Protein AF-0000000083159821 (afdb_homodimer)

Foldseek 3Di:
DDAAEEEEEDDQFAPLLPVLLVLLLVLQALVNVVVCVVVVNADPPSSVQGGRHDYFYEAQDQDWHAYPPRDTDTGPYYLVGRDQHQEYEFGADDLPDDDDPSVLVSCVVNVVRYQAYEYAASRVVNVLNSVPQQCHEWEHALVCQVVCCVVRVRHNYDDQWQWDDTRRYIYGHHSLRSSLSSLVVCVVVGDPSSSVSSCVVVVNQHADGRRHTDDDDD/DDAAEEEEEDDQFAPLLPVLLVLLLVLQALVNVVVCVVVVNADPPSSVQGGRHDYFYEAQDQDWHAYPPRDTDTGPYYLVGRDQHQEYEFGADDLPDDDDPSVLVSCVVNVVRYQAYEYAASRVVNVLNSVPQQCHEWEHALVCQVVCCVVRVRHNYDDQWQWDDTRRYIYGHHSLSSSLSSLVVCVVVGDPSSSVSSCVVVVNQHADGRRHTDDDDD

Solvent-accessible surface area (backbone atoms only — not comparable to full-atom values): 21950 Å² total; per-residue (Å²): 132,82,60,45,28,35,34,31,55,62,64,54,16,40,49,34,31,45,30,40,38,43,48,54,54,39,43,28,14,24,73,52,29,42,56,37,33,74,70,65,67,44,62,86,70,45,25,80,63,27,44,54,73,46,64,38,33,31,20,94,46,74,60,70,44,58,29,57,63,72,41,32,33,49,40,74,35,24,64,87,70,50,73,86,45,43,32,38,38,31,35,14,40,64,89,80,66,73,77,51,66,70,56,43,53,43,50,64,68,42,55,83,64,29,66,32,40,36,19,9,15,45,12,33,57,55,47,44,73,63,51,77,38,56,76,30,56,34,23,33,22,63,82,44,45,69,58,45,47,68,77,42,62,56,33,46,71,48,79,81,42,34,42,30,77,40,89,43,38,35,18,7,11,10,31,45,25,24,31,25,50,43,52,51,50,41,62,75,74,39,50,69,69,34,40,52,48,26,31,57,60,32,45,52,75,49,38,45,55,77,64,44,73,54,84,71,83,129,132,83,59,45,29,36,34,32,55,62,62,54,17,40,48,34,32,46,30,39,38,44,47,54,52,38,42,28,14,23,73,50,28,41,56,36,32,74,72,66,65,44,62,86,70,43,24,80,63,28,43,54,74,45,63,38,34,31,17,92,47,76,60,71,44,61,29,56,63,71,42,30,32,48,41,75,35,24,64,87,70,50,71,86,42,43,30,38,38,32,34,15,40,63,88,82,65,74,77,51,66,71,56,45,53,42,51,64,67,42,56,83,64,29,67,33,40,36,19,10,14,44,12,32,58,53,47,44,73,64,51,77,37,56,74,31,56,34,22,33,22,63,81,45,44,70,58,45,49,69,77,42,63,57,32,47,71,47,79,81,40,34,42,32,76,42,89,43,39,35,18,8,12,10,32,45,25,24,31,26,49,44,52,52,49,42,62,75,73,39,51,69,68,34,40,53,48,25,30,58,62,32,45,52,75,49,36,46,55,77,64,44,72,54,83,73,82,130

Radius of gyration: 20.5 Å; Cα contacts (8 Å, |Δi|>4): 996; chains: 2; bounding box: 55×57×48 Å

Sequence (436 aa):
MSPIQFGILMVPYQTIDVAGPVDILSSCSQSYLQTMERDGQIPKGTAATGLDIVFHYVSSDMKPIRHTGNLQSLPTTTCEACPPLDYLLIGGPSPDYQLPGVFTSFIRSRAPEVKAIFTTCTGALLLAQTGLLDGKNATVNHVLLPQARKHYPSVHWTGSQQWVIDGHFWTASGACAGMDMFARWVMENCPSEVVKACFMILDLAPRDICGKHLELPEMSPIQFGILMVPYQTIDVAGPVDILSSCSQSYLQTMERDGQIPKGTAATGLDIVFHYVSSDMKPIRHTGNLQSLPTTTCEACPPLDYLLIGGPSPDYQLPGVFTSFIRSRAPEVKAIFTTCTGALLLAQTGLLDGKNATVNHVLLPQARKHYPSVHWTGSQQWVIDGHFWTASGACAGMDMFARWVMENCPSEVVKACFMILDLAPRDICGKHLELPE

Structure (mmCIF, N/CA/C/O backbone):
data_AF-0000000083159821-model_v1
#
loop_
_entity.id
_entity.type
_entity.pdbx_description
1 polymer 'DJ-1/PfpI family protein'
#
loop_
_atom_site.group_PDB
_atom_site.id
_atom_site.type_symbol
_atom_site.label_atom_id
_atom_site.label_alt_id
_atom_site.label_comp_id
_atom_site.label_asym_id
_atom_site.label_entity_id
_atom_site.label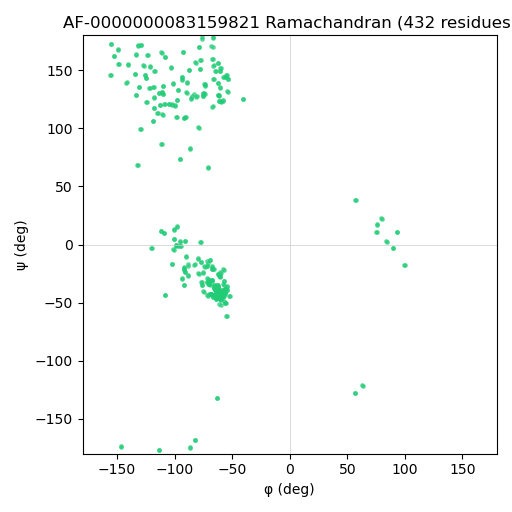_seq_id
_atom_site.pdbx_PDB_ins_code
_atom_site.Cartn_x
_atom_site.Cartn_y
_atom_site.Cartn_z
_atom_site.occupancy
_atom_site.B_iso_or_equiv
_atom_site.auth_seq_id
_atom_site.auth_comp_id
_atom_site.auth_asym_id
_atom_site.auth_atom_id
_atom_site.pdbx_PDB_model_num
ATOM 1 N N . MET A 1 1 ? 27.031 -4.234 -11.453 1 71 1 MET A N 1
ATOM 2 C CA . MET A 1 1 ? 26.016 -5.254 -11.719 1 71 1 MET A CA 1
ATOM 3 C C . MET A 1 1 ? 24.75 -4.625 -12.297 1 71 1 MET A C 1
ATOM 5 O O . MET A 1 1 ? 24.453 -3.461 -12.031 1 71 1 MET A O 1
ATOM 9 N N . SER A 1 2 ? 24.062 -5.281 -13.258 1 91.88 2 SER A N 1
ATOM 10 C CA . SER A 1 2 ? 22.875 -4.77 -13.914 1 91.88 2 SER A CA 1
ATOM 11 C C . SER A 1 2 ? 21.703 -4.656 -12.93 1 91.88 2 SER A C 1
ATOM 13 O O . SER A 1 2 ? 21.609 -5.438 -11.984 1 91.88 2 SER A O 1
ATOM 15 N N . PRO A 1 3 ? 20.922 -3.689 -13.016 1 97.31 3 PRO A N 1
ATOM 16 C CA . PRO A 1 3 ? 19.781 -3.506 -12.109 1 97.31 3 PRO A CA 1
ATOM 17 C C . PRO A 1 3 ? 18.828 -4.691 -12.125 1 97.31 3 PRO A C 1
ATOM 19 O O . PRO A 1 3 ? 18.672 -5.359 -13.156 1 97.31 3 PRO A O 1
ATOM 22 N N . ILE A 1 4 ? 18.297 -4.977 -10.977 1 98.25 4 ILE A N 1
ATOM 23 C CA . ILE A 1 4 ? 17.219 -5.949 -10.891 1 98.25 4 ILE A CA 1
ATOM 24 C C . ILE A 1 4 ? 16.031 -5.484 -11.734 1 98.25 4 ILE A C 1
ATOM 26 O O . ILE A 1 4 ? 15.555 -4.355 -11.586 1 98.25 4 ILE A O 1
ATOM 30 N N . GLN A 1 5 ? 15.609 -6.281 -12.672 1 98.69 5 GLN A N 1
ATOM 31 C CA . GLN A 1 5 ? 14.414 -6.035 -13.469 1 98.69 5 GLN A CA 1
ATOM 32 C C . GLN A 1 5 ? 13.188 -6.691 -12.836 1 98.69 5 GLN A C 1
ATOM 34 O O . GLN A 1 5 ? 13.047 -7.914 -12.859 1 98.69 5 GLN A O 1
ATOM 39 N N . PHE A 1 6 ? 12.273 -5.906 -12.281 1 98.81 6 PHE A N 1
ATOM 40 C CA . PHE A 1 6 ? 11.156 -6.383 -11.469 1 98.81 6 PHE A CA 1
ATOM 41 C C . PHE A 1 6 ? 9.828 -6.094 -12.156 1 98.81 6 PHE A C 1
ATOM 43 O O . PHE A 1 6 ? 9.445 -4.934 -12.305 1 98.81 6 PHE A O 1
ATOM 50 N N . GLY A 1 7 ? 9.156 -7.125 -12.562 1 98.88 7 GLY A N 1
ATOM 51 C CA . GLY A 1 7 ? 7.887 -6.969 -13.25 1 98.88 7 GLY A CA 1
ATOM 52 C C . GLY A 1 7 ? 6.688 -7.043 -12.32 1 98.88 7 GLY A C 1
ATOM 53 O O . GLY A 1 7 ? 6.691 -7.809 -11.359 1 98.88 7 GLY A O 1
ATOM 54 N N . ILE A 1 8 ? 5.703 -6.281 -12.586 1 98.94 8 ILE A N 1
ATOM 55 C CA . ILE A 1 8 ? 4.402 -6.289 -11.93 1 98.94 8 ILE A CA 1
ATOM 56 C C . ILE A 1 8 ? 3.295 -6.473 -12.961 1 98.94 8 ILE A C 1
ATOM 58 O O . ILE A 1 8 ? 3.191 -5.695 -13.914 1 98.94 8 ILE A O 1
ATOM 62 N N . LEU A 1 9 ? 2.51 -7.473 -12.805 1 98.94 9 LEU A N 1
ATOM 63 C CA . LEU A 1 9 ? 1.388 -7.68 -13.719 1 98.94 9 LEU A CA 1
ATOM 64 C C . LEU A 1 9 ? 0.26 -6.695 -13.414 1 98.94 9 LEU A C 1
ATOM 66 O O . LEU A 1 9 ? -0.211 -6.613 -12.281 1 98.94 9 LEU A O 1
ATOM 70 N N . MET A 1 10 ? -0.207 -5.992 -14.414 1 98.62 10 MET A N 1
ATOM 71 C CA . MET A 1 10 ? -1.2 -4.945 -14.211 1 98.62 10 MET A CA 1
ATOM 72 C C . MET A 1 10 ? -2.609 -5.473 -14.453 1 98.62 10 MET A C 1
ATOM 74 O O . MET A 1 10 ? -3.234 -5.137 -15.461 1 98.62 10 MET A O 1
ATOM 78 N N . VAL A 1 11 ? -3.096 -6.246 -13.547 1 98.62 11 VAL A N 1
ATOM 79 C CA . VAL A 1 11 ? -4.508 -6.582 -13.406 1 98.62 11 VAL A CA 1
ATOM 80 C C . VAL A 1 11 ? -5.176 -5.609 -12.43 1 98.62 11 VAL A C 1
ATOM 82 O O . VAL A 1 11 ? -4.496 -4.828 -11.766 1 98.62 11 VAL A O 1
ATOM 85 N N . PRO A 1 12 ? -6.523 -5.574 -12.398 1 98.31 12 PRO A N 1
ATOM 86 C CA . PRO A 1 12 ? -7.168 -4.691 -11.422 1 98.31 12 PRO A CA 1
ATOM 87 C C . PRO A 1 12 ? -7.016 -5.188 -9.992 1 98.31 12 PRO A C 1
ATOM 89 O O . PRO A 1 12 ? -8.016 -5.488 -9.328 1 98.31 12 PRO A O 1
ATOM 92 N N . TYR A 1 13 ? -5.812 -5.184 -9.5 1 98.5 13 TYR A N 1
ATOM 93 C CA . TYR A 1 13 ? -5.48 -5.703 -8.18 1 98.5 13 TYR A CA 1
ATOM 94 C C . TYR A 1 13 ? -5.871 -4.715 -7.09 1 98.5 13 TYR A C 1
ATOM 96 O O . TYR A 1 13 ? -6.184 -3.557 -7.379 1 98.5 13 TYR A O 1
ATOM 104 N N . GLN A 1 14 ? -6.023 -5.223 -5.863 1 98.12 14 GLN A N 1
ATOM 105 C CA . GLN A 1 14 ? -6.027 -4.34 -4.699 1 98.12 14 GLN A CA 1
ATOM 106 C C . GLN A 1 14 ? -4.695 -3.604 -4.566 1 98.12 14 GLN A C 1
ATOM 108 O O . GLN A 1 14 ? -3.637 -4.23 -4.516 1 98.12 14 GLN A O 1
ATOM 113 N N . THR A 1 15 ? -4.699 -2.346 -4.539 1 98.56 15 THR A N 1
ATOM 114 C CA . THR A 1 15 ? -3.518 -1.521 -4.77 1 98.56 15 THR A CA 1
ATOM 115 C C . THR A 1 15 ? -2.404 -1.89 -3.791 1 98.56 15 THR A C 1
ATOM 117 O O . THR A 1 15 ? -1.235 -1.972 -4.176 1 98.56 15 THR A O 1
ATOM 120 N N . ILE A 1 16 ? -2.762 -2.189 -2.553 1 98.69 16 ILE A N 1
ATOM 121 C CA . ILE A 1 16 ? -1.761 -2.424 -1.517 1 98.69 16 ILE A CA 1
ATOM 122 C C . ILE A 1 16 ? -1.068 -3.764 -1.765 1 98.69 16 ILE A C 1
ATOM 124 O O . ILE A 1 16 ? 0.029 -4.004 -1.256 1 98.69 16 ILE A O 1
ATOM 128 N N . ASP A 1 17 ? -1.656 -4.664 -2.572 1 98.88 17 ASP A N 1
ATOM 129 C CA . ASP A 1 17 ? -1.024 -5.934 -2.918 1 98.88 17 ASP A CA 1
ATOM 130 C C . ASP A 1 17 ? 0.296 -5.711 -3.65 1 98.88 17 ASP A C 1
ATOM 132 O O . ASP A 1 17 ? 1.184 -6.562 -3.617 1 98.88 17 ASP A O 1
ATOM 136 N N . VAL A 1 18 ? 0.377 -4.598 -4.312 1 98.88 18 VAL A N 1
ATOM 137 C CA . VAL A 1 18 ? 1.554 -4.273 -5.109 1 98.88 18 VAL A CA 1
ATOM 138 C C . VAL A 1 18 ? 2.35 -3.162 -4.426 1 98.88 18 VAL A C 1
ATOM 140 O O . VAL A 1 18 ? 3.568 -3.271 -4.27 1 98.88 18 VAL A O 1
ATOM 143 N N . ALA A 1 19 ? 1.664 -2.143 -3.922 1 98.75 19 ALA A N 1
ATOM 144 C CA . ALA A 1 19 ? 2.33 -0.989 -3.322 1 98.75 19 ALA A CA 1
ATOM 145 C C . ALA A 1 19 ? 3.146 -1.4 -2.102 1 98.75 19 ALA A C 1
ATOM 147 O O . ALA A 1 19 ? 4.23 -0.865 -1.865 1 98.75 19 ALA A O 1
ATOM 148 N N . GLY A 1 20 ? 2.607 -2.299 -1.269 1 98.75 20 GLY A N 1
ATOM 149 C CA . GLY A 1 20 ? 3.338 -2.785 -0.109 1 98.75 20 GLY A CA 1
ATOM 150 C C . GLY A 1 20 ? 4.691 -3.373 -0.462 1 98.75 20 GLY A C 1
ATOM 151 O O . GLY A 1 20 ? 5.73 -2.838 -0.062 1 98.75 20 GLY A O 1
ATOM 152 N N . PRO A 1 21 ? 4.707 -4.41 -1.258 1 98.88 21 PRO A N 1
ATOM 153 C CA . PRO A 1 21 ? 5.953 -5.051 -1.691 1 98.88 21 PRO A CA 1
ATOM 154 C C . PRO A 1 21 ? 6.891 -4.082 -2.41 1 98.88 21 PRO A C 1
ATOM 156 O O . PRO A 1 21 ? 8.086 -4.043 -2.115 1 98.88 21 PRO A O 1
ATOM 159 N N . VAL A 1 22 ? 6.367 -3.275 -3.301 1 98.81 22 VAL A N 1
ATOM 160 C CA . VAL A 1 22 ? 7.18 -2.381 -4.117 1 98.81 22 VAL A CA 1
ATOM 161 C C . VAL A 1 22 ? 7.852 -1.336 -3.229 1 98.81 22 VAL A C 1
ATOM 163 O O . VAL A 1 22 ? 9.016 -0.997 -3.432 1 98.81 22 VAL A O 1
ATOM 166 N N . ASP A 1 23 ? 7.156 -0.839 -2.248 1 98.81 23 AS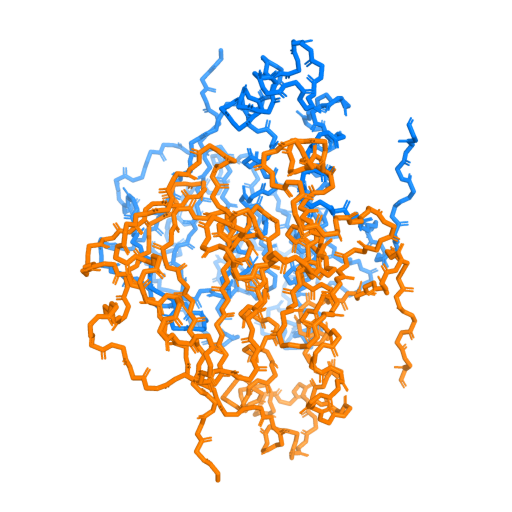P A N 1
ATOM 167 C CA . ASP A 1 23 ? 7.738 0.218 -1.426 1 98.81 23 ASP A CA 1
ATOM 168 C C . ASP A 1 23 ? 8.703 -0.357 -0.396 1 98.81 23 ASP A C 1
ATOM 170 O O . ASP A 1 23 ? 9.633 0.326 0.038 1 98.81 23 ASP A O 1
ATOM 174 N N . ILE A 1 24 ? 8.508 -1.653 -0.025 1 98.88 24 ILE A N 1
ATOM 175 C CA . ILE A 1 24 ? 9.539 -2.326 0.76 1 98.88 24 ILE A CA 1
ATOM 176 C C . ILE A 1 24 ? 10.828 -2.436 -0.056 1 98.88 24 ILE A C 1
ATOM 178 O O . ILE A 1 24 ? 11.906 -2.074 0.422 1 98.88 24 ILE A O 1
ATOM 182 N N . LEU A 1 25 ? 10.734 -2.82 -1.322 1 98.88 25 LEU A N 1
ATOM 183 C CA . LEU A 1 25 ? 11.898 -2.92 -2.195 1 98.88 25 LEU A CA 1
ATOM 184 C C . LEU A 1 25 ? 12.484 -1.54 -2.473 1 98.88 25 LEU A C 1
ATOM 186 O O . LEU A 1 25 ? 13.711 -1.364 -2.439 1 98.88 25 LEU A O 1
ATOM 190 N N . SER A 1 26 ? 11.609 -0.588 -2.736 1 98.44 26 SER A N 1
ATOM 191 C CA . SER A 1 26 ? 12.055 0.768 -3.031 1 98.44 26 SER A CA 1
ATOM 192 C C . SER A 1 26 ? 12.797 1.374 -1.843 1 98.44 26 SER A C 1
ATOM 194 O O . SER A 1 26 ? 13.789 2.084 -2.021 1 98.44 26 SER A O 1
ATOM 196 N N . SER A 1 27 ? 12.32 1.106 -0.625 1 98.06 27 SER A N 1
ATOM 197 C CA . SER A 1 27 ? 12.945 1.649 0.578 1 98.06 27 SER A CA 1
ATOM 198 C C . SER A 1 27 ? 14.312 1.025 0.821 1 98.06 27 SER A C 1
ATOM 200 O O . SER A 1 27 ? 15.109 1.539 1.615 1 98.06 27 SER A O 1
ATOM 202 N N . CYS A 1 28 ? 14.625 -0.066 0.113 1 98.44 28 CYS A N 1
ATOM 203 C CA . CYS A 1 28 ? 15.938 -0.704 0.166 1 98.44 28 CYS A CA 1
ATOM 204 C C . CYS A 1 28 ? 16.797 -0.272 -1.013 1 98.44 28 CYS A C 1
ATOM 206 O O . CYS A 1 28 ? 17.953 -0.703 -1.138 1 98.44 28 CYS A O 1
ATOM 208 N N . SER A 1 29 ? 16.297 0.545 -1.873 1 97.88 29 SER A N 1
ATOM 209 C CA . SER A 1 29 ? 16.984 0.864 -3.121 1 97.88 29 SER A CA 1
ATOM 210 C C . SER A 1 29 ? 18.047 1.931 -2.908 1 97.88 29 SER A C 1
ATOM 212 O O . SER A 1 29 ? 17.938 2.758 -2.002 1 97.88 29 SER A O 1
ATOM 214 N N . GLN A 1 30 ? 19 1.969 -3.766 1 97.12 30 GLN A N 1
ATOM 215 C CA . GLN A 1 30 ? 20.094 2.932 -3.699 1 97.12 30 GLN A CA 1
ATOM 216 C C . GLN A 1 30 ? 19.578 4.363 -3.777 1 97.12 30 GLN A C 1
ATOM 218 O O . GLN A 1 30 ? 19.953 5.215 -2.977 1 97.12 30 GLN A O 1
ATOM 223 N N . SER A 1 31 ? 18.719 4.605 -4.691 1 93.5 31 SER A N 1
ATOM 224 C CA . SER A 1 31 ? 18.219 5.957 -4.898 1 93.5 31 SER A CA 1
ATOM 225 C C . SER A 1 31 ? 17.469 6.469 -3.668 1 93.5 31 SER A C 1
ATOM 227 O O . SER A 1 31 ? 17.688 7.602 -3.232 1 93.5 31 SER A O 1
ATOM 229 N N . TYR A 1 32 ? 16.625 5.648 -3.096 1 94.38 32 TYR A N 1
ATOM 230 C CA . TYR A 1 32 ? 15.875 6.043 -1.912 1 94.38 32 TYR A CA 1
ATOM 231 C C . TYR A 1 32 ? 16.797 6.262 -0.722 1 94.38 32 TYR A C 1
ATOM 233 O O . TYR A 1 32 ? 16.703 7.273 -0.026 1 94.38 32 TYR A O 1
ATOM 241 N N . LEU A 1 33 ? 17.734 5.383 -0.531 1 96.31 33 LEU A N 1
ATOM 242 C CA . LEU A 1 33 ? 18.656 5.43 0.603 1 96.31 33 LEU A CA 1
ATOM 243 C C . LEU A 1 33 ? 19.641 6.582 0.458 1 96.31 33 LEU A C 1
ATOM 245 O O . LEU A 1 33 ? 20.125 7.129 1.457 1 96.31 33 LEU A O 1
ATOM 249 N N . GLN A 1 34 ? 19.938 6.934 -0.788 1 95.88 34 GLN A N 1
ATOM 250 C CA . GLN A 1 34 ? 20.828 8.078 -1.01 1 95.88 34 GLN A CA 1
ATOM 251 C C . GLN A 1 34 ? 20.203 9.359 -0.47 1 95.88 34 GLN A C 1
ATOM 253 O O . GLN A 1 34 ? 20.906 10.195 0.113 1 95.88 34 GLN A O 1
ATOM 258 N N . THR A 1 35 ? 18.938 9.516 -0.696 1 91.62 35 THR A N 1
ATOM 259 C CA . THR A 1 35 ? 18.234 10.68 -0.17 1 91.62 35 THR A CA 1
ATOM 260 C C . THR A 1 35 ? 18.281 10.703 1.355 1 91.62 35 THR A C 1
ATOM 262 O O . THR A 1 35 ? 18.562 11.734 1.959 1 91.62 35 THR A O 1
ATOM 265 N N . MET A 1 36 ? 18.109 9.586 1.961 1 91.62 36 MET A N 1
ATOM 266 C CA . MET A 1 36 ? 18.125 9.461 3.416 1 91.62 36 MET A CA 1
ATOM 267 C C . MET A 1 36 ? 19.531 9.711 3.967 1 91.62 36 MET A C 1
ATOM 269 O O . MET A 1 36 ? 19.688 10.352 5.008 1 91.62 36 MET A O 1
ATOM 273 N N . GLU A 1 37 ? 20.453 9.156 3.279 1 94.81 37 GLU A N 1
ATOM 274 C CA . GLU A 1 37 ? 21.844 9.305 3.699 1 94.81 37 GLU A CA 1
ATOM 275 C C . GLU A 1 37 ? 22.297 10.758 3.615 1 94.81 37 GLU A C 1
ATOM 277 O O . GLU A 1 37 ? 22.969 11.258 4.52 1 94.81 37 GLU A O 1
ATOM 282 N N . ARG A 1 38 ? 21.953 11.391 2.547 1 92.12 38 ARG A N 1
ATOM 283 C CA . ARG A 1 38 ? 22.266 12.797 2.342 1 92.12 38 ARG A CA 1
ATOM 284 C C . ARG A 1 38 ? 21.703 13.664 3.463 1 92.12 38 ARG A C 1
ATOM 286 O O . ARG A 1 38 ? 22.359 14.602 3.926 1 92.12 38 ARG A O 1
ATOM 293 N N . ASP A 1 39 ? 20.562 13.297 3.977 1 87.94 39 ASP A N 1
ATOM 294 C CA . ASP A 1 39 ? 19.875 14.086 4.992 1 87.94 39 ASP A CA 1
ATOM 295 C C . ASP A 1 39 ? 20.281 13.648 6.398 1 87.94 39 ASP A C 1
ATOM 297 O O . ASP A 1 39 ? 19.734 14.133 7.391 1 87.94 39 ASP A O 1
ATOM 301 N N . GLY A 1 40 ? 21.172 12.742 6.449 1 89.38 40 GLY A N 1
ATOM 302 C CA . GLY A 1 40 ? 21.766 12.336 7.711 1 89.38 40 GLY A CA 1
ATOM 303 C C . GLY A 1 40 ? 20.891 11.383 8.5 1 89.38 40 GLY A C 1
ATOM 304 O O . GLY A 1 40 ? 21.062 11.242 9.711 1 89.38 40 GLY A O 1
ATOM 305 N N . GLN A 1 41 ? 19.984 10.695 7.816 1 89.69 41 GLN A N 1
ATOM 306 C CA . GLN A 1 41 ? 19.016 9.844 8.508 1 89.69 41 GLN A CA 1
ATOM 307 C C . GLN A 1 41 ? 19.547 8.422 8.656 1 89.69 41 GLN A C 1
ATOM 309 O O . GLN A 1 41 ? 19.062 7.656 9.492 1 89.69 41 GLN A O 1
ATOM 314 N N . ILE A 1 42 ? 20.5 8.039 7.766 1 93.56 42 ILE A N 1
ATOM 315 C CA . ILE A 1 42 ? 21.141 6.73 7.867 1 93.56 42 ILE A CA 1
ATOM 316 C C . ILE A 1 42 ? 22.656 6.883 7.727 1 93.56 42 ILE A C 1
ATOM 318 O O . ILE A 1 42 ? 23.141 7.902 7.23 1 93.56 42 ILE A O 1
ATOM 322 N N . PRO A 1 43 ? 23.422 5.887 8.117 1 93.62 43 PRO A N 1
ATOM 323 C CA . PRO A 1 43 ? 24.891 5.98 8.062 1 93.62 43 PRO A CA 1
ATOM 324 C C . PRO A 1 43 ? 25.422 6.109 6.641 1 93.62 43 PRO A C 1
ATOM 326 O O . PRO A 1 43 ? 24.859 5.527 5.711 1 93.62 43 PRO A O 1
ATOM 329 N N . LYS A 1 44 ? 26.547 6.816 6.621 1 94.94 44 LYS A N 1
ATOM 330 C CA . LYS A 1 44 ? 27.234 6.949 5.344 1 94.94 44 LYS A CA 1
ATOM 331 C C . LYS A 1 44 ? 27.656 5.586 4.797 1 94.94 44 LYS A C 1
ATOM 333 O O . LYS A 1 44 ? 28.109 4.723 5.551 1 94.94 44 LYS A O 1
ATOM 338 N N . GLY A 1 45 ? 27.406 5.422 3.547 1 95.69 45 GLY A N 1
ATOM 339 C CA . GLY A 1 45 ? 27.828 4.184 2.914 1 95.69 45 GLY A CA 1
ATOM 340 C C . GLY A 1 45 ? 26.703 3.18 2.762 1 95.69 45 GLY A C 1
ATOM 341 O O . GLY A 1 45 ? 26.797 2.25 1.955 1 95.69 45 GLY A O 1
ATOM 342 N N . THR A 1 46 ? 25.625 3.361 3.506 1 96.62 46 THR A N 1
ATOM 343 C CA . THR A 1 46 ? 24.5 2.432 3.459 1 96.62 46 THR A CA 1
ATOM 344 C C . THR A 1 46 ? 23.875 2.42 2.072 1 96.62 46 THR A C 1
ATOM 346 O O . THR A 1 46 ? 23.531 1.356 1.546 1 96.62 46 THR A O 1
ATOM 349 N N . ALA A 1 47 ? 23.734 3.572 1.464 1 97.12 47 ALA A N 1
ATOM 350 C CA . ALA A 1 47 ? 23.016 3.717 0.201 1 97.12 47 ALA A CA 1
ATOM 351 C C . ALA A 1 47 ? 23.688 2.918 -0.91 1 97.12 47 ALA A C 1
ATOM 353 O O . ALA A 1 47 ? 23.016 2.314 -1.746 1 97.12 47 ALA A O 1
ATOM 354 N N . ALA A 1 48 ? 24.984 2.852 -0.892 1 96.94 48 ALA A N 1
ATOM 355 C CA . ALA A 1 48 ? 25.75 2.189 -1.947 1 96.94 48 ALA A CA 1
ATOM 356 C C . ALA A 1 48 ? 25.5 0.685 -1.943 1 96.94 48 ALA A C 1
ATOM 358 O O . ALA A 1 48 ? 25.719 0.01 -2.953 1 96.94 48 ALA A O 1
ATOM 359 N N . THR A 1 49 ? 25.031 0.159 -0.815 1 97.38 49 THR A N 1
ATOM 360 C CA . THR A 1 49 ? 24.828 -1.28 -0.688 1 97.38 49 THR A CA 1
ATOM 361 C C . THR A 1 49 ? 23.359 -1.644 -0.877 1 97.38 49 THR A C 1
ATOM 363 O O . THR A 1 49 ? 22.969 -2.805 -0.716 1 97.38 49 THR A O 1
ATOM 366 N N . GLY A 1 50 ? 22.547 -0.641 -1.219 1 98.12 50 GLY A N 1
ATOM 367 C CA . GLY A 1 50 ? 21.125 -0.879 -1.464 1 98.12 50 GLY A CA 1
ATOM 368 C C . GLY A 1 50 ? 20.859 -1.525 -2.809 1 98.12 50 GLY A C 1
ATOM 369 O O . GLY A 1 50 ? 21.781 -1.735 -3.6 1 98.12 50 GLY A O 1
ATOM 370 N N . LEU A 1 51 ? 19.656 -1.798 -3.041 1 98.5 51 LEU A N 1
ATOM 371 C CA . LEU A 1 51 ? 19.234 -2.445 -4.277 1 98.5 51 LEU A CA 1
ATOM 372 C C . LEU A 1 51 ? 19.297 -1.477 -5.453 1 98.5 51 LEU A C 1
ATOM 374 O O . LEU A 1 51 ? 18.984 -0.295 -5.309 1 98.5 51 LEU A O 1
ATOM 378 N N . ASP A 1 52 ? 19.781 -1.904 -6.535 1 98.25 52 ASP A N 1
ATOM 379 C CA . ASP A 1 52 ? 19.562 -1.28 -7.84 1 98.25 52 ASP A CA 1
ATOM 380 C C . ASP A 1 52 ? 18.453 -1.987 -8.609 1 98.25 52 ASP A C 1
ATOM 382 O O . ASP A 1 52 ? 18.625 -3.115 -9.07 1 98.25 52 ASP A O 1
ATOM 386 N N . ILE A 1 53 ? 17.25 -1.289 -8.773 1 98.44 53 ILE A N 1
ATOM 387 C CA . ILE A 1 53 ? 16.062 -2.002 -9.219 1 98.44 53 ILE A CA 1
ATOM 388 C C . ILE A 1 53 ? 15.258 -1.12 -10.172 1 98.44 53 ILE A C 1
ATOM 390 O O . ILE A 1 53 ? 15.125 0.086 -9.953 1 98.44 53 ILE A O 1
ATOM 394 N N . VAL A 1 54 ? 14.734 -1.708 -11.227 1 98.44 54 VAL A N 1
ATOM 395 C CA . VAL A 1 54 ? 13.812 -1.088 -12.172 1 98.44 54 VAL A CA 1
ATOM 396 C C . VAL A 1 54 ? 12.477 -1.834 -12.156 1 98.44 54 VAL A C 1
ATOM 398 O O . VAL A 1 54 ? 12.438 -3.051 -12.352 1 98.44 54 VAL A O 1
ATOM 401 N N . PHE A 1 55 ? 11.422 -1.116 -11.945 1 98.81 55 PHE A N 1
ATOM 402 C CA . PHE A 1 55 ? 10.094 -1.712 -11.922 1 98.81 55 PHE A CA 1
ATOM 403 C C . PHE A 1 55 ? 9.406 -1.561 -13.273 1 98.81 55 PHE A C 1
ATOM 405 O O . PHE A 1 55 ? 9.383 -0.469 -13.852 1 98.81 55 PHE A O 1
ATOM 412 N N . HIS A 1 56 ? 8.828 -2.633 -13.75 1 98.88 56 HIS A N 1
ATOM 413 C CA . HIS A 1 56 ? 8.062 -2.662 -14.984 1 98.88 56 HIS A CA 1
ATOM 414 C C . HIS A 1 56 ? 6.609 -3.053 -14.719 1 98.88 56 HIS A C 1
ATOM 416 O O . HIS A 1 56 ? 6.336 -4.145 -14.219 1 98.88 56 HIS A O 1
ATOM 422 N N . TYR A 1 57 ? 5.711 -2.168 -15.008 1 98.94 57 TYR A N 1
ATOM 423 C CA . TYR A 1 57 ? 4.281 -2.451 -14.938 1 98.94 57 TYR A CA 1
ATOM 424 C C . TYR A 1 57 ? 3.762 -2.973 -16.266 1 98.94 57 TYR A C 1
ATOM 426 O O . TYR A 1 57 ? 3.629 -2.211 -17.234 1 98.94 57 TYR A O 1
ATOM 434 N N . VAL A 1 58 ? 3.422 -4.227 -16.297 1 98.94 58 VAL A N 1
ATOM 435 C CA . VAL A 1 58 ? 3.227 -4.957 -17.531 1 98.94 58 VAL A CA 1
ATOM 436 C C . VAL A 1 58 ? 1.733 -5.156 -17.797 1 98.94 58 VAL A C 1
ATOM 438 O O . VAL A 1 58 ? 1.03 -5.746 -16.969 1 98.94 58 VAL A O 1
ATOM 441 N N . SER A 1 59 ? 1.223 -4.68 -18.891 1 98.81 59 SER A N 1
ATOM 442 C CA . SER A 1 59 ? -0.181 -4.84 -19.25 1 98.81 59 SER A CA 1
ATOM 443 C C . SER A 1 59 ? -0.329 -5.316 -20.688 1 98.81 59 SER A C 1
ATOM 445 O O . SER A 1 59 ? 0.667 -5.543 -21.375 1 98.81 59 SER A O 1
ATOM 447 N N . SER A 1 60 ? -1.591 -5.684 -21.109 1 98.06 60 SER A N 1
ATOM 448 C CA . SER A 1 60 ? -1.86 -6.105 -22.469 1 98.06 60 SER A CA 1
ATOM 449 C C . SER A 1 60 ? -1.713 -4.945 -23.453 1 98.06 60 SER A C 1
ATOM 451 O O . SER A 1 60 ? -1.392 -5.148 -24.625 1 98.06 60 SER A O 1
ATOM 453 N N . ASP A 1 61 ? -2 -3.744 -22.984 1 98.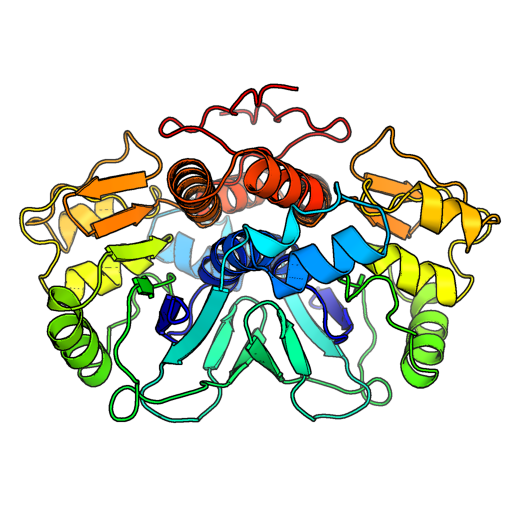12 61 ASP A N 1
ATOM 454 C CA . ASP A 1 61 ? -1.828 -2.502 -23.719 1 98.12 61 ASP A CA 1
ATOM 455 C C . ASP A 1 61 ? -1.446 -1.353 -22.797 1 98.12 61 ASP A C 1
ATOM 457 O O . ASP A 1 61 ? -1.166 -1.568 -21.609 1 98.12 61 ASP A O 1
ATOM 461 N N . MET A 1 62 ? -1.378 -0.16 -23.344 1 98.25 62 MET A N 1
ATOM 462 C CA . MET A 1 62 ? -0.847 0.952 -22.562 1 98.25 62 MET A CA 1
ATOM 463 C C . MET A 1 62 ? -1.976 1.777 -21.953 1 98.25 62 MET A C 1
ATOM 465 O O . MET A 1 62 ? -1.758 2.91 -21.516 1 98.25 62 MET A O 1
ATOM 469 N N . LYS A 1 63 ? -3.195 1.228 -21.922 1 98.31 63 LYS A N 1
ATOM 470 C CA . LYS A 1 63 ? -4.332 1.938 -21.359 1 98.31 63 LYS A CA 1
ATOM 471 C C . LYS A 1 63 ? -4.305 1.88 -19.828 1 98.31 63 LYS A C 1
ATOM 473 O O . LYS A 1 63 ? -3.805 0.912 -19.25 1 98.31 63 LYS A O 1
ATOM 478 N N . PRO A 1 64 ? -4.863 2.912 -19.156 1 98.56 64 PRO A N 1
ATOM 479 C CA . PRO A 1 64 ? -4.906 2.91 -17.688 1 98.56 64 PRO A CA 1
ATOM 480 C C . PRO A 1 64 ? -5.691 1.729 -17.125 1 98.56 64 PRO A C 1
ATOM 482 O O . PRO A 1 64 ? -6.641 1.256 -17.75 1 98.56 64 PRO A O 1
ATOM 485 N N . ILE A 1 65 ? -5.301 1.277 -15.961 1 98.56 65 ILE A N 1
ATOM 486 C CA . ILE A 1 65 ? -5.98 0.229 -15.203 1 98.56 65 ILE A CA 1
ATOM 487 C C . ILE A 1 65 ? -6.559 0.811 -13.914 1 98.56 65 ILE A C 1
ATOM 489 O O . ILE A 1 65 ? -5.875 1.543 -13.195 1 98.56 65 ILE A O 1
ATOM 493 N N . ARG A 1 66 ? -7.812 0.522 -13.68 1 98.19 66 ARG A N 1
ATOM 494 C CA . ARG A 1 66 ? -8.453 0.963 -12.445 1 98.19 66 ARG A CA 1
ATOM 495 C C . ARG A 1 66 ? -8.273 -0.073 -11.344 1 98.19 66 ARG A C 1
ATOM 497 O O . ARG A 1 66 ? -8.516 -1.263 -11.555 1 98.19 66 ARG A O 1
ATOM 504 N N . HIS A 1 67 ? -7.836 0.411 -10.188 1 97.88 67 HIS A N 1
ATOM 505 C CA . HIS A 1 67 ? -7.629 -0.432 -9.016 1 97.88 67 HIS A CA 1
ATOM 506 C C . HIS A 1 67 ? -8.617 -0.084 -7.906 1 97.88 67 HIS A C 1
ATOM 508 O O . HIS A 1 67 ? -9.578 0.658 -8.133 1 97.88 67 HIS A O 1
ATOM 514 N N . THR A 1 68 ? -8.484 -0.745 -6.766 1 96.12 68 THR A N 1
ATOM 515 C CA . THR A 1 68 ? -9.297 -0.449 -5.594 1 96.12 68 THR A CA 1
ATOM 516 C C . THR A 1 68 ? -9.188 1.025 -5.215 1 96.12 68 THR A C 1
ATOM 518 O O . THR A 1 68 ? -8.133 1.642 -5.398 1 96.12 68 THR A O 1
ATOM 521 N N . GLY A 1 69 ? -10.266 1.569 -4.715 1 95.94 69 GLY A N 1
ATOM 522 C CA . GLY A 1 69 ? -10.273 2.959 -4.289 1 95.94 69 GLY A CA 1
ATOM 523 C C . GLY A 1 69 ? -10.32 3.939 -5.445 1 95.94 69 GLY A C 1
ATOM 524 O O . GLY A 1 69 ? -9.969 5.109 -5.289 1 95.94 69 GLY A O 1
ATOM 525 N N . ASN A 1 70 ? -10.555 3.471 -6.605 1 96.69 70 ASN A N 1
ATOM 526 C CA . ASN A 1 70 ? -10.711 4.309 -7.793 1 96.69 70 ASN A CA 1
ATOM 527 C C . ASN A 1 70 ? -9.359 4.828 -8.281 1 96.69 70 ASN A C 1
ATOM 529 O O . ASN A 1 70 ? -9.305 5.812 -9.023 1 96.69 70 ASN A O 1
ATOM 533 N N . LEU A 1 71 ? -8.289 4.227 -7.855 1 98.31 71 LEU A N 1
ATOM 534 C CA . LEU A 1 71 ? -6.977 4.613 -8.359 1 98.31 71 LEU A CA 1
ATOM 535 C C . LEU A 1 71 ? -6.77 4.102 -9.781 1 98.31 71 LEU A C 1
ATOM 537 O O . LEU A 1 71 ? -7.039 2.936 -10.07 1 98.31 71 LEU A O 1
ATOM 541 N N . GLN A 1 72 ? -6.352 4.973 -10.648 1 98.62 72 GLN A N 1
ATOM 542 C CA . GLN A 1 72 ? -5.965 4.57 -12 1 98.62 72 GLN A CA 1
ATOM 543 C C . GLN A 1 72 ? -4.457 4.707 -12.195 1 98.62 72 GLN A C 1
ATOM 545 O O . GLN A 1 72 ? -3.871 5.738 -11.859 1 98.62 72 GLN A O 1
ATOM 550 N N . SER A 1 73 ? -3.869 3.65 -12.688 1 98.56 73 SER A N 1
ATOM 551 C CA . SER A 1 73 ? -2.434 3.697 -12.945 1 98.56 73 SER A CA 1
ATOM 552 C C . SER A 1 73 ? -2.127 3.348 -14.398 1 98.56 73 SER A C 1
ATOM 554 O O . SER A 1 73 ? -2.975 2.799 -15.109 1 98.56 73 SER A O 1
ATOM 556 N N . LEU A 1 74 ? -0.936 3.684 -14.836 1 98.81 74 LEU A N 1
ATOM 557 C CA . LEU A 1 74 ? -0.511 3.49 -16.219 1 98.81 74 LEU A CA 1
ATOM 558 C C . LEU A 1 74 ? 0.537 2.387 -16.312 1 98.81 74 LEU A C 1
ATOM 560 O O . LEU A 1 74 ? 1.466 2.334 -15.508 1 98.81 74 LEU A O 1
ATOM 564 N N . PRO A 1 75 ? 0.378 1.488 -17.359 1 98.81 75 PRO A N 1
ATOM 565 C CA . PRO A 1 75 ? 1.471 0.552 -17.625 1 98.81 75 PRO A CA 1
ATOM 566 C C . PRO A 1 75 ? 2.738 1.25 -18.109 1 98.81 75 PRO A C 1
ATOM 568 O O . PRO A 1 75 ? 2.672 2.365 -18.641 1 98.81 75 PRO A O 1
ATOM 571 N N . THR A 1 76 ? 3.916 0.619 -17.875 1 98.81 76 THR A N 1
ATOM 572 C CA . THR A 1 76 ? 5.168 1.137 -18.422 1 98.81 76 THR A CA 1
ATOM 573 C C . THR A 1 76 ? 5.605 0.327 -19.641 1 98.81 76 THR A C 1
ATOM 575 O O . THR A 1 76 ? 6.488 0.751 -20.391 1 98.81 76 THR A O 1
ATOM 578 N N . THR A 1 77 ? 5.051 -0.825 -19.812 1 98.81 77 THR A N 1
ATOM 579 C CA . THR A 1 77 ? 5.359 -1.693 -20.938 1 98.81 77 THR A CA 1
ATOM 580 C C . THR A 1 77 ? 4.199 -2.643 -21.219 1 98.81 77 THR A C 1
ATOM 582 O O . THR A 1 77 ? 3.197 -2.641 -20.5 1 98.81 77 THR A O 1
ATOM 585 N N . THR A 1 78 ? 4.246 -3.402 -22.297 1 98.81 78 THR A N 1
ATOM 586 C CA . THR A 1 78 ? 3.262 -4.422 -22.641 1 98.81 78 THR A CA 1
ATOM 587 C C . THR A 1 78 ? 3.873 -5.816 -22.531 1 98.81 78 THR A C 1
ATOM 589 O O . THR A 1 78 ? 5.094 -5.961 -22.422 1 98.81 78 THR A O 1
ATOM 592 N N . CYS A 1 79 ? 2.982 -6.812 -22.516 1 98.75 79 CYS A N 1
ATOM 593 C CA . CYS A 1 79 ? 3.445 -8.195 -22.5 1 98.75 79 CYS A CA 1
ATOM 594 C C . CYS A 1 79 ? 4.406 -8.453 -23.656 1 98.75 79 CYS A C 1
ATOM 596 O O . CYS A 1 79 ? 5.395 -9.18 -23.5 1 98.75 79 CYS A O 1
ATOM 598 N N . GLU A 1 80 ? 4.191 -7.871 -24.797 1 98.06 80 GLU A N 1
ATOM 599 C CA . GLU A 1 80 ? 4.992 -8.086 -26 1 98.06 80 GLU A CA 1
ATOM 600 C C . GLU A 1 80 ? 6.328 -7.359 -25.922 1 98.06 80 GLU A C 1
ATOM 602 O O . GLU A 1 80 ? 7.359 -7.887 -26.344 1 98.06 80 GLU A O 1
ATOM 607 N N . ALA A 1 81 ? 6.363 -6.227 -25.328 1 98.56 81 ALA A N 1
ATOM 608 C CA . ALA A 1 81 ? 7.535 -5.355 -25.359 1 98.56 81 ALA A CA 1
ATOM 609 C C . ALA A 1 81 ? 8.344 -5.48 -24.062 1 98.56 81 ALA A C 1
ATOM 611 O O . ALA A 1 81 ? 9.43 -4.902 -23.953 1 98.56 81 ALA A O 1
ATOM 612 N N . CYS A 1 82 ? 7.883 -6.223 -23.109 1 98.56 82 CYS A N 1
ATOM 613 C CA . CYS A 1 82 ? 8.492 -6.32 -21.781 1 98.56 82 CYS A CA 1
ATOM 614 C C . CYS A 1 82 ? 9.914 -6.863 -21.875 1 98.56 82 CYS A C 1
ATOM 616 O O . CYS A 1 82 ? 10.148 -7.891 -22.516 1 98.56 82 CYS A O 1
ATOM 618 N N . PRO A 1 83 ? 10.883 -6.195 -21.281 1 98.19 83 PRO A N 1
ATOM 619 C CA . PRO A 1 83 ? 12.242 -6.742 -21.266 1 98.19 83 PRO A CA 1
ATOM 620 C C . PRO A 1 83 ? 12.359 -7.996 -20.406 1 98.19 83 PRO A C 1
ATOM 622 O O . PRO A 1 83 ? 11.398 -8.383 -19.734 1 98.19 83 PRO A O 1
ATOM 625 N N . PRO A 1 84 ? 13.547 -8.68 -20.484 1 98.12 84 PRO A N 1
ATOM 626 C CA . PRO A 1 84 ? 13.742 -9.781 -19.547 1 98.12 84 PRO A CA 1
ATOM 627 C C . PRO A 1 84 ? 13.578 -9.344 -18.078 1 98.12 84 PRO A C 1
ATOM 629 O O . PRO A 1 84 ? 13.969 -8.234 -17.719 1 98.12 84 PRO A O 1
ATOM 632 N N . LEU A 1 85 ? 13.031 -10.211 -17.297 1 98.69 85 LEU A N 1
ATOM 633 C CA . LEU A 1 85 ? 12.75 -9.922 -15.891 1 98.69 85 LEU A CA 1
ATOM 634 C C . LEU A 1 85 ? 13.539 -10.844 -14.977 1 98.69 85 LEU A C 1
ATOM 636 O O . LEU A 1 85 ? 13.805 -12 -15.328 1 98.69 85 LEU A O 1
ATOM 640 N N . ASP A 1 86 ? 13.875 -10.312 -13.805 1 98.75 86 ASP A N 1
ATOM 641 C CA . ASP A 1 86 ? 14.445 -11.141 -12.75 1 98.75 86 ASP A CA 1
ATOM 642 C C . ASP A 1 86 ? 13.352 -11.688 -11.836 1 98.75 86 ASP A C 1
ATOM 644 O O . ASP A 1 86 ? 13.469 -12.805 -11.32 1 98.75 86 ASP A O 1
ATOM 648 N N . TYR A 1 87 ? 12.312 -10.906 -11.602 1 98.88 87 TYR A N 1
ATOM 649 C CA . TYR A 1 87 ? 11.211 -11.258 -10.711 1 98.88 87 TYR A CA 1
ATOM 650 C C . TYR A 1 87 ? 9.875 -10.805 -11.289 1 98.88 87 TYR A C 1
ATOM 652 O O . TYR A 1 87 ? 9.828 -9.875 -12.102 1 98.88 87 TYR A O 1
ATOM 660 N N . LEU A 1 88 ? 8.805 -11.453 -10.906 1 98.94 88 LEU A N 1
ATOM 661 C CA . LEU A 1 88 ? 7.441 -11.086 -11.281 1 98.94 88 LEU A CA 1
ATOM 662 C C . LEU A 1 88 ? 6.52 -11.102 -10.07 1 98.94 88 LEU A C 1
ATOM 664 O O . LEU A 1 88 ? 6.531 -12.055 -9.281 1 98.94 88 LEU A O 1
ATOM 668 N N . LEU A 1 89 ? 5.805 -10.062 -9.852 1 98.94 89 LEU A N 1
ATOM 669 C CA . LEU A 1 89 ? 4.805 -9.961 -8.797 1 98.94 89 LEU A CA 1
ATOM 670 C C . LEU A 1 89 ? 3.396 -9.914 -9.383 1 98.94 89 LEU A C 1
ATOM 672 O O . LEU A 1 89 ? 3.131 -9.141 -10.305 1 98.94 89 LEU A O 1
ATOM 676 N N . ILE A 1 90 ? 2.541 -10.727 -8.844 1 98.94 90 ILE A N 1
ATOM 677 C CA . ILE A 1 90 ? 1.132 -10.758 -9.219 1 98.94 90 ILE A CA 1
ATOM 678 C C . ILE A 1 90 ? 0.267 -10.422 -8.008 1 98.94 90 ILE A C 1
ATOM 680 O O . ILE A 1 90 ? 0.135 -11.234 -7.082 1 98.94 90 ILE A O 1
ATOM 684 N N . GLY A 1 91 ? -0.328 -9.203 -7.953 1 98.81 91 GLY A N 1
ATOM 685 C CA . GLY A 1 91 ? -1.304 -8.812 -6.949 1 98.81 91 GLY A CA 1
ATOM 686 C C . GLY A 1 91 ? -2.691 -9.359 -7.223 1 98.81 91 GLY A C 1
ATOM 687 O O . GLY A 1 91 ? -2.965 -9.859 -8.312 1 98.81 91 GLY A O 1
ATOM 688 N N . GLY A 1 92 ? -3.578 -9.234 -6.277 1 98 92 GLY A N 1
ATOM 689 C CA . GLY A 1 92 ? -4.852 -9.938 -6.359 1 98 92 GLY A CA 1
ATOM 690 C C . GLY A 1 92 ? -5.996 -9.039 -6.789 1 98 92 GLY A C 1
ATOM 691 O O . GLY A 1 92 ? -6.242 -8 -6.172 1 98 92 GLY A O 1
ATOM 692 N N . PRO A 1 93 ? -6.656 -9.367 -7.914 1 97.12 93 PRO A N 1
ATOM 693 C CA . PRO A 1 93 ? -7.934 -8.742 -8.258 1 97.12 93 PRO A CA 1
ATOM 694 C C . PRO A 1 93 ? -9.125 -9.391 -7.555 1 97.12 93 PRO A C 1
ATOM 696 O O . PRO A 1 93 ? -8.938 -10.109 -6.57 1 97.12 93 PRO A O 1
ATOM 699 N N . SER A 1 94 ? -10.359 -9.047 -8.008 1 95.06 94 SER A N 1
ATOM 700 C CA . SER A 1 94 ? -11.539 -9.758 -7.508 1 95.06 94 SER A CA 1
ATOM 701 C C . SER A 1 94 ? -11.391 -11.258 -7.688 1 95.06 94 SER A C 1
ATOM 703 O O . SER A 1 94 ? -10.859 -11.727 -8.695 1 95.06 94 SER A O 1
ATOM 705 N N . PRO A 1 95 ? -11.875 -12.078 -6.711 1 93.25 95 PRO A N 1
ATOM 706 C CA . PRO A 1 95 ? -11.672 -13.523 -6.754 1 93.25 95 PRO A CA 1
ATOM 707 C C . PRO A 1 95 ? -12.234 -14.156 -8.023 1 93.25 95 PRO A C 1
ATOM 709 O O . PRO A 1 95 ? -11.805 -15.25 -8.422 1 93.25 95 PRO A O 1
ATOM 712 N N . ASP A 1 96 ? -13.18 -13.5 -8.711 1 93.25 96 ASP A N 1
ATOM 713 C CA . ASP A 1 96 ? -13.812 -14.078 -9.891 1 93.25 96 ASP A CA 1
ATOM 714 C C . ASP A 1 96 ? -13.133 -13.609 -11.172 1 93.25 96 ASP A C 1
ATOM 716 O O . ASP A 1 96 ? -13.547 -13.969 -12.273 1 93.25 96 ASP A O 1
ATOM 720 N N . TYR A 1 97 ? -12.102 -12.836 -11.031 1 96.5 97 TYR A N 1
ATOM 721 C CA . TYR A 1 97 ? -11.391 -12.336 -12.203 1 96.5 97 TYR A CA 1
ATOM 722 C C . TYR A 1 97 ? -10.789 -13.477 -13.008 1 96.5 97 TYR A C 1
ATOM 724 O O . TYR A 1 97 ? -10.141 -14.367 -12.453 1 96.5 97 TYR A O 1
ATOM 732 N N . GLN A 1 98 ? -11.055 -13.484 -14.297 1 98.12 98 GLN A N 1
ATOM 733 C CA . GLN A 1 98 ? -10.484 -14.469 -15.211 1 98.12 98 GLN A CA 1
ATOM 734 C C . GLN A 1 98 ? -9.266 -13.898 -15.93 1 98.12 98 GLN A C 1
ATOM 736 O O . GLN A 1 98 ? -9.359 -12.867 -16.594 1 98.12 98 GLN A O 1
ATOM 741 N N . LEU A 1 99 ? -8.227 -14.555 -15.805 1 98.31 99 LEU A N 1
ATOM 742 C CA . LEU A 1 99 ? -6.973 -14.117 -16.406 1 98.31 99 LEU A CA 1
ATOM 743 C C . LEU A 1 99 ? -7.047 -14.172 -17.922 1 98.31 99 LEU A C 1
ATOM 745 O O . LEU A 1 99 ? -7.258 -15.242 -18.5 1 98.31 99 LEU A O 1
ATOM 749 N N . PRO A 1 100 ? -6.891 -13.031 -18.578 1 98.25 100 PRO A N 1
ATOM 750 C CA . PRO A 1 100 ? -6.895 -13.039 -20.047 1 98.25 100 PRO A CA 1
ATOM 751 C C . PRO A 1 100 ? -5.773 -13.891 -20.625 1 98.25 100 PRO A C 1
ATOM 753 O O . PRO A 1 100 ? -4.703 -14.016 -20.031 1 98.25 100 PRO A O 1
ATOM 756 N N . GLY A 1 101 ? -6.008 -14.422 -21.812 1 98.44 101 GLY A N 1
ATOM 757 C CA . GLY A 1 101 ? -5.051 -15.289 -22.469 1 98.44 101 GLY A CA 1
ATOM 758 C C . GLY A 1 101 ? -3.684 -14.656 -22.641 1 98.44 101 GLY A C 1
ATOM 759 O O . GLY A 1 101 ? -2.658 -15.32 -22.484 1 98.44 101 GLY A O 1
ATOM 760 N N . VAL A 1 102 ? -3.633 -13.383 -22.938 1 98.44 102 VAL A N 1
ATOM 761 C CA . VAL A 1 102 ? -2.379 -12.672 -23.172 1 98.44 102 VAL A CA 1
ATOM 762 C C . VAL A 1 102 ? -1.525 -12.703 -21.906 1 98.44 102 VAL A C 1
ATOM 764 O O . VAL A 1 102 ? -0.3 -12.828 -21.984 1 98.44 102 VAL A O 1
ATOM 767 N N . PHE A 1 103 ? -2.162 -12.609 -20.719 1 98.75 103 PHE A N 1
ATOM 768 C CA . PHE A 1 103 ? -1.437 -12.664 -19.453 1 98.75 103 PHE A CA 1
ATOM 769 C C . PHE A 1 103 ? -1.002 -14.094 -19.141 1 98.75 103 PHE A C 1
ATOM 771 O O . PHE A 1 103 ? 0.107 -14.312 -18.656 1 98.75 103 PHE A O 1
ATOM 778 N N . THR A 1 104 ? -1.908 -15.047 -19.438 1 98.69 104 THR A N 1
ATOM 779 C CA . THR A 1 104 ? -1.555 -16.453 -19.234 1 98.69 104 THR A CA 1
ATOM 780 C C . THR A 1 104 ? -0.3 -16.812 -20.031 1 98.69 104 THR A C 1
ATOM 782 O O . THR A 1 104 ? 0.637 -17.391 -19.484 1 98.69 104 THR A O 1
ATOM 785 N N . SER A 1 105 ? -0.298 -16.438 -21.312 1 98.62 105 SER A N 1
ATOM 786 C CA . SER A 1 105 ? 0.844 -16.719 -22.172 1 98.62 105 SER A CA 1
ATOM 787 C C . SER A 1 105 ? 2.104 -16.031 -21.672 1 98.62 105 SER A C 1
ATOM 789 O O . SER A 1 105 ? 3.186 -16.609 -21.672 1 98.62 105 SER A O 1
ATOM 791 N N . PHE A 1 106 ? 1.952 -14.805 -21.266 1 98.81 106 PHE A N 1
ATOM 792 C CA . PHE A 1 106 ? 3.074 -14.031 -20.75 1 98.81 106 PHE A CA 1
ATOM 793 C C . PHE A 1 106 ? 3.689 -14.703 -19.531 1 98.81 106 PHE A C 1
ATOM 795 O O . PHE A 1 106 ? 4.902 -14.93 -19.484 1 98.81 106 PHE A O 1
ATOM 802 N N . ILE A 1 107 ? 2.85 -15.031 -18.531 1 98.88 107 ILE A N 1
ATOM 803 C CA . ILE A 1 107 ? 3.326 -15.633 -17.281 1 98.88 107 ILE A CA 1
ATOM 804 C C . ILE A 1 107 ? 4.027 -16.953 -17.578 1 98.88 107 ILE A C 1
ATOM 806 O O . ILE A 1 107 ? 5.129 -17.203 -17.094 1 98.88 107 ILE A O 1
ATOM 810 N N . ARG A 1 108 ? 3.436 -17.797 -18.422 1 98.5 108 ARG A N 1
ATOM 811 C CA . ARG A 1 108 ? 4.004 -19.109 -18.75 1 98.5 108 ARG A CA 1
ATOM 812 C C . ARG A 1 108 ? 5.348 -18.953 -19.453 1 98.5 108 ARG A C 1
ATOM 814 O O . ARG A 1 108 ? 6.277 -19.719 -19.188 1 98.5 108 ARG A O 1
ATOM 821 N N . SER A 1 109 ? 5.406 -17.984 -20.312 1 97.88 109 SER A N 1
ATOM 822 C CA . SER A 1 109 ? 6.637 -17.781 -21.078 1 97.88 109 SER A CA 1
ATOM 823 C C . SER A 1 109 ? 7.754 -17.266 -20.188 1 97.88 109 SER A C 1
ATOM 825 O O . SER A 1 109 ? 8.93 -17.578 -20.391 1 97.88 109 SER A O 1
ATOM 827 N N . ARG A 1 110 ? 7.402 -16.484 -19.156 1 97.75 110 ARG A N 1
ATOM 828 C CA . ARG A 1 110 ? 8.406 -15.812 -18.328 1 97.75 110 ARG A CA 1
ATOM 829 C C . ARG A 1 110 ? 8.773 -16.672 -17.125 1 97.75 110 ARG A C 1
ATOM 831 O O . ARG A 1 110 ? 9.836 -16.484 -16.531 1 97.75 110 ARG A O 1
ATOM 838 N N . ALA A 1 111 ? 7.969 -17.594 -16.766 1 97.81 111 ALA A N 1
ATOM 839 C CA . ALA A 1 111 ? 8.117 -18.391 -15.547 1 97.81 111 ALA A CA 1
ATOM 840 C C . ALA A 1 111 ? 9.484 -19.062 -15.484 1 97.81 111 ALA A C 1
ATOM 842 O O . ALA A 1 111 ? 10.148 -19.031 -14.445 1 97.81 111 ALA A O 1
ATOM 843 N N . PRO A 1 112 ? 10 -19.562 -16.641 1 96.12 112 PRO A N 1
ATOM 844 C CA . PRO A 1 112 ? 11.305 -20.234 -16.562 1 96.12 112 PRO A CA 1
ATOM 845 C C . PRO A 1 112 ? 12.469 -19.25 -16.453 1 96.12 112 PRO A C 1
ATOM 847 O O . PRO A 1 112 ? 13.586 -19.641 -16.125 1 96.12 112 PRO A O 1
ATOM 850 N N . GLU A 1 113 ? 12.211 -18.016 -16.734 1 94.44 113 GLU A N 1
ATOM 851 C CA . GLU A 1 113 ? 13.289 -17.016 -16.812 1 94.44 113 GLU A CA 1
ATOM 852 C C . GLU A 1 113 ? 13.477 -16.297 -15.484 1 94.44 113 GLU A C 1
ATOM 854 O O . GLU A 1 113 ? 14.594 -15.906 -15.141 1 94.44 113 GLU A O 1
ATOM 859 N N . VAL A 1 114 ? 12.461 -16.172 -14.727 1 98.06 114 VAL A N 1
ATOM 860 C CA . VAL A 1 114 ? 12.523 -15.336 -13.531 1 98.06 114 VAL A CA 1
ATOM 861 C C . VAL A 1 114 ? 13.039 -16.156 -12.359 1 98.06 114 VAL A C 1
ATOM 863 O O . VAL A 1 114 ? 12.836 -17.375 -12.297 1 98.06 114 VAL A O 1
ATOM 866 N N . LYS A 1 115 ? 13.711 -15.477 -11.453 1 98.44 115 LYS A N 1
ATOM 867 C CA . LYS A 1 115 ? 14.227 -16.109 -10.234 1 98.44 115 LYS A CA 1
ATOM 868 C C . LYS A 1 115 ? 13.086 -16.469 -9.289 1 98.44 115 LYS A C 1
ATOM 870 O O . LYS A 1 115 ? 13.18 -17.453 -8.555 1 98.44 115 LYS A O 1
ATOM 875 N N . ALA A 1 116 ? 12.016 -15.648 -9.273 1 98.75 116 ALA A N 1
ATOM 876 C CA . ALA A 1 116 ? 10.844 -15.93 -8.445 1 98.75 116 ALA A CA 1
ATOM 877 C C . ALA A 1 116 ? 9.602 -15.25 -9 1 98.75 116 ALA A C 1
ATOM 879 O O . ALA A 1 116 ? 9.695 -14.188 -9.617 1 98.75 116 ALA A O 1
ATOM 880 N N . ILE A 1 117 ? 8.508 -15.906 -8.844 1 98.94 117 ILE A N 1
ATOM 881 C CA . ILE A 1 117 ? 7.188 -15.312 -9.016 1 98.94 117 ILE A CA 1
ATOM 882 C C . ILE A 1 117 ? 6.512 -15.164 -7.652 1 98.94 117 ILE A C 1
ATOM 884 O O . ILE A 1 117 ? 6.344 -16.141 -6.926 1 98.94 117 ILE A O 1
ATOM 888 N N . PHE A 1 118 ? 6.188 -13.945 -7.332 1 98.94 118 PHE A N 1
ATOM 889 C CA . PHE A 1 118 ? 5.508 -13.625 -6.082 1 98.94 118 PHE A CA 1
ATOM 890 C C . PHE A 1 118 ? 4.02 -13.406 -6.32 1 98.94 118 PHE A C 1
ATOM 892 O O . PHE A 1 118 ? 3.627 -12.789 -7.312 1 98.94 118 PHE A O 1
ATOM 899 N N . THR A 1 119 ? 3.213 -13.922 -5.426 1 98.94 119 THR A N 1
ATOM 900 C CA . THR A 1 119 ? 1.795 -13.586 -5.434 1 98.94 119 THR A CA 1
ATOM 901 C C . THR A 1 119 ? 1.358 -13.047 -4.074 1 98.94 119 THR A C 1
ATOM 903 O O . THR A 1 119 ? 1.888 -13.461 -3.039 1 98.94 119 THR A O 1
ATOM 906 N N . THR A 1 120 ? 0.49 -12.109 -4.094 1 98.88 120 THR A N 1
ATOM 907 C CA . THR A 1 120 ? -0.153 -11.547 -2.908 1 98.88 120 THR A CA 1
ATOM 908 C C . THR A 1 120 ? -1.67 -11.688 -2.998 1 98.88 120 THR A C 1
ATOM 910 O O . THR A 1 120 ? -2.262 -11.414 -4.043 1 98.88 120 THR A O 1
ATOM 913 N N . CYS A 1 121 ? -2.305 -12.148 -1.837 1 98.5 121 CYS A N 1
ATOM 914 C CA . CYS A 1 121 ? -3.76 -12.227 -1.781 1 98.5 121 CYS A CA 1
ATOM 915 C C . CYS A 1 121 ? -4.301 -13.094 -2.914 1 98.5 121 CYS A C 1
ATOM 917 O O . CYS A 1 121 ? -3.857 -14.227 -3.102 1 98.5 121 CYS A O 1
ATOM 919 N N . THR A 1 122 ? -5.266 -12.656 -3.738 1 98.12 122 THR A N 1
ATOM 920 C CA . THR A 1 122 ? -5.895 -13.492 -4.758 1 98.12 122 THR A CA 1
ATOM 921 C C . THR A 1 122 ? -4.984 -13.641 -5.973 1 98.12 122 THR A C 1
ATOM 923 O O . THR A 1 122 ? -5.328 -14.336 -6.93 1 98.12 122 THR A O 1
ATOM 926 N N . GLY A 1 123 ? -3.785 -13.055 -5.918 1 98.75 123 GLY A N 1
ATOM 927 C CA . GLY A 1 123 ? -2.818 -13.266 -6.984 1 98.75 123 GLY A CA 1
ATOM 928 C C . GLY A 1 123 ? -2.479 -14.727 -7.207 1 98.75 123 GLY A C 1
ATOM 929 O O . GLY A 1 123 ? -2.191 -15.141 -8.336 1 98.75 123 GLY A O 1
ATOM 930 N N . ALA A 1 124 ? -2.518 -15.477 -6.203 1 98.88 124 ALA A N 1
ATOM 931 C CA . ALA A 1 124 ? -2.199 -16.906 -6.312 1 98.88 124 ALA A CA 1
ATOM 932 C C . ALA A 1 124 ? -3.254 -17.641 -7.137 1 98.88 124 ALA A C 1
ATOM 934 O O . ALA A 1 124 ? -2.955 -18.641 -7.777 1 98.88 124 ALA A O 1
ATOM 935 N N . LEU A 1 125 ? -4.512 -17.156 -7.09 1 98.62 125 LEU A N 1
ATOM 936 C CA . LEU A 1 125 ? -5.547 -17.75 -7.926 1 98.62 125 LEU A CA 1
ATOM 937 C C . LEU A 1 125 ? -5.254 -17.516 -9.406 1 98.62 125 LEU A C 1
ATOM 939 O O . LEU A 1 125 ? -5.52 -18.391 -10.234 1 98.62 125 LEU A O 1
ATOM 943 N N . LEU A 1 126 ? -4.715 -16.328 -9.75 1 98.75 126 LEU A N 1
ATOM 944 C CA . LEU A 1 126 ? -4.328 -16.062 -11.133 1 98.75 126 LEU A CA 1
ATOM 945 C C . LEU A 1 126 ? -3.215 -17.016 -11.57 1 98.75 126 LEU A C 1
ATOM 947 O O . LEU A 1 126 ? -3.268 -17.562 -12.672 1 98.75 126 LEU A O 1
ATOM 951 N N . LEU A 1 127 ? -2.252 -17.141 -10.703 1 98.88 127 LEU A N 1
ATOM 952 C CA . LEU A 1 127 ? -1.158 -18.047 -11.023 1 98.88 127 LEU A CA 1
ATOM 953 C C . LEU A 1 127 ? -1.666 -19.484 -11.172 1 98.88 127 LEU A C 1
ATOM 955 O O . LEU A 1 127 ? -1.219 -20.219 -12.055 1 98.88 127 LEU A O 1
ATOM 959 N N . ALA A 1 128 ? -2.604 -19.875 -10.352 1 98.81 128 ALA A N 1
ATOM 960 C CA . ALA A 1 128 ? -3.199 -21.219 -10.438 1 98.81 128 ALA A CA 1
ATOM 961 C C . ALA A 1 128 ? -3.92 -21.406 -11.766 1 98.81 128 ALA A C 1
ATOM 963 O O . ALA A 1 128 ? -3.912 -22.5 -12.328 1 98.81 128 ALA A O 1
ATOM 964 N N . GLN A 1 129 ? -4.547 -20.359 -12.297 1 98.69 129 GLN A N 1
ATOM 965 C CA . GLN A 1 129 ? -5.25 -20.422 -13.578 1 98.69 129 GLN A CA 1
ATOM 966 C C . GLN A 1 129 ? -4.305 -20.812 -14.711 1 98.69 129 GLN A C 1
ATOM 968 O O . GLN A 1 129 ? -4.742 -21.328 -15.742 1 98.69 129 GLN A O 1
ATOM 973 N N . THR A 1 130 ? -3.008 -20.562 -14.562 1 98.62 130 THR A N 1
ATOM 974 C CA . THR A 1 130 ? -2.031 -20.875 -15.609 1 98.62 130 THR A CA 1
ATOM 975 C C . THR A 1 130 ? -1.617 -22.344 -15.555 1 98.62 130 THR A C 1
ATOM 977 O O . THR A 1 130 ? -0.978 -22.844 -16.469 1 98.62 130 THR A O 1
ATOM 980 N N . GLY A 1 131 ? -1.89 -23.016 -14.422 1 98.56 131 GLY A N 1
ATOM 981 C CA . GLY A 1 131 ? -1.478 -24.391 -14.211 1 98.56 131 GLY A CA 1
ATOM 982 C C . GLY A 1 131 ? -0.103 -24.516 -13.586 1 98.56 131 GLY A C 1
ATOM 983 O O . GLY A 1 131 ? 0.323 -25.609 -13.219 1 98.56 131 GLY A O 1
ATOM 984 N N . LEU A 1 132 ? 0.568 -23.438 -13.359 1 98.69 132 LEU A N 1
ATOM 985 C CA . LEU A 1 132 ? 1.961 -23.453 -12.922 1 98.69 132 LEU A CA 1
ATOM 986 C C . LEU A 1 132 ? 2.066 -23.875 -11.461 1 98.69 132 LEU A C 1
ATOM 988 O O . LEU A 1 132 ? 3.135 -24.297 -11 1 98.69 132 LEU A O 1
ATOM 992 N N . LEU A 1 133 ? 0.957 -23.781 -10.664 1 98.81 133 LEU A N 1
ATOM 993 C CA . LEU A 1 133 ? 1.004 -24.141 -9.25 1 98.81 133 LEU A CA 1
ATOM 994 C C . LEU A 1 133 ? 0.573 -25.578 -9.031 1 98.81 133 LEU A C 1
ATOM 996 O O . LEU A 1 133 ? 0.576 -26.078 -7.898 1 98.81 133 LEU A O 1
ATOM 1000 N N . ASP A 1 134 ? 0.184 -26.297 -10.148 1 98.75 134 ASP A N 1
ATOM 1001 C CA . ASP A 1 134 ? -0.221 -27.703 -9.992 1 98.75 134 ASP A CA 1
ATOM 1002 C C . ASP A 1 134 ? 0.899 -28.531 -9.375 1 98.75 134 ASP A C 1
ATOM 1004 O O . ASP A 1 134 ? 2.037 -28.5 -9.844 1 98.75 134 ASP A O 1
ATOM 1008 N N . GLY A 1 135 ? 0.551 -29.156 -8.297 1 98.75 135 GLY A N 1
ATOM 1009 C CA . GLY A 1 135 ? 1.493 -30.016 -7.609 1 98.75 135 GLY A CA 1
ATOM 1010 C C . GLY A 1 135 ? 2.424 -29.266 -6.676 1 98.75 135 GLY A C 1
ATOM 1011 O O . GLY A 1 135 ? 3.318 -29.875 -6.07 1 98.75 135 GLY A O 1
ATOM 1012 N N . LYS A 1 136 ? 2.213 -28 -6.57 1 98.81 136 LYS A N 1
ATOM 1013 C CA . LYS A 1 136 ? 3.07 -27.172 -5.719 1 98.81 136 LYS A CA 1
ATOM 1014 C C . LYS A 1 136 ? 2.375 -26.828 -4.406 1 98.81 136 LYS A C 1
ATOM 1016 O O . LYS A 1 136 ? 1.144 -26.812 -4.336 1 98.81 136 LYS A O 1
ATOM 1021 N N . ASN A 1 137 ? 3.203 -26.609 -3.365 1 98.81 137 ASN A N 1
ATOM 1022 C CA . 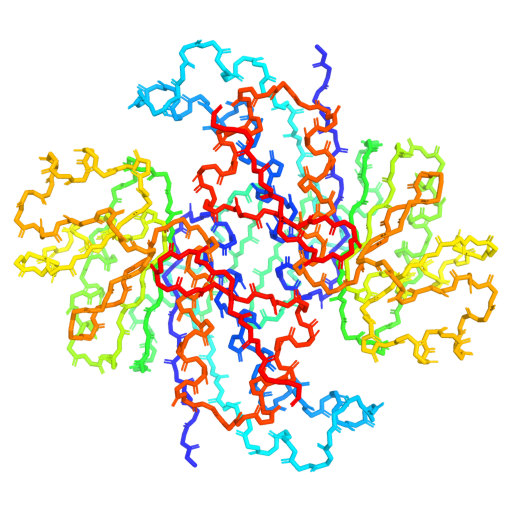ASN A 1 137 ? 2.697 -26 -2.145 1 98.81 137 ASN A CA 1
ATOM 1023 C C . ASN A 1 137 ? 2.473 -24.5 -2.326 1 98.81 137 ASN A C 1
ATOM 1025 O O . ASN A 1 137 ? 3.332 -23.797 -2.867 1 98.81 137 ASN A O 1
ATOM 1029 N N . ALA A 1 138 ? 1.315 -24.031 -1.941 1 98.81 138 ALA A N 1
ATOM 1030 C CA . ALA A 1 138 ? 0.997 -22.609 -2.098 1 98.81 138 ALA A CA 1
ATOM 1031 C C . ALA A 1 138 ? -0.024 -22.156 -1.056 1 98.81 138 ALA A C 1
ATOM 1033 O O . ALA A 1 138 ? -0.613 -22.984 -0.356 1 98.81 138 ALA A O 1
ATOM 1034 N N . THR A 1 139 ? -0.143 -20.953 -0.842 1 98.75 139 THR A N 1
ATOM 1035 C CA . THR A 1 139 ? -1.244 -20.359 -0.086 1 98.75 139 THR A CA 1
ATOM 1036 C C . THR A 1 139 ? -1.875 -19.203 -0.86 1 98.75 139 THR A C 1
ATOM 1038 O O . THR A 1 139 ? -1.485 -18.922 -1.995 1 98.75 139 THR A O 1
ATOM 1041 N N . VAL A 1 140 ? -2.928 -18.688 -0.425 1 98.62 140 VAL A N 1
ATOM 1042 C CA . VAL A 1 140 ? -3.73 -17.578 -0.935 1 98.62 140 VAL A CA 1
ATOM 1043 C C . VAL A 1 140 ? -4.398 -16.844 0.227 1 98.62 140 VAL A C 1
ATOM 1045 O O . VAL A 1 140 ? -4.293 -17.266 1.38 1 98.62 140 VAL A O 1
ATOM 1048 N N . ASN A 1 141 ? -4.922 -15.734 -0.098 1 98.06 141 ASN A N 1
ATOM 1049 C CA . ASN A 1 141 ? -5.699 -15.156 0.991 1 98.06 141 ASN A CA 1
ATOM 1050 C C . ASN A 1 141 ? -6.508 -16.219 1.731 1 98.06 141 ASN A C 1
ATOM 1052 O O . ASN A 1 141 ? -7.316 -16.922 1.125 1 98.06 141 ASN A O 1
ATOM 1056 N N . HIS A 1 142 ? -6.344 -16.312 3.037 1 97.06 142 HIS A N 1
ATOM 1057 C CA . HIS A 1 142 ? -6.871 -17.406 3.826 1 97.06 142 HIS A CA 1
ATOM 1058 C C . HIS A 1 142 ? -8.398 -17.453 3.762 1 97.06 142 HIS A C 1
ATOM 1060 O O . HIS A 1 142 ? -8.992 -18.531 3.857 1 97.06 142 HIS A O 1
ATOM 1066 N N . VAL A 1 143 ? -8.961 -16.344 3.508 1 95.38 143 VAL A N 1
ATOM 1067 C CA . VAL A 1 143 ? -10.414 -16.266 3.418 1 95.38 143 VAL A CA 1
ATOM 1068 C C . VAL A 1 143 ? -10.898 -17.062 2.215 1 95.38 143 VAL A C 1
ATOM 1070 O O . VAL A 1 143 ? -12.023 -17.562 2.209 1 95.38 143 VAL A O 1
ATOM 1073 N N . LEU A 1 144 ? -10.023 -17.297 1.265 1 96.69 144 LEU A N 1
ATOM 1074 C CA . LEU A 1 144 ? -10.438 -17.891 -0.001 1 96.69 144 LEU A CA 1
ATOM 1075 C C . LEU A 1 144 ? -9.922 -19.328 -0.121 1 96.69 144 LEU A C 1
ATOM 1077 O O . LEU A 1 144 ? -10.055 -19.953 -1.174 1 96.69 144 LEU A O 1
ATOM 1081 N N . LEU A 1 145 ? -9.398 -19.906 0.909 1 97.31 145 LEU A N 1
ATOM 1082 C CA . LEU A 1 145 ? -8.789 -21.234 0.854 1 97.31 145 LEU A CA 1
ATOM 1083 C C . LEU A 1 145 ? -9.82 -22.281 0.448 1 97.31 145 LEU A C 1
ATOM 1085 O O . LEU A 1 145 ? -9.547 -23.125 -0.412 1 97.31 145 LEU A O 1
ATOM 1089 N N . PRO A 1 146 ? -11.023 -22.266 1.011 1 96.06 146 PRO A N 1
ATOM 1090 C CA . PRO A 1 146 ? -12 -23.266 0.575 1 96.06 146 PRO A CA 1
ATOM 1091 C C . PRO A 1 146 ? -12.289 -23.203 -0.922 1 96.06 146 PRO A C 1
ATOM 1093 O O . PRO A 1 146 ? -12.328 -24.234 -1.597 1 96.06 146 PRO A O 1
ATOM 1096 N N . GLN A 1 147 ? -12.406 -22.031 -1.445 1 95.44 147 GLN A N 1
ATOM 1097 C CA . GLN A 1 147 ? -12.664 -21.859 -2.871 1 95.44 147 GLN A CA 1
ATOM 1098 C C . GLN A 1 147 ? -11.461 -22.281 -3.707 1 95.44 147 GLN A C 1
ATOM 1100 O O . GLN A 1 147 ? -11.609 -22.875 -4.77 1 95.44 147 GLN A O 1
ATOM 1105 N N . ALA A 1 148 ? -10.344 -21.891 -3.229 1 97.94 148 ALA A N 1
ATOM 1106 C CA . ALA A 1 148 ? -9.117 -22.25 -3.936 1 97.94 148 ALA A CA 1
ATOM 1107 C C . ALA A 1 148 ? -8.977 -23.766 -4.047 1 97.94 148 ALA A C 1
ATOM 1109 O O . ALA A 1 148 ? -8.648 -24.297 -5.113 1 97.94 148 ALA A O 1
ATOM 1110 N N . ARG A 1 149 ? -9.227 -24.516 -2.977 1 98.12 149 ARG A N 1
ATOM 1111 C CA . ARG A 1 149 ? -9.133 -25.969 -2.951 1 98.12 149 ARG A CA 1
ATOM 1112 C C . ARG A 1 149 ? -10.156 -26.594 -3.893 1 98.12 149 ARG A C 1
ATOM 1114 O O . ARG A 1 149 ? -9.867 -27.609 -4.543 1 98.12 149 ARG A O 1
ATOM 1121 N N . LYS A 1 150 ? -11.289 -25.953 -3.943 1 97.38 150 LYS A N 1
ATOM 1122 C CA . LYS A 1 150 ? -12.359 -26.469 -4.793 1 97.38 150 LYS A CA 1
ATOM 1123 C C . LYS A 1 150 ? -12.031 -26.25 -6.27 1 97.38 150 LYS A C 1
ATOM 1125 O O . LYS A 1 150 ? -12.203 -27.172 -7.082 1 97.38 150 LYS A O 1
ATOM 1130 N N . HIS A 1 151 ? -11.547 -25.141 -6.648 1 97.31 151 HIS A N 1
ATOM 1131 C CA . HIS A 1 151 ? -11.383 -24.766 -8.047 1 97.31 151 HIS A CA 1
ATOM 1132 C C . HIS A 1 151 ? -10.039 -25.219 -8.594 1 97.31 151 HIS A C 1
ATOM 1134 O O . HIS A 1 151 ? -9.898 -25.453 -9.797 1 97.31 151 HIS A O 1
ATOM 1140 N N . TYR A 1 152 ? -9.078 -25.359 -7.723 1 98.56 152 TYR A N 1
ATOM 1141 C CA . TYR A 1 152 ? -7.738 -25.766 -8.117 1 98.56 152 TYR A CA 1
ATOM 1142 C C . TYR A 1 152 ? -7.215 -26.875 -7.207 1 98.56 152 TYR A C 1
ATOM 1144 O O . TYR A 1 152 ? -6.215 -26.688 -6.512 1 98.56 152 TYR A O 1
ATOM 1152 N N . PRO A 1 153 ? -7.777 -28 -7.297 1 98.56 153 PRO A N 1
ATOM 1153 C CA . PRO A 1 153 ? -7.488 -29.094 -6.363 1 98.56 153 PRO A CA 1
ATOM 1154 C C . PRO A 1 153 ? -6.102 -29.703 -6.566 1 98.56 153 PRO A C 1
ATOM 1156 O O . PRO A 1 153 ? -5.625 -30.453 -5.719 1 98.56 153 PRO A O 1
ATOM 1159 N N . SER A 1 154 ? -5.445 -29.422 -7.672 1 98.69 154 SER A N 1
ATOM 1160 C CA . SER A 1 154 ? -4.125 -29.969 -7.941 1 98.69 154 SER A CA 1
ATOM 1161 C C . SER A 1 154 ? -3.039 -29.203 -7.195 1 98.69 154 SER A C 1
ATOM 1163 O O . SER A 1 154 ? -1.881 -29.625 -7.168 1 98.69 154 SER A O 1
ATOM 1165 N N . VAL A 1 155 ? -3.383 -28.047 -6.645 1 98.88 155 VAL A N 1
ATOM 1166 C CA . VAL A 1 155 ? -2.449 -27.25 -5.855 1 98.88 155 VAL A CA 1
ATOM 1167 C C . VAL A 1 155 ? -2.525 -27.672 -4.387 1 98.88 155 VAL A C 1
ATOM 1169 O O . VAL A 1 155 ? -3.615 -27.922 -3.861 1 98.88 155 VAL A O 1
ATOM 1172 N N . HIS A 1 156 ? -1.378 -27.766 -3.67 1 98.81 156 HIS A N 1
ATOM 1173 C CA . HIS A 1 156 ? -1.351 -28.078 -2.244 1 98.81 156 HIS A CA 1
ATOM 1174 C C . HIS A 1 156 ? -1.504 -26.812 -1.402 1 98.81 156 HIS A C 1
ATOM 1176 O O . HIS A 1 156 ? -0.525 -26.312 -0.843 1 98.81 156 HIS A O 1
ATOM 1182 N N . TRP A 1 157 ? -2.742 -26.453 -1.272 1 98.69 157 TRP A N 1
ATOM 1183 C CA . TRP A 1 157 ? -3.059 -25.234 -0.541 1 98.69 157 TRP A CA 1
ATOM 1184 C C . TRP A 1 157 ? -2.879 -25.438 0.96 1 98.69 157 TRP A C 1
ATOM 1186 O O . TRP A 1 157 ? -3.262 -26.469 1.504 1 98.69 157 TRP A O 1
ATOM 1196 N N . THR A 1 158 ? -2.307 -24.453 1.625 1 97.31 158 THR A N 1
ATOM 1197 C CA . THR A 1 158 ? -2.223 -24.531 3.078 1 97.31 158 THR A CA 1
ATOM 1198 C C . THR A 1 158 ? -2.629 -23.203 3.719 1 97.31 158 THR A C 1
ATOM 1200 O O . THR A 1 158 ? -2.438 -22.141 3.129 1 97.31 158 THR A O 1
ATOM 1203 N N . GLY A 1 159 ? -3.238 -23.234 4.879 1 96.19 159 GLY A N 1
ATOM 1204 C CA . GLY A 1 159 ? -3.609 -22.078 5.668 1 96.19 159 GLY A CA 1
ATOM 1205 C C . GLY A 1 159 ? -2.814 -21.953 6.953 1 96.19 159 GLY A C 1
ATOM 1206 O O . GLY A 1 159 ? -3.115 -21.094 7.793 1 96.19 159 GLY A O 1
ATOM 1207 N N . SER A 1 160 ? -1.781 -22.703 7.113 1 93.88 160 SER A N 1
ATOM 1208 C CA . SER A 1 160 ? -1.012 -22.75 8.352 1 93.88 160 SER A CA 1
ATOM 1209 C C . SER A 1 160 ? 0.092 -21.688 8.352 1 93.88 160 SER A C 1
ATOM 1211 O O . SER A 1 160 ? 0.656 -21.375 9.406 1 93.88 160 SER A O 1
ATOM 1213 N N . GLN A 1 161 ? 0.404 -21.203 7.129 1 96.12 161 GLN A N 1
ATOM 1214 C CA . GLN A 1 161 ? 1.472 -20.219 6.957 1 96.12 161 GLN A CA 1
ATOM 1215 C C . GLN A 1 161 ? 0.967 -18.984 6.215 1 96.12 161 GLN A C 1
ATOM 1217 O O . GLN A 1 161 ? 0.142 -19.094 5.309 1 96.12 161 GLN A O 1
ATOM 1222 N N . GLN A 1 162 ? 1.51 -17.812 6.578 1 96.56 162 GLN A N 1
ATOM 1223 C CA . GLN A 1 162 ? 1.093 -16.562 5.953 1 96.56 162 GLN A CA 1
ATOM 1224 C C . GLN A 1 162 ? 1.678 -16.422 4.551 1 96.56 162 GLN A C 1
ATOM 1226 O O . GLN A 1 162 ? 1.179 -15.641 3.734 1 96.56 162 GLN A O 1
ATOM 1231 N N . TRP A 1 163 ? 2.766 -17.094 4.305 1 98.19 163 TRP A N 1
ATOM 1232 C CA . TRP A 1 163 ? 3.311 -17.234 2.957 1 98.19 163 TRP A CA 1
ATOM 1233 C C . TRP A 1 163 ? 4.031 -18.562 2.799 1 98.19 163 TRP A C 1
ATOM 1235 O O . TRP A 1 163 ? 4.398 -19.203 3.789 1 98.19 163 TRP A O 1
ATOM 1245 N N . VAL A 1 164 ? 4.125 -19.047 1.604 1 98.44 164 VAL A N 1
ATOM 1246 C CA . VAL A 1 164 ? 4.707 -20.344 1.272 1 98.44 164 VAL A CA 1
ATOM 1247 C C . VAL A 1 164 ? 5.715 -20.188 0.137 1 98.44 164 VAL A C 1
ATOM 1249 O O . VAL A 1 164 ? 5.465 -19.453 -0.825 1 98.44 164 VAL A O 1
ATOM 1252 N N . ILE A 1 165 ? 6.855 -20.828 0.279 1 98.25 165 ILE A N 1
ATOM 1253 C CA . ILE A 1 165 ? 7.859 -20.891 -0.775 1 98.25 165 ILE A CA 1
ATOM 1254 C C . ILE A 1 165 ? 7.977 -22.328 -1.296 1 98.25 165 ILE A C 1
ATOM 1256 O O . ILE A 1 165 ? 8.227 -23.266 -0.526 1 98.25 165 ILE A O 1
ATOM 1260 N N . ASP A 1 166 ? 7.719 -22.469 -2.525 1 98.5 166 ASP A N 1
ATOM 1261 C CA . ASP A 1 166 ? 7.949 -23.734 -3.221 1 98.5 166 ASP A CA 1
ATOM 1262 C C . ASP A 1 166 ? 8.734 -23.516 -4.512 1 98.5 166 ASP A C 1
ATOM 1264 O O . ASP A 1 166 ? 8.164 -23.125 -5.535 1 98.5 166 ASP A O 1
ATOM 1268 N N . GLY A 1 167 ? 10.094 -23.781 -4.434 1 96.81 167 GLY A N 1
ATOM 1269 C CA . GLY A 1 167 ? 10.938 -23.406 -5.555 1 96.81 167 GLY A CA 1
ATOM 1270 C C . GLY A 1 167 ? 10.977 -21.922 -5.805 1 96.81 167 GLY A C 1
ATOM 1271 O O . GLY A 1 167 ? 11.266 -21.141 -4.895 1 96.81 167 GLY A O 1
ATOM 1272 N N . HIS A 1 168 ? 10.578 -21.578 -7.02 1 96.81 168 HIS A N 1
ATOM 1273 C CA . HIS A 1 168 ? 10.641 -20.156 -7.297 1 96.81 168 HIS A CA 1
ATOM 1274 C C . HIS A 1 168 ? 9.258 -19.5 -7.18 1 96.81 168 HIS A C 1
ATOM 1276 O O . HIS A 1 168 ? 9.078 -18.359 -7.582 1 96.81 168 HIS A O 1
ATOM 1282 N N . PHE A 1 169 ? 8.289 -20.203 -6.613 1 98.69 169 PHE A N 1
ATOM 1283 C CA . PHE A 1 169 ? 6.977 -19.609 -6.352 1 98.69 169 PHE A CA 1
ATOM 1284 C C . PHE A 1 169 ? 6.859 -19.172 -4.898 1 98.69 169 PHE A C 1
ATOM 1286 O O . PHE A 1 169 ? 7.02 -19.984 -3.982 1 98.69 169 PHE A O 1
ATOM 1293 N N . TRP A 1 170 ? 6.645 -17.922 -4.703 1 98.88 170 TRP A N 1
ATOM 1294 C CA . TRP A 1 170 ? 6.352 -17.312 -3.408 1 98.88 170 TRP A CA 1
ATOM 1295 C C . TRP A 1 170 ? 4.902 -16.844 -3.344 1 98.88 170 TRP A C 1
ATOM 1297 O O . TRP A 1 170 ? 4.52 -15.906 -4.047 1 98.88 170 TRP A O 1
ATOM 1307 N N . THR A 1 171 ? 4.09 -17.484 -2.527 1 98.88 171 THR A N 1
ATOM 1308 C CA . THR A 1 171 ? 2.684 -17.109 -2.434 1 98.88 171 THR A CA 1
ATOM 1309 C C . THR A 1 171 ? 2.342 -16.641 -1.023 1 98.88 171 THR A C 1
ATOM 1311 O O . THR A 1 171 ? 2.773 -17.25 -0.04 1 98.88 171 THR A O 1
ATOM 1314 N N . ALA A 1 172 ? 1.616 -15.555 -0.94 1 98.88 172 ALA A N 1
ATOM 1315 C CA . ALA A 1 172 ? 1.268 -14.992 0.362 1 98.88 172 ALA A CA 1
ATOM 1316 C C . ALA A 1 172 ? -0.246 -14.922 0.54 1 98.88 172 ALA A C 1
ATOM 1318 O O . ALA A 1 172 ? -0.989 -14.836 -0.441 1 98.88 172 ALA A O 1
ATOM 1319 N N . SER A 1 173 ? -0.671 -14.969 1.795 1 98.25 173 SER A N 1
ATOM 1320 C CA . SER A 1 173 ? -2.066 -14.727 2.15 1 98.25 173 SER A CA 1
ATOM 1321 C C . SER A 1 173 ? -2.488 -13.305 1.791 1 98.25 173 SER A C 1
ATOM 1323 O O . SER A 1 173 ? -2.209 -12.828 0.689 1 98.25 173 SER A O 1
ATOM 1325 N N . GLY A 1 174 ? -3.143 -12.547 2.678 1 98 174 GLY A N 1
ATOM 1326 C CA . GLY A 1 174 ? -3.619 -11.211 2.379 1 98 174 GLY A CA 1
ATOM 1327 C C . GLY A 1 174 ? -2.496 -10.211 2.146 1 98 174 GLY A C 1
ATOM 1328 O O . GLY A 1 174 ? -1.319 -10.586 2.168 1 98 174 GLY A O 1
ATOM 1329 N N . ALA A 1 175 ? -2.865 -9.031 1.86 1 98.56 175 ALA A N 1
ATOM 1330 C CA . ALA A 1 175 ? -1.944 -7.973 1.452 1 98.56 175 ALA A CA 1
ATOM 1331 C C . ALA A 1 175 ? -0.809 -7.816 2.459 1 98.56 175 ALA A C 1
ATOM 1333 O O . ALA A 1 175 ? 0.356 -7.688 2.076 1 98.56 175 ALA A O 1
ATOM 1334 N N . CYS A 1 176 ? -1.137 -7.82 3.744 1 98.06 176 CYS A N 1
ATOM 1335 C CA . CYS A 1 176 ? -0.123 -7.594 4.77 1 98.06 176 CYS A CA 1
ATOM 1336 C C . CYS A 1 176 ? 0.808 -8.797 4.887 1 98.06 176 CYS A C 1
ATOM 1338 O O . CYS A 1 176 ? 1.993 -8.641 5.188 1 98.06 176 CYS A O 1
ATOM 1340 N N . ALA A 1 177 ? 0.294 -9.984 4.641 1 98.19 177 ALA A N 1
ATOM 1341 C CA . ALA A 1 177 ? 1.169 -11.148 4.543 1 98.19 177 ALA A CA 1
ATOM 1342 C C . ALA A 1 177 ? 2.145 -11 3.375 1 98.19 177 ALA A C 1
ATOM 1344 O O . ALA A 1 177 ? 3.293 -11.445 3.461 1 98.19 177 ALA A O 1
ATOM 1345 N N . GLY A 1 178 ? 1.632 -10.453 2.271 1 98.75 178 GLY A N 1
ATOM 1346 C CA . GLY A 1 178 ? 2.52 -10.133 1.165 1 98.75 178 GLY A CA 1
ATOM 1347 C C . GLY A 1 178 ? 3.662 -9.219 1.562 1 98.75 178 GLY A C 1
ATOM 1348 O O . GLY A 1 178 ? 4.801 -9.406 1.13 1 98.75 178 GLY A O 1
ATOM 1349 N N . MET A 1 179 ? 3.359 -8.258 2.365 1 98.56 179 MET A N 1
ATOM 1350 C CA . MET A 1 179 ? 4.395 -7.355 2.867 1 98.56 179 MET A CA 1
ATOM 1351 C C . MET A 1 179 ? 5.398 -8.109 3.732 1 98.56 179 MET A C 1
ATOM 1353 O O . MET A 1 179 ? 6.605 -7.902 3.611 1 98.56 179 MET A O 1
ATOM 1357 N N . ASP A 1 180 ? 4.898 -8.992 4.598 1 98.12 180 ASP A N 1
ATOM 1358 C CA . ASP A 1 180 ? 5.77 -9.812 5.43 1 98.12 180 ASP A CA 1
ATOM 1359 C C . ASP A 1 180 ? 6.68 -10.695 4.578 1 98.12 180 ASP A C 1
ATOM 1361 O O . ASP A 1 180 ? 7.859 -10.867 4.887 1 98.12 180 ASP A O 1
ATOM 1365 N N . MET A 1 181 ? 6.125 -11.234 3.551 1 98.5 181 MET A N 1
ATOM 1366 C CA . MET A 1 181 ? 6.875 -12.062 2.609 1 98.5 181 MET A CA 1
ATOM 1367 C C . MET A 1 181 ? 8.039 -11.281 2.006 1 98.5 181 MET A C 1
ATOM 1369 O O . MET A 1 181 ? 9.164 -11.781 1.942 1 98.5 181 MET A O 1
ATOM 1373 N N . PHE A 1 182 ? 7.828 -10.078 1.642 1 98.75 182 PHE A N 1
ATOM 1374 C CA . PHE A 1 182 ? 8.883 -9.266 1.04 1 98.75 182 PHE A CA 1
ATOM 1375 C C . PHE A 1 182 ? 9.859 -8.773 2.102 1 98.75 182 PHE A C 1
ATOM 1377 O O . PHE A 1 182 ? 11.039 -8.57 1.82 1 98.75 182 PHE A O 1
ATOM 1384 N N . ALA A 1 183 ? 9.32 -8.531 3.33 1 98 183 ALA A N 1
ATOM 1385 C CA . ALA A 1 183 ? 10.25 -8.258 4.422 1 98 183 ALA A CA 1
ATOM 1386 C C . ALA A 1 183 ? 11.258 -9.398 4.586 1 98 183 ALA A C 1
ATOM 1388 O O . ALA A 1 183 ? 12.453 -9.156 4.727 1 98 183 ALA A O 1
ATOM 1389 N N . ARG A 1 184 ? 10.797 -10.547 4.5 1 96.81 184 ARG A N 1
ATOM 1390 C CA . ARG A 1 184 ? 11.664 -11.719 4.566 1 96.81 184 ARG A CA 1
ATOM 1391 C C . ARG A 1 184 ? 12.648 -11.734 3.404 1 96.81 184 ARG A C 1
ATOM 1393 O O . ARG A 1 184 ? 13.836 -12 3.594 1 96.81 184 ARG A O 1
ATOM 1400 N N . TRP A 1 185 ? 12.188 -11.477 2.258 1 98.06 185 TRP A N 1
ATOM 1401 C CA . TRP A 1 185 ? 13.047 -11.477 1.079 1 98.06 185 TRP A CA 1
ATOM 1402 C C . TRP A 1 185 ? 14.18 -10.469 1.235 1 98.06 185 TRP A C 1
ATOM 1404 O O . TRP A 1 185 ? 15.344 -10.781 0.955 1 98.06 185 TRP A O 1
ATOM 1414 N N . VAL A 1 186 ? 13.883 -9.242 1.706 1 98.12 186 VAL A N 1
ATOM 1415 C CA . VAL A 1 186 ? 14.93 -8.234 1.806 1 98.12 186 VAL A CA 1
ATOM 1416 C C . VAL A 1 186 ? 15.898 -8.609 2.926 1 98.12 186 VAL A C 1
ATOM 1418 O O . VAL A 1 186 ? 17.094 -8.328 2.836 1 98.12 186 VAL A O 1
ATOM 1421 N N . MET A 1 187 ? 15.43 -9.219 4.008 1 97.12 187 MET A N 1
ATOM 1422 C CA . MET A 1 187 ? 16.312 -9.664 5.086 1 97.12 187 MET A CA 1
ATOM 1423 C C . MET A 1 187 ? 17.328 -10.68 4.574 1 97.12 187 MET A C 1
ATOM 1425 O O . MET A 1 187 ? 18.453 -10.734 5.066 1 97.12 187 MET A O 1
ATOM 1429 N N . GLU A 1 188 ? 16.969 -11.406 3.531 1 96.31 188 GLU A N 1
ATOM 1430 C CA . GLU A 1 188 ? 17.828 -12.453 2.984 1 96.31 188 GLU A CA 1
ATOM 1431 C C . GLU A 1 188 ? 18.734 -11.906 1.88 1 96.31 188 GLU A C 1
ATOM 1433 O O . GLU A 1 188 ? 19.797 -12.461 1.609 1 96.31 188 GLU A O 1
ATOM 1438 N N . ASN A 1 189 ? 18.359 -10.773 1.257 1 97.44 189 ASN A N 1
ATOM 1439 C CA . ASN A 1 189 ? 19.016 -10.383 0.019 1 97.44 189 ASN A CA 1
ATOM 1440 C C . ASN A 1 189 ? 19.688 -9.016 0.151 1 97.44 189 ASN A C 1
ATOM 1442 O O . ASN A 1 189 ? 20.344 -8.547 -0.787 1 97.44 189 ASN A O 1
ATOM 1446 N N . CYS A 1 190 ? 19.547 -8.359 1.313 1 97.88 190 CYS A N 1
ATOM 1447 C CA . CYS A 1 190 ? 20.156 -7.055 1.555 1 97.88 190 CYS A CA 1
ATOM 1448 C C . CYS A 1 190 ? 20.969 -7.066 2.838 1 97.88 190 CYS A C 1
ATOM 1450 O O . CYS A 1 190 ? 20.719 -7.863 3.74 1 97.88 190 CYS A O 1
ATOM 1452 N N . PRO A 1 191 ? 21.984 -6.172 2.916 1 97.56 191 PRO A N 1
ATOM 1453 C CA . PRO A 1 191 ? 22.719 -6.027 4.172 1 97.56 191 PRO A CA 1
ATOM 1454 C C . PRO A 1 191 ? 21.844 -5.539 5.32 1 97.56 191 PRO A C 1
ATOM 1456 O O . PRO A 1 191 ? 20.859 -4.84 5.09 1 97.56 191 PRO A O 1
ATOM 1459 N N . SER A 1 192 ? 22.281 -5.852 6.527 1 96.06 192 SER A N 1
ATOM 1460 C CA . SER A 1 192 ? 21.5 -5.57 7.73 1 96.06 192 SER A CA 1
ATOM 1461 C C . SER A 1 192 ? 21.203 -4.078 7.863 1 96.06 192 SER A C 1
ATOM 1463 O O . SER A 1 192 ? 20.125 -3.688 8.281 1 96.06 192 SER A O 1
ATOM 1465 N N . GLU A 1 193 ? 22.156 -3.227 7.531 1 96.06 193 GLU A N 1
ATOM 1466 C CA . GLU A 1 193 ? 21.953 -1.784 7.656 1 96.06 193 GLU A CA 1
ATOM 1467 C C . GLU A 1 193 ? 20.875 -1.29 6.703 1 96.06 193 GLU A C 1
ATOM 1469 O O . GLU A 1 193 ? 20.109 -0.374 7.035 1 96.06 193 GLU A O 1
ATOM 1474 N N . VAL A 1 194 ? 20.781 -1.894 5.5 1 97.94 194 VAL A N 1
ATOM 1475 C CA . VAL A 1 194 ? 19.766 -1.552 4.508 1 97.94 194 VAL A CA 1
ATOM 1476 C C . VAL A 1 194 ? 18.391 -2.002 4.996 1 97.94 194 VAL A C 1
ATOM 1478 O O . VAL A 1 194 ? 17.422 -1.246 4.922 1 97.94 194 VAL A O 1
ATOM 1481 N N . VAL A 1 195 ? 18.359 -3.191 5.559 1 97.75 195 VAL A N 1
ATOM 1482 C CA . VAL A 1 195 ? 17.109 -3.748 6.074 1 97.75 195 VAL A CA 1
ATOM 1483 C C . VAL A 1 195 ? 16.594 -2.881 7.219 1 97.75 195 VAL A C 1
ATOM 1485 O O . VAL A 1 195 ? 15.414 -2.527 7.25 1 97.75 195 VAL A O 1
ATOM 1488 N N . LYS A 1 196 ? 17.453 -2.545 8.117 1 96 196 LYS A N 1
ATOM 1489 C CA . LYS A 1 196 ? 17.078 -1.706 9.25 1 96 196 LYS A CA 1
ATOM 1490 C C . LYS A 1 196 ? 16.547 -0.354 8.789 1 96 196 LYS A C 1
ATOM 1492 O O . LYS A 1 196 ? 15.531 0.131 9.305 1 96 196 LYS A O 1
ATOM 1497 N N . ALA A 1 197 ? 17.219 0.243 7.84 1 96.44 197 ALA A N 1
ATOM 1498 C CA . ALA A 1 197 ? 16.781 1.521 7.289 1 96.44 197 ALA A CA 1
ATOM 1499 C C . ALA A 1 197 ? 15.391 1.401 6.672 1 96.44 197 ALA A C 1
ATOM 1501 O O . ALA A 1 197 ? 14.508 2.227 6.938 1 96.44 197 ALA A O 1
ATOM 1502 N N . CYS A 1 198 ? 15.211 0.371 5.883 1 97.38 198 CYS A N 1
ATOM 1503 C CA . CYS A 1 198 ? 13.93 0.111 5.23 1 97.38 198 CYS A CA 1
ATOM 1504 C C . CYS A 1 198 ? 12.805 0.015 6.25 1 97.38 198 CYS A C 1
ATOM 1506 O O . CYS A 1 198 ? 11.781 0.694 6.121 1 97.38 198 CYS A O 1
ATOM 1508 N N . PHE A 1 199 ? 13.008 -0.802 7.285 1 97.06 199 PHE A N 1
ATOM 1509 C CA . PHE A 1 199 ? 11.969 -1.03 8.289 1 97.06 199 PHE A CA 1
ATOM 1510 C C . PHE A 1 199 ? 11.688 0.245 9.07 1 97.06 199 PHE A C 1
ATOM 1512 O O . PHE A 1 199 ? 10.523 0.563 9.344 1 97.06 199 PHE A O 1
ATOM 1519 N N . MET A 1 200 ? 12.703 1.011 9.352 1 95 200 MET A N 1
ATOM 1520 C CA . MET A 1 200 ? 12.555 2.266 10.078 1 95 200 MET A CA 1
ATOM 1521 C C . MET A 1 200 ? 11.781 3.287 9.25 1 95 200 MET A C 1
ATOM 1523 O O . MET A 1 200 ? 10.836 3.908 9.75 1 95 200 MET A O 1
ATOM 1527 N N . ILE A 1 201 ? 12.133 3.383 8.016 1 95.25 201 ILE A N 1
ATOM 1528 C CA . ILE A 1 201 ? 11.539 4.367 7.117 1 95.25 201 ILE A CA 1
ATOM 1529 C C . ILE A 1 201 ? 10.047 4.098 6.965 1 95.25 201 ILE A C 1
ATOM 1531 O O . ILE A 1 201 ? 9.234 5.023 6.984 1 95.25 201 ILE A O 1
ATOM 1535 N N . LEU A 1 202 ? 9.664 2.875 6.898 1 97.5 202 LEU A N 1
ATOM 1536 C CA . LEU A 1 202 ? 8.273 2.5 6.672 1 97.5 202 LEU A CA 1
ATOM 1537 C C . LEU A 1 202 ? 7.527 2.348 7.992 1 97.5 202 LEU A C 1
ATOM 1539 O O . LEU A 1 202 ? 6.305 2.189 8.008 1 97.5 202 LEU A O 1
ATOM 1543 N N . ASP A 1 203 ? 8.258 2.377 9.086 1 96.94 203 ASP A N 1
ATOM 1544 C CA . ASP A 1 203 ? 7.691 2 10.383 1 96.94 203 ASP A CA 1
ATOM 1545 C C . ASP A 1 203 ? 7.113 0.588 10.336 1 96.94 203 ASP A C 1
ATOM 1547 O O . ASP A 1 203 ? 6 0.352 10.82 1 96.94 203 ASP A O 1
ATOM 1551 N N . LEU A 1 204 ? 7.824 -0.26 9.617 1 96.19 204 LEU A N 1
ATOM 1552 C CA . LEU A 1 204 ? 7.383 -1.636 9.414 1 96.19 204 LEU A CA 1
ATOM 1553 C C . LEU A 1 204 ? 7.84 -2.525 10.562 1 96.19 204 LEU A C 1
ATOM 1555 O O . LEU A 1 204 ? 9.016 -2.523 10.93 1 96.19 204 LEU A O 1
ATOM 1559 N N . ALA A 1 205 ? 6.922 -3.219 11.188 1 92.69 205 ALA A N 1
ATOM 1560 C CA . ALA A 1 205 ? 7.164 -4.297 12.141 1 92.69 205 ALA A CA 1
ATOM 1561 C C . ALA A 1 205 ? 6.734 -5.645 11.562 1 92.69 205 ALA A C 1
ATOM 1563 O O . ALA A 1 205 ? 5.625 -6.117 11.828 1 92.69 205 ALA A O 1
ATOM 1564 N N . PRO A 1 206 ? 7.625 -6.234 10.859 1 92.44 206 PRO A N 1
ATOM 1565 C CA . PRO A 1 206 ? 7.23 -7.434 10.117 1 92.44 206 PRO A CA 1
ATOM 1566 C C . PRO A 1 206 ? 6.879 -8.602 11.031 1 92.44 206 PRO A C 1
ATOM 1568 O O . PRO A 1 206 ? 7.336 -8.656 12.18 1 92.44 206 PRO A O 1
ATOM 1571 N N . ARG A 1 207 ? 6.141 -9.492 10.438 1 91.19 207 ARG A N 1
ATOM 1572 C CA . ARG A 1 207 ? 5.762 -10.734 11.109 1 91.19 207 ARG A CA 1
ATOM 1573 C C . ARG A 1 207 ? 6.504 -11.922 10.516 1 91.19 207 ARG A C 1
ATOM 1575 O O . ARG A 1 207 ? 7.039 -11.844 9.406 1 91.19 207 ARG A O 1
ATOM 1582 N N . ASP A 1 208 ? 6.512 -12.984 11.32 1 87.88 208 ASP A N 1
ATOM 1583 C CA . ASP A 1 208 ? 7.098 -14.227 10.805 1 87.88 208 ASP A CA 1
ATOM 1584 C C . ASP A 1 208 ? 6.062 -15.039 10.031 1 87.88 208 ASP A C 1
ATOM 1586 O O . ASP A 1 208 ? 4.953 -14.562 9.781 1 87.88 208 ASP A O 1
ATOM 1590 N N . ILE A 1 209 ? 6.465 -16.172 9.648 1 88.81 209 ILE A N 1
ATOM 1591 C CA . ILE A 1 209 ? 5.688 -17 8.734 1 88.81 209 ILE A CA 1
ATOM 1592 C C . ILE A 1 209 ? 4.406 -17.469 9.422 1 88.81 209 ILE A C 1
ATOM 1594 O O . ILE A 1 209 ? 3.465 -17.906 8.758 1 88.81 209 ILE A O 1
ATOM 1598 N N . CYS A 1 210 ? 4.371 -17.422 10.727 1 83.75 210 CYS A N 1
ATOM 1599 C CA . CYS A 1 210 ? 3.197 -17.828 11.484 1 83.75 210 CYS A CA 1
ATOM 1600 C C . CYS A 1 210 ? 2.344 -16.625 11.867 1 83.75 210 CYS A C 1
ATOM 1602 O O . CYS A 1 210 ? 1.326 -16.766 12.547 1 83.75 210 CYS A O 1
ATOM 1604 N N . GLY A 1 211 ? 2.779 -15.422 11.5 1 82.44 211 GLY A N 1
ATOM 1605 C CA . GLY A 1 211 ? 1.996 -14.219 11.734 1 82.44 211 GLY A CA 1
ATOM 1606 C C . GLY A 1 211 ? 2.344 -13.523 13.039 1 82.44 211 GLY A C 1
ATOM 1607 O O . GLY A 1 211 ? 1.653 -12.594 13.461 1 82.44 211 GLY A O 1
ATOM 1608 N N . LYS A 1 212 ? 3.42 -14.016 13.578 1 83.75 212 LYS A N 1
ATOM 1609 C CA . LYS A 1 212 ? 3.865 -13.398 14.82 1 83.75 212 LYS A CA 1
ATOM 1610 C C . LYS A 1 212 ? 4.895 -12.305 14.562 1 83.75 212 LYS A C 1
ATOM 1612 O O . LYS A 1 212 ? 5.766 -12.461 13.703 1 83.75 212 LYS A O 1
ATOM 1617 N N . HIS A 1 213 ? 4.832 -11.211 15.328 1 83.44 213 HIS A N 1
ATOM 1618 C CA . HIS A 1 213 ? 5.75 -10.094 15.141 1 83.44 213 HIS A CA 1
ATOM 1619 C C . HIS A 1 213 ? 7.195 -10.516 15.383 1 83.44 213 HIS A C 1
ATOM 1621 O O . HIS A 1 213 ? 7.48 -11.242 16.344 1 83.44 213 HIS A O 1
ATOM 1627 N N . LEU A 1 214 ? 8.039 -9.977 14.477 1 81.94 214 LEU A N 1
ATOM 1628 C CA . LEU A 1 214 ? 9.469 -10.227 14.617 1 81.94 214 LEU A CA 1
ATOM 1629 C C . LEU A 1 214 ? 10.102 -9.234 15.586 1 81.94 214 LEU A C 1
ATOM 1631 O O . LEU A 1 214 ? 9.75 -8.055 15.586 1 81.94 214 LEU A O 1
ATOM 1635 N N . GLU A 1 215 ? 10.797 -9.703 16.547 1 71.12 215 GLU A N 1
ATOM 1636 C CA . GLU A 1 215 ? 11.641 -8.812 17.328 1 71.12 215 GLU A CA 1
ATOM 1637 C C . GLU A 1 215 ? 12.938 -8.484 16.594 1 71.12 215 GLU A C 1
ATOM 1639 O O . GLU A 1 215 ? 13.75 -9.375 16.328 1 71.12 215 GLU A O 1
ATOM 1644 N N . LEU A 1 216 ? 12.977 -7.344 15.992 1 67.12 216 LEU A N 1
ATOM 1645 C CA . LEU A 1 216 ? 14.188 -6.996 15.258 1 67.12 216 LEU A CA 1
ATOM 1646 C C . LEU A 1 216 ? 15.273 -6.484 16.203 1 67.12 216 LEU A C 1
ATOM 1648 O O . LEU A 1 216 ? 14.977 -5.824 17.188 1 67.12 216 LEU A O 1
ATOM 1652 N N . PRO A 1 217 ? 16.438 -7.125 16.047 1 52.44 217 PRO A N 1
ATOM 1653 C CA 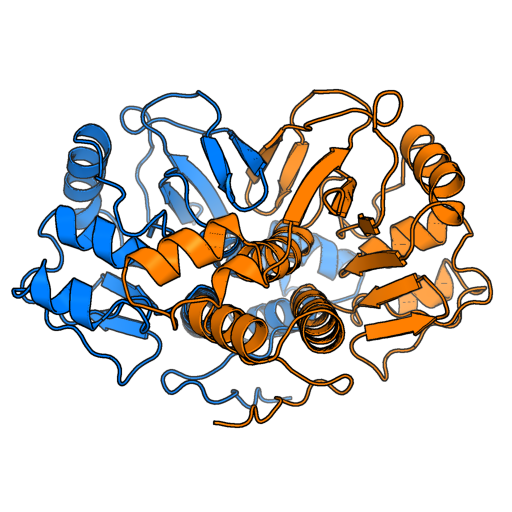. PRO A 1 217 ? 17.547 -6.703 16.922 1 52.44 217 PRO A CA 1
ATOM 1654 C C . PRO A 1 217 ? 17.812 -5.203 16.828 1 52.44 217 PRO A C 1
ATOM 1656 O O . PRO A 1 217 ? 17.625 -4.598 15.773 1 52.44 217 PRO A O 1
ATOM 1659 N N . GLU A 1 218 ? 17.938 -4.535 18 1 49.25 218 GLU A N 1
ATOM 1660 C CA . GLU A 1 218 ? 18.375 -3.146 18.109 1 49.25 218 GLU A CA 1
ATOM 1661 C C . GLU A 1 218 ? 19.688 -2.932 17.359 1 49.25 218 GLU A C 1
ATOM 1663 O O . GLU A 1 218 ? 20.531 -3.824 17.312 1 49.25 218 GLU A O 1
ATOM 1668 N N . MET B 1 1 ? -28.062 7.805 3.379 1 71.25 1 MET B N 1
ATOM 1669 C CA . MET B 1 1 ? -27.047 8.812 3.695 1 71.25 1 MET B CA 1
ATOM 1670 C C . MET B 1 1 ? -26.078 8.984 2.535 1 71.25 1 MET B C 1
ATOM 1672 O O . MET B 1 1 ? -25.859 8.055 1.756 1 71.25 1 MET B O 1
ATOM 1676 N N . SER B 1 2 ? -25.609 10.219 2.244 1 91.88 2 SER B N 1
ATOM 1677 C CA . SER B 1 2 ? -24.703 10.508 1.134 1 91.88 2 SER B CA 1
ATOM 1678 C C . SER B 1 2 ? -23.344 9.852 1.339 1 91.88 2 SER B C 1
ATOM 1680 O O . SER B 1 2 ? -22.906 9.68 2.475 1 91.88 2 SER B O 1
ATOM 1682 N N . PRO B 1 3 ? -22.734 9.375 0.354 1 97.38 3 PRO B N 1
ATOM 1683 C CA . PRO B 1 3 ? -21.422 8.727 0.467 1 97.38 3 PRO B CA 1
ATOM 1684 C C . PRO B 1 3 ? -20.359 9.641 1.077 1 97.38 3 PRO B C 1
ATOM 1686 O O . PRO B 1 3 ? -20.422 10.859 0.901 1 97.38 3 PRO B O 1
ATOM 1689 N N . ILE B 1 4 ? -19.516 9.039 1.843 1 98.25 4 ILE B N 1
ATOM 1690 C CA . ILE B 1 4 ? -18.344 9.75 2.324 1 98.25 4 ILE B CA 1
ATOM 1691 C C . ILE B 1 4 ? -17.5 10.219 1.137 1 98.25 4 ILE B C 1
ATOM 1693 O O . ILE B 1 4 ? -17.141 9.422 0.266 1 98.25 4 ILE B O 1
ATOM 1697 N N . GLN B 1 5 ? -17.25 11.492 1.048 1 98.69 5 GLN B N 1
ATOM 1698 C CA . GLN B 1 5 ? -16.359 12.07 0.052 1 98.69 5 GLN B CA 1
ATOM 1699 C C . GLN B 1 5 ? -14.938 12.18 0.594 1 98.69 5 GLN B C 1
ATOM 1701 O O . GLN B 1 5 ? -14.656 13.023 1.449 1 98.69 5 GLN B O 1
ATOM 1706 N N . PHE B 1 6 ? -14.016 11.367 0.102 1 98.81 6 PHE B N 1
ATOM 1707 C CA . PHE B 1 6 ? -12.672 11.227 0.648 1 98.81 6 PHE B CA 1
ATOM 1708 C C . PHE B 1 6 ? -11.625 11.711 -0.349 1 98.81 6 PHE B C 1
ATOM 1710 O O . PHE B 1 6 ? -11.438 11.102 -1.404 1 98.81 6 PHE B O 1
ATOM 1717 N N . GLY B 1 7 ? -10.969 12.773 -0.02 1 98.88 7 GLY B N 1
ATOM 1718 C CA . GLY B 1 7 ? -9.961 13.344 -0.904 1 98.88 7 GLY B CA 1
ATOM 1719 C C . GLY B 1 7 ? -8.555 12.852 -0.604 1 98.88 7 GLY B C 1
ATOM 1720 O O . GLY B 1 7 ? -8.203 12.641 0.559 1 98.88 7 GLY B O 1
ATOM 1721 N N . ILE B 1 8 ? -7.781 12.672 -1.602 1 98.94 8 ILE B N 1
ATOM 1722 C CA . ILE B 1 8 ? -6.359 12.352 -1.544 1 98.94 8 ILE B CA 1
ATOM 1723 C C . ILE B 1 8 ? -5.566 13.375 -2.344 1 98.94 8 ILE B C 1
ATOM 1725 O O . ILE B 1 8 ? -5.824 13.586 -3.533 1 98.94 8 ILE B O 1
ATOM 1729 N N . LEU B 1 9 ? -4.645 14.023 -1.716 1 98.94 9 LEU B N 1
ATOM 1730 C CA . LEU B 1 9 ? -3.797 14.969 -2.426 1 98.94 9 LEU B CA 1
ATOM 1731 C C . LEU B 1 9 ? -2.762 14.25 -3.279 1 98.94 9 LEU B C 1
ATOM 1733 O O . LEU B 1 9 ? -2.008 13.414 -2.773 1 98.94 9 LEU B O 1
ATOM 1737 N N . MET B 1 10 ? -2.678 14.578 -4.543 1 98.62 10 MET B N 1
ATOM 1738 C CA . MET B 1 10 ? -1.807 13.852 -5.469 1 98.62 10 MET B CA 1
ATOM 1739 C C . MET B 1 10 ? -0.463 14.562 -5.613 1 98.62 10 MET B C 1
ATOM 1741 O O . MET B 1 10 ? -0.187 15.172 -6.645 1 98.62 10 MET B O 1
ATOM 1745 N N . VAL B 1 11 ? 0.345 14.461 -4.617 1 98.62 11 VAL B N 1
ATOM 1746 C CA . VAL B 1 11 ? 1.773 14.75 -4.668 1 98.62 11 VAL B CA 1
ATOM 1747 C C . VAL B 1 11 ? 2.555 13.477 -4.973 1 98.62 11 VAL B C 1
ATOM 1749 O O . VAL B 1 11 ? 1.992 12.375 -4.957 1 98.62 11 VAL B O 1
ATOM 1752 N N . PRO B 1 12 ? 3.84 13.594 -5.344 1 98.31 12 PRO B N 1
ATOM 1753 C CA . PRO B 1 12 ? 4.605 12.367 -5.578 1 98.31 12 PRO B CA 1
ATOM 1754 C C . PRO B 1 12 ? 4.918 11.609 -4.289 1 98.31 12 PRO B C 1
ATOM 1756 O O . PRO B 1 12 ? 6.09 11.43 -3.939 1 98.31 12 PRO B O 1
ATOM 1759 N N . TYR B 1 13 ? 3.896 11.109 -3.66 1 98.5 13 TYR B N 1
ATOM 1760 C CA . TYR B 1 13 ? 4.004 10.43 -2.373 1 98.5 13 TYR B CA 1
ATOM 1761 C C . TYR B 1 13 ? 4.547 9.016 -2.545 1 98.5 13 TYR B C 1
ATOM 1763 O O . TYR B 1 13 ? 4.617 8.5 -3.664 1 98.5 13 TYR B O 1
ATOM 1771 N N . GLN B 1 14 ? 5.102 8.461 -1.449 1 98.12 14 GLN B N 1
ATOM 1772 C CA . GLN B 1 14 ? 5.309 7.02 -1.395 1 98.12 14 GLN B CA 1
ATOM 1773 C C . GLN B 1 14 ? 3.982 6.27 -1.497 1 98.12 14 GLN B C 1
ATOM 1775 O O . GLN B 1 14 ? 3.062 6.516 -0.715 1 98.12 14 GLN B O 1
ATOM 1780 N N . THR B 1 15 ? 3.84 5.41 -2.42 1 98.56 15 THR B N 1
ATOM 1781 C CA . THR B 1 15 ? 2.549 4.883 -2.85 1 98.56 15 THR B CA 1
ATOM 1782 C C . THR B 1 15 ? 1.801 4.262 -1.675 1 98.56 15 THR B C 1
ATOM 1784 O O . THR B 1 15 ? 0.592 4.453 -1.529 1 98.56 15 THR B O 1
ATOM 1787 N N . ILE B 1 16 ? 2.516 3.588 -0.793 1 98.69 16 ILE B N 1
ATOM 1788 C CA . ILE B 1 16 ? 1.873 2.848 0.288 1 98.69 16 ILE B CA 1
ATOM 1789 C C . ILE B 1 16 ? 1.311 3.824 1.318 1 98.69 16 ILE B C 1
ATOM 1791 O O . ILE B 1 16 ? 0.432 3.467 2.105 1 98.69 16 ILE B O 1
ATOM 1795 N N . ASP B 1 17 ? 1.771 5.09 1.339 1 98.88 17 ASP B N 1
ATOM 1796 C CA . ASP B 1 17 ? 1.234 6.102 2.244 1 98.88 17 ASP B CA 1
ATOM 1797 C C . ASP B 1 17 ? -0.253 6.332 1.987 1 98.88 17 ASP B C 1
ATOM 1799 O O . ASP B 1 17 ? -0.984 6.758 2.885 1 98.88 17 ASP B O 1
ATOM 1803 N N . VAL B 1 18 ? -0.656 6.082 0.782 1 98.88 18 VAL B N 1
ATOM 1804 C CA . VAL B 1 18 ? -2.037 6.312 0.372 1 98.88 18 VAL B CA 1
ATOM 1805 C C . VAL B 1 18 ? -2.75 4.973 0.183 1 98.88 18 VAL B C 1
ATOM 1807 O O . VAL B 1 18 ? -3.855 4.773 0.691 1 98.88 18 VAL B O 1
ATOM 1810 N N . ALA B 1 19 ? -2.088 4.02 -0.452 1 98.75 19 ALA B N 1
ATOM 1811 C CA . ALA B 1 19 ? -2.705 2.73 -0.764 1 98.75 19 ALA B CA 1
ATOM 1812 C C . ALA B 1 19 ? -3.104 1.992 0.51 1 98.75 19 ALA B C 1
ATOM 1814 O O . ALA B 1 19 ? -4.145 1.328 0.55 1 98.75 19 ALA B O 1
ATOM 1815 N N . GLY B 1 20 ? -2.246 2.023 1.54 1 98.75 20 GLY B N 1
ATOM 1816 C CA . GLY B 1 20 ? -2.572 1.388 2.807 1 98.75 20 GLY B CA 1
ATOM 1817 C C . GLY B 1 20 ? -3.887 1.865 3.393 1 98.75 20 GLY B C 1
ATOM 1818 O O . GLY B 1 20 ? -4.836 1.089 3.518 1 98.75 20 GLY B O 1
ATOM 1819 N N . PRO B 1 21 ? -3.982 3.143 3.686 1 98.88 21 PRO B N 1
ATOM 1820 C CA . PRO B 1 21 ? -5.207 3.73 4.234 1 98.88 21 PRO B CA 1
ATOM 1821 C C . PRO B 1 21 ? -6.422 3.51 3.33 1 98.88 21 PRO B C 1
ATOM 1823 O O . PRO B 1 21 ? -7.488 3.113 3.809 1 98.88 21 PRO B O 1
ATOM 1826 N N . VAL B 1 22 ? -6.266 3.707 2.041 1 98.81 22 VAL B N 1
ATOM 1827 C CA . VAL B 1 22 ? -7.379 3.621 1.098 1 98.81 22 VAL B CA 1
ATOM 1828 C C . VAL B 1 22 ? -7.906 2.188 1.051 1 98.81 22 VAL B C 1
ATOM 1830 O O . VAL B 1 22 ? -9.117 1.968 0.992 1 98.81 22 VAL B O 1
ATOM 1833 N N . ASP B 1 23 ? -7.035 1.226 1.092 1 98.81 23 ASP B N 1
ATOM 1834 C CA . ASP B 1 23 ? -7.496 -0.154 0.971 1 98.81 23 ASP B CA 1
ATOM 1835 C C . ASP B 1 23 ? -8.07 -0.659 2.293 1 98.81 23 ASP B C 1
ATOM 1837 O O . ASP B 1 23 ? -8.93 -1.545 2.307 1 98.81 23 ASP B O 1
ATOM 1841 N N . ILE B 1 24 ? -7.617 -0.067 3.436 1 98.81 24 ILE B N 1
ATOM 1842 C CA . ILE B 1 24 ? -8.297 -0.335 4.695 1 98.81 24 ILE B CA 1
ATOM 1843 C C . ILE B 1 24 ? -9.734 0.178 4.625 1 98.81 24 ILE B C 1
ATOM 1845 O O . ILE B 1 24 ? -10.68 -0.552 4.941 1 98.81 24 ILE B O 1
ATOM 1849 N N . LEU B 1 25 ? -9.945 1.386 4.117 1 98.88 25 LEU B N 1
ATOM 1850 C CA . LEU B 1 25 ? -11.281 1.95 3.975 1 98.88 25 LEU B CA 1
ATOM 1851 C C . LEU B 1 25 ? -12.094 1.174 2.941 1 98.88 25 LEU B C 1
ATOM 1853 O O . LEU B 1 25 ? -13.273 0.878 3.162 1 98.88 25 LEU B O 1
ATOM 1857 N N . SER B 1 26 ? -11.445 0.86 1.828 1 98.44 26 SER B N 1
ATOM 1858 C CA . SER B 1 26 ? -12.125 0.13 0.764 1 98.44 26 SER B CA 1
ATOM 1859 C C . SER B 1 26 ? -12.586 -1.244 1.242 1 98.44 26 SER B C 1
ATOM 1861 O O . SER B 1 26 ? -13.672 -1.706 0.876 1 98.44 26 SER B O 1
ATOM 1863 N N . SER B 1 27 ? -11.766 -1.918 2.059 1 98.06 27 SER B N 1
ATOM 1864 C CA . SER B 1 27 ? -12.102 -3.246 2.562 1 98.06 27 SER B CA 1
ATOM 1865 C C . SER B 1 27 ? -13.266 -3.188 3.545 1 98.06 27 SER B C 1
ATOM 1867 O O . SER B 1 27 ? -13.867 -4.215 3.867 1 98.06 27 SER B O 1
ATOM 1869 N N . CYS B 1 28 ? -13.617 -1.98 4.004 1 98.44 28 CYS B N 1
ATOM 1870 C CA . CYS B 1 28 ? -14.773 -1.766 4.867 1 98.44 28 CYS B CA 1
ATOM 1871 C C . CYS B 1 28 ? -15.977 -1.282 4.059 1 98.44 28 CYS B C 1
ATOM 1873 O O . CYS B 1 28 ? -17.047 -1.048 4.613 1 98.44 28 CYS B O 1
ATOM 1875 N N . SER B 1 29 ? -15.828 -1.117 2.781 1 97.94 29 SER B N 1
ATOM 1876 C CA . SER B 1 29 ? -16.859 -0.484 1.966 1 97.94 29 SER B CA 1
ATOM 1877 C C . SER B 1 29 ? -17.953 -1.477 1.592 1 97.94 29 SER B C 1
ATOM 1879 O O . SER B 1 29 ? -17.703 -2.68 1.496 1 97.94 29 SER B O 1
ATOM 1881 N N . GLN B 1 30 ? -19.094 -0.986 1.304 1 97.19 30 GLN B N 1
ATOM 1882 C CA . GLN B 1 30 ? -20.25 -1.807 0.932 1 97.19 30 GLN B CA 1
ATOM 1883 C C . GLN B 1 30 ? -19.953 -2.625 -0.323 1 97.19 30 GLN B C 1
ATOM 1885 O O . GLN B 1 30 ? -20.203 -3.83 -0.356 1 97.19 30 GLN B O 1
ATOM 1890 N N . SER B 1 31 ? -19.422 -1.989 -1.291 1 93.69 31 SER B N 1
ATOM 1891 C CA . SER B 1 31 ? -19.188 -2.66 -2.562 1 93.69 31 SER B CA 1
ATOM 1892 C C . SER B 1 31 ? -18.203 -3.814 -2.398 1 93.69 31 SER B C 1
ATOM 1894 O O . SER B 1 31 ? -18.422 -4.91 -2.916 1 93.69 31 SER B O 1
ATOM 1896 N N . TYR B 1 32 ? -17.141 -3.6 -1.671 1 94.5 32 TYR B N 1
ATOM 1897 C CA . TYR B 1 32 ? -16.141 -4.641 -1.449 1 94.5 32 TYR B CA 1
ATOM 1898 C C . TYR B 1 32 ? -16.719 -5.789 -0.633 1 94.5 32 TYR B C 1
ATOM 1900 O O . TYR B 1 32 ? -16.562 -6.957 -0.996 1 94.5 32 TYR B O 1
ATOM 1908 N N . LEU B 1 33 ? -17.453 -5.469 0.394 1 96.44 33 LEU B N 1
ATOM 1909 C CA . LEU B 1 33 ? -18.016 -6.461 1.304 1 96.44 33 LEU B CA 1
ATOM 1910 C C . LEU B 1 33 ? -19.141 -7.234 0.631 1 96.44 33 LEU B C 1
ATOM 1912 O O . LEU B 1 33 ? -19.391 -8.398 0.968 1 96.44 33 LEU B O 1
ATOM 1916 N N . GLN B 1 34 ? -19.812 -6.578 -0.315 1 96 34 GLN B N 1
ATOM 1917 C CA . GLN B 1 34 ? -20.859 -7.277 -1.055 1 96 34 GLN B CA 1
ATOM 1918 C C . GLN B 1 34 ? -20.281 -8.445 -1.854 1 96 34 GLN B C 1
ATOM 1920 O O . GLN B 1 34 ? -20.891 -9.516 -1.924 1 96 34 GLN B O 1
ATOM 1925 N N . THR B 1 35 ? -19.141 -8.211 -2.459 1 91.81 35 THR B N 1
ATOM 1926 C CA . THR B 1 35 ? -18.469 -9.273 -3.197 1 91.81 35 THR B CA 1
ATOM 1927 C C . THR B 1 35 ? -18.094 -10.43 -2.27 1 91.81 35 THR B C 1
ATOM 1929 O O . THR B 1 35 ? -18.344 -11.594 -2.594 1 91.81 35 THR B O 1
ATOM 1932 N N . MET B 1 36 ? -17.625 -10.117 -1.117 1 91.75 36 MET B N 1
ATOM 1933 C CA . MET B 1 36 ? -17.219 -11.117 -0.133 1 91.75 36 MET B CA 1
ATOM 1934 C C . MET B 1 36 ? -18.438 -11.875 0.398 1 91.75 36 MET B C 1
ATOM 1936 O O . MET B 1 36 ? -18.375 -13.094 0.597 1 91.75 36 MET B O 1
ATOM 1940 N N . GLU B 1 37 ? -19.438 -11.117 0.644 1 94.88 37 GLU B N 1
ATOM 1941 C CA . GLU B 1 37 ? -20.672 -11.703 1.177 1 94.88 37 GLU B CA 1
ATOM 1942 C C . GLU B 1 37 ? -21.297 -12.656 0.17 1 94.88 37 GLU B C 1
ATOM 1944 O O . GLU B 1 37 ? -21.75 -13.75 0.535 1 94.88 37 GLU B O 1
ATOM 1949 N N . ARG B 1 38 ? -21.344 -12.234 -1.049 1 92.31 38 ARG B N 1
ATOM 1950 C CA . ARG B 1 38 ? -21.891 -13.047 -2.131 1 92.31 38 ARG B CA 1
ATOM 1951 C C . ARG B 1 38 ? -21.141 -14.375 -2.242 1 92.31 38 ARG B C 1
ATOM 1953 O O . ARG B 1 38 ? -21.75 -15.422 -2.477 1 92.31 38 ARG B O 1
ATOM 1960 N N . ASP B 1 39 ? -19.875 -14.367 -1.967 1 88 39 ASP B N 1
ATOM 1961 C CA . ASP B 1 39 ? -19.031 -15.547 -2.121 1 88 39 ASP B CA 1
ATOM 1962 C C . ASP B 1 39 ? -18.984 -16.359 -0.829 1 88 39 ASP B C 1
ATOM 1964 O O . ASP B 1 39 ? -18.234 -17.344 -0.734 1 88 39 ASP B O 1
ATOM 1968 N N . GLY B 1 40 ? -19.703 -15.922 0.118 1 89.38 40 GLY B N 1
ATOM 1969 C CA . GLY B 1 40 ? -19.859 -16.672 1.357 1 89.38 40 GLY B CA 1
ATOM 1970 C C . GLY B 1 40 ? -18.688 -16.516 2.305 1 89.38 40 GLY B C 1
ATOM 1971 O O . GLY B 1 40 ? -18.484 -17.344 3.191 1 89.38 40 GLY B O 1
ATOM 1972 N N . GLN B 1 41 ? -17.938 -15.438 2.15 1 89.69 41 GLN B N 1
ATOM 1973 C CA . GLN B 1 41 ? -16.719 -15.266 2.936 1 89.69 41 GLN B CA 1
ATOM 1974 C C . GLN B 1 41 ? -17 -14.516 4.23 1 89.69 41 GLN B C 1
ATOM 1976 O O . GLN B 1 41 ? -16.203 -14.562 5.172 1 89.69 41 GLN B O 1
ATOM 1981 N N . ILE B 1 42 ? -18.109 -13.727 4.238 1 93.5 42 ILE B N 1
ATOM 1982 C CA . ILE B 1 42 ? -18.531 -13.031 5.449 1 93.5 42 ILE B CA 1
ATOM 1983 C C . ILE B 1 42 ? -20.031 -13.219 5.664 1 93.5 42 ILE B C 1
ATOM 1985 O O . ILE B 1 42 ? -20.75 -13.578 4.734 1 93.5 42 ILE B O 1
ATOM 1989 N N . PRO B 1 43 ? -20.531 -12.945 6.848 1 93.62 43 PRO B N 1
ATOM 1990 C CA . PRO B 1 43 ? -21.938 -13.156 7.145 1 93.62 43 PRO B CA 1
ATOM 1991 C C . PRO B 1 43 ? -22.859 -12.25 6.328 1 93.62 43 PRO B C 1
ATOM 1993 O O . PRO B 1 43 ? -22.516 -11.109 6.043 1 93.62 43 PRO B O 1
ATOM 1996 N N . LYS B 1 44 ? -24.031 -12.852 6.102 1 94.94 44 LYS B N 1
ATOM 1997 C CA . LYS B 1 44 ? -25.062 -12.07 5.414 1 94.94 44 LYS B CA 1
ATOM 1998 C C . LYS B 1 44 ? -25.438 -10.828 6.207 1 94.94 44 LYS B C 1
ATOM 2000 O O . LYS B 1 44 ? -25.547 -10.875 7.434 1 94.94 44 LYS B O 1
ATOM 2005 N N . GLY B 1 45 ? -25.531 -9.758 5.508 1 95.81 45 GLY B N 1
ATOM 2006 C CA . GLY B 1 45 ? -25.953 -8.523 6.156 1 95.81 45 GLY B CA 1
ATOM 2007 C C . GLY B 1 45 ? -24.797 -7.605 6.504 1 95.81 45 GLY B C 1
ATOM 2008 O O . GLY B 1 45 ? -25 -6.41 6.727 1 95.81 45 GLY B O 1
ATOM 2009 N N . THR B 1 46 ? -23.594 -8.148 6.523 1 96.69 46 THR B N 1
ATOM 2010 C CA . THR B 1 46 ? -22.422 -7.359 6.883 1 96.69 46 THR B CA 1
ATOM 2011 C C . THR B 1 46 ? -22.188 -6.238 5.871 1 96.69 46 THR B C 1
ATOM 2013 O O . THR B 1 46 ? -21.891 -5.105 6.25 1 96.69 46 THR B O 1
ATOM 2016 N N . ALA B 1 47 ? -22.359 -6.52 4.598 1 97.25 47 ALA B N 1
ATOM 2017 C CA . ALA B 1 47 ? -22.031 -5.586 3.523 1 97.25 47 ALA B CA 1
ATOM 2018 C C . ALA B 1 47 ? -22.891 -4.32 3.621 1 97.25 47 ALA B C 1
ATOM 2020 O O . ALA B 1 47 ? -22.391 -3.215 3.377 1 97.25 47 ALA B O 1
ATOM 2021 N N . ALA B 1 48 ? -24.109 -4.453 4.035 1 97 48 ALA B N 1
ATOM 2022 C CA . ALA B 1 48 ? -25.047 -3.33 4.086 1 97 48 ALA B CA 1
ATOM 2023 C C . ALA B 1 48 ? -24.625 -2.311 5.137 1 97 48 ALA B C 1
ATOM 2025 O O . ALA B 1 48 ? -25.016 -1.145 5.078 1 97 48 ALA B O 1
ATOM 2026 N N . THR B 1 49 ? -23.812 -2.746 6.09 1 97.38 49 THR B N 1
ATOM 2027 C CA . THR B 1 49 ? -23.422 -1.868 7.188 1 97.38 49 THR B CA 1
ATOM 2028 C C . THR B 1 49 ? -22.031 -1.304 6.949 1 97.38 49 THR B C 1
ATOM 2030 O O . THR B 1 49 ? -21.469 -0.613 7.809 1 97.38 49 THR B O 1
ATOM 2033 N N . GLY B 1 50 ? -21.453 -1.603 5.773 1 98.12 50 GLY B N 1
ATOM 2034 C CA . GLY B 1 50 ? -20.141 -1.083 5.422 1 98.12 50 GLY B CA 1
ATOM 2035 C C . GLY B 1 50 ? -20.172 0.375 5.004 1 98.12 50 GLY B C 1
ATOM 2036 O O . GLY B 1 50 ? -21.25 0.987 4.941 1 98.12 50 GLY B O 1
ATOM 2037 N N . LEU B 1 51 ? -19.062 0.876 4.727 1 98.5 51 LEU B N 1
ATOM 2038 C CA . LEU B 1 51 ? -18.906 2.273 4.336 1 98.5 51 LEU B CA 1
ATOM 2039 C C . LEU B 1 51 ? -19.422 2.5 2.916 1 98.5 51 LEU B C 1
ATOM 2041 O O . LEU B 1 51 ? -19.219 1.656 2.039 1 98.5 51 LEU B O 1
ATOM 2045 N N . ASP B 1 52 ? -20.109 3.527 2.695 1 98.25 52 ASP B N 1
ATOM 2046 C CA . ASP B 1 52 ? -20.328 4.109 1.375 1 98.25 52 ASP B CA 1
ATOM 2047 C C . ASP B 1 52 ? -19.391 5.289 1.126 1 98.25 52 ASP B C 1
ATOM 2049 O O . ASP B 1 52 ? -19.562 6.355 1.718 1 98.25 52 ASP B O 1
ATOM 2053 N N . ILE B 1 53 ? -18.375 5.105 0.187 1 98.44 53 ILE B N 1
ATOM 2054 C CA . ILE B 1 53 ? -17.281 6.059 0.117 1 98.44 53 ILE B CA 1
ATOM 2055 C C . ILE B 1 53 ? -16.891 6.285 -1.341 1 98.44 53 ILE B C 1
ATOM 2057 O O . ILE B 1 53 ? -16.844 5.34 -2.133 1 98.44 53 ILE B O 1
ATOM 2061 N N . VAL B 1 54 ? -16.609 7.516 -1.698 1 98.44 54 VAL B N 1
ATOM 2062 C CA . VAL B 1 54 ? -16.047 7.922 -2.988 1 98.44 54 VAL B CA 1
ATOM 2063 C C . VAL B 1 54 ? -14.68 8.57 -2.785 1 98.44 54 VAL B C 1
ATOM 2065 O O . VAL B 1 54 ? -14.547 9.523 -2.016 1 98.44 54 VAL B O 1
ATOM 2068 N N . PHE B 1 55 ? -13.711 8.07 -3.479 1 98.81 55 PHE B N 1
ATOM 2069 C CA . PHE B 1 55 ? -12.359 8.609 -3.385 1 98.81 55 PHE B CA 1
ATOM 2070 C C . PHE B 1 55 ? -12.094 9.602 -4.516 1 98.81 55 PHE B C 1
ATOM 2072 O O . PHE B 1 55 ? -12.367 9.305 -5.68 1 98.81 55 PHE B O 1
ATOM 2079 N N . HIS B 1 56 ? -11.547 10.727 -4.164 1 98.88 56 HIS B N 1
ATOM 2080 C CA . HIS B 1 56 ? -11.141 11.766 -5.109 1 98.88 56 HIS B CA 1
ATOM 2081 C C . HIS B 1 56 ? -9.633 12 -5.051 1 98.88 56 HIS B C 1
ATOM 2083 O O . HIS B 1 56 ? -9.102 12.375 -4.004 1 98.88 56 HIS B O 1
ATOM 2089 N N . TYR B 1 57 ? -8.969 11.75 -6.129 1 98.94 57 TYR B N 1
ATOM 2090 C CA . TYR B 1 57 ? -7.555 12.062 -6.262 1 98.94 57 TYR B CA 1
ATOM 2091 C C . TYR B 1 57 ? -7.355 13.461 -6.832 1 98.94 57 TYR B C 1
ATOM 2093 O O . TYR B 1 57 ? -7.574 13.688 -8.023 1 98.94 57 TYR B O 1
ATOM 2101 N N . VAL B 1 58 ? -6.879 14.344 -6 1 98.94 58 VAL B N 1
ATOM 2102 C CA . VAL B 1 58 ? -6.941 15.781 -6.277 1 98.94 58 VAL B CA 1
ATOM 2103 C C . VAL B 1 58 ? -5.562 16.281 -6.691 1 98.94 58 VAL B C 1
ATOM 2105 O O . VAL B 1 58 ? -4.594 16.156 -5.938 1 98.94 58 VAL B O 1
ATOM 2108 N N . SER B 1 59 ? -5.434 16.844 -7.863 1 98.81 59 SER B N 1
ATOM 2109 C CA . SER B 1 59 ? -4.172 17.391 -8.352 1 98.81 59 SER B CA 1
ATOM 2110 C C . SER B 1 59 ? -4.359 18.781 -8.922 1 98.81 59 SER B C 1
ATOM 2112 O O . SER B 1 59 ? -5.469 19.328 -8.898 1 98.81 59 SER B O 1
ATOM 2114 N N . SER B 1 60 ? -3.223 19.484 -9.234 1 98.06 60 SER B N 1
ATOM 2115 C CA . SER B 1 60 ? -3.279 20.812 -9.836 1 98.06 60 SER B CA 1
ATOM 2116 C C . SER B 1 60 ? -3.83 20.766 -11.258 1 98.06 60 SER B C 1
ATOM 2118 O O . SER B 1 60 ? -4.426 21.734 -11.734 1 98.06 60 SER B O 1
ATOM 2120 N N . ASP B 1 61 ? -3.576 19.656 -11.938 1 98.12 61 ASP B N 1
ATOM 2121 C CA . ASP B 1 61 ? -4.102 19.375 -13.266 1 98.12 61 ASP B CA 1
ATOM 2122 C C . ASP B 1 61 ? -4.363 17.875 -13.445 1 98.12 61 ASP B C 1
ATOM 2124 O O . ASP B 1 61 ? -4.285 17.109 -12.492 1 98.12 61 ASP B O 1
ATOM 2128 N N . MET B 1 62 ? -4.719 17.5 -14.656 1 98.25 62 MET B N 1
ATOM 2129 C CA . MET B 1 62 ? -5.16 16.125 -14.867 1 98.25 62 MET B CA 1
ATOM 2130 C C . MET B 1 62 ? -4.023 15.258 -15.414 1 98.25 62 MET B C 1
ATOM 2132 O O . MET B 1 62 ? -4.258 14.164 -15.922 1 98.25 62 MET B O 1
ATOM 2136 N N . LYS B 1 63 ? -2.777 15.758 -15.312 1 98.31 63 LYS B N 1
ATOM 2137 C CA . LYS B 1 63 ? -1.628 15 -15.797 1 98.31 63 LYS B CA 1
ATOM 2138 C C . LYS B 1 63 ? -1.237 13.906 -14.812 1 98.31 63 LYS B C 1
ATOM 2140 O O . LYS B 1 63 ? -1.434 14.047 -13.609 1 98.31 63 LYS B O 1
ATOM 2145 N N . PRO B 1 64 ? -0.65 12.789 -15.32 1 98.56 64 PRO B N 1
ATOM 2146 C CA . PRO B 1 64 ? -0.214 11.711 -14.43 1 98.56 64 PRO B CA 1
ATOM 2147 C C . PRO B 1 64 ? 0.838 12.164 -13.422 1 98.56 64 PRO B C 1
ATOM 2149 O O . PRO B 1 64 ? 1.634 13.062 -13.719 1 98.56 64 PRO B O 1
ATOM 2152 N N . ILE B 1 65 ? 0.841 11.555 -12.273 1 98.56 65 ILE B N 1
ATOM 2153 C CA . ILE B 1 65 ? 1.828 11.773 -11.219 1 98.56 65 ILE B CA 1
ATOM 2154 C C . ILE B 1 65 ? 2.658 10.508 -11.016 1 98.56 65 ILE B C 1
ATOM 2156 O O . ILE B 1 65 ? 2.111 9.406 -10.938 1 98.56 65 ILE B O 1
ATOM 2160 N N . ARG B 1 66 ? 3.955 10.688 -11 1 98.19 66 ARG B N 1
ATOM 2161 C CA . ARG B 1 66 ? 4.844 9.555 -10.75 1 98.19 66 ARG B CA 1
ATOM 2162 C C . ARG B 1 66 ? 5.113 9.398 -9.258 1 98.19 66 ARG B C 1
ATOM 2164 O O . ARG B 1 66 ? 5.441 10.367 -8.57 1 98.19 66 ARG B O 1
ATOM 2171 N N . HIS B 1 67 ? 4.953 8.172 -8.789 1 97.88 67 HIS B N 1
ATOM 2172 C CA . HIS B 1 67 ? 5.18 7.836 -7.391 1 97.88 67 HIS B CA 1
ATOM 2173 C C . HIS B 1 67 ? 6.379 6.902 -7.234 1 97.88 67 HIS B C 1
ATOM 2175 O O . HIS B 1 67 ? 7.137 6.699 -8.188 1 97.88 67 HIS B O 1
ATOM 2181 N N . THR B 1 68 ? 6.641 6.48 -6.004 1 96.12 68 THR B N 1
ATOM 2182 C CA . THR B 1 68 ? 7.699 5.512 -5.727 1 96.12 68 THR B CA 1
ATOM 2183 C C . THR B 1 68 ? 7.508 4.25 -6.559 1 96.12 68 THR B C 1
ATOM 2185 O O . THR B 1 68 ? 6.375 3.844 -6.832 1 96.12 68 THR B O 1
ATOM 2188 N N . GLY B 1 69 ? 8.609 3.654 -6.961 1 95.94 69 GLY B N 1
ATOM 2189 C CA . GLY B 1 69 ? 8.547 2.424 -7.73 1 95.94 69 GLY B CA 1
ATOM 2190 C C . GLY B 1 69 ? 8.148 2.645 -9.18 1 95.94 69 GLY B C 1
ATOM 2191 O O . GLY B 1 69 ? 7.707 1.714 -9.852 1 95.94 69 GLY B O 1
ATOM 2192 N N . ASN B 1 70 ? 8.117 3.846 -9.602 1 96.62 70 ASN B N 1
ATOM 2193 C CA . ASN B 1 70 ? 7.832 4.195 -10.992 1 96.62 70 ASN B CA 1
ATOM 2194 C C . ASN B 1 70 ? 6.344 4.051 -11.312 1 96.62 70 ASN B C 1
ATOM 2196 O O . ASN B 1 70 ? 5.961 3.957 -12.477 1 96.62 70 ASN B O 1
ATOM 2200 N N . LEU B 1 71 ? 5.512 3.98 -10.297 1 98.31 71 LEU B N 1
ATOM 2201 C CA . LEU B 1 71 ? 4.074 3.938 -10.531 1 98.31 71 LEU B CA 1
ATOM 2202 C C . LEU B 1 71 ? 3.555 5.305 -10.969 1 98.31 71 LEU B C 1
ATOM 2204 O O . LEU B 1 71 ? 3.875 6.32 -10.352 1 98.31 71 LEU B O 1
ATOM 2208 N N . GLN B 1 72 ? 2.822 5.324 -12.039 1 98.62 72 GLN B N 1
ATOM 2209 C CA . GLN B 1 72 ? 2.137 6.539 -12.461 1 98.62 72 GLN B CA 1
ATOM 2210 C C . GLN B 1 72 ? 0.627 6.414 -12.273 1 98.62 72 GLN B C 1
ATOM 2212 O O . GLN B 1 72 ? 0.027 5.414 -12.672 1 98.62 72 GLN B O 1
ATOM 2217 N N . SER B 1 73 ? 0.072 7.395 -11.625 1 98.56 73 SER B N 1
ATOM 2218 C CA . SER B 1 73 ? -1.373 7.383 -11.422 1 98.56 73 SER B CA 1
ATOM 2219 C C . SER B 1 73 ? -2.021 8.648 -11.977 1 98.56 73 SER B C 1
ATOM 2221 O O . SER B 1 73 ? -1.336 9.641 -12.234 1 98.56 73 SER B O 1
ATOM 2223 N N . LEU B 1 74 ? -3.312 8.602 -12.164 1 98.81 74 LEU B N 1
ATOM 2224 C CA . LEU B 1 74 ? -4.074 9.695 -12.758 1 98.81 74 LEU B CA 1
ATOM 2225 C C . LEU B 1 74 ? -4.961 10.367 -11.719 1 98.81 74 LEU B C 1
ATOM 2227 O O . LEU B 1 74 ? -5.621 9.688 -10.93 1 98.81 74 LEU B O 1
ATOM 2231 N N . PRO B 1 75 ? -4.984 11.742 -11.734 1 98.81 75 PRO B N 1
ATOM 2232 C CA . PRO B 1 75 ? -5.98 12.422 -10.906 1 98.81 75 PRO B CA 1
ATOM 2233 C C . PRO B 1 75 ? -7.414 12.172 -11.375 1 98.81 75 PRO B C 1
ATOM 2235 O O . PRO B 1 75 ? -7.637 11.836 -12.539 1 98.81 75 PRO B O 1
ATOM 2238 N N . THR B 1 76 ? -8.391 12.266 -10.438 1 98.81 76 THR B N 1
ATOM 2239 C CA . THR B 1 76 ? -9.797 12.172 -10.805 1 98.81 76 THR B CA 1
ATOM 2240 C C . THR B 1 76 ? -10.445 13.555 -10.836 1 98.81 76 THR B C 1
ATOM 2242 O O . THR B 1 76 ? -11.547 13.719 -11.367 1 98.81 76 THR B O 1
ATOM 2245 N N . THR B 1 77 ? -9.82 14.508 -10.242 1 98.81 77 THR B N 1
ATOM 2246 C CA . THR B 1 77 ? -10.312 15.883 -10.203 1 98.81 77 THR B CA 1
ATOM 2247 C C . THR B 1 77 ? -9.164 16.859 -9.992 1 98.81 77 THR B C 1
ATOM 2249 O O . THR B 1 77 ? -8.016 16.453 -9.836 1 98.81 77 THR B O 1
ATOM 2252 N N . THR B 1 78 ? -9.398 18.141 -10.07 1 98.81 78 THR B N 1
ATOM 2253 C CA . THR B 1 78 ? -8.43 19.188 -9.789 1 98.81 78 THR B CA 1
ATOM 2254 C C . THR B 1 78 ? -8.805 19.953 -8.523 1 98.81 78 THR B C 1
ATOM 2256 O O . THR B 1 78 ? -9.922 19.828 -8.023 1 98.81 78 THR B O 1
ATOM 2259 N N . CYS B 1 79 ? -7.828 20.719 -8.023 1 98.75 79 CYS B N 1
ATOM 2260 C CA . CYS B 1 79 ? -8.094 21.562 -6.867 1 98.75 79 CYS B CA 1
ATOM 2261 C C . CYS B 1 79 ? -9.289 22.469 -7.117 1 98.75 79 CYS B C 1
ATOM 2263 O O . CYS B 1 79 ? -10.086 22.719 -6.215 1 98.75 79 CYS B O 1
ATOM 2265 N N . GLU B 1 80 ? -9.469 22.953 -8.312 1 98 80 GLU B N 1
ATOM 2266 C CA . GLU B 1 80 ? -10.531 23.891 -8.672 1 98 80 GLU B CA 1
ATOM 2267 C C . GLU B 1 80 ? -11.875 23.172 -8.797 1 98 80 GLU B C 1
ATOM 2269 O O . GLU B 1 80 ? -12.906 23.703 -8.383 1 98 80 GLU B O 1
ATOM 2274 N N . ALA B 1 81 ? -11.891 21.984 -9.258 1 98.56 81 ALA B N 1
ATOM 2275 C CA . ALA B 1 81 ? -13.133 21.297 -9.609 1 98.56 81 ALA B CA 1
ATOM 2276 C C . ALA B 1 81 ? -13.539 20.312 -8.508 1 98.56 81 ALA B C 1
ATOM 2278 O O . ALA B 1 81 ? -14.617 19.719 -8.57 1 98.56 81 ALA B O 1
ATOM 2279 N N . CYS B 1 82 ? -12.75 20.141 -7.492 1 98.56 82 CYS B N 1
ATOM 2280 C CA . CYS B 1 82 ? -12.953 19.156 -6.445 1 98.56 82 CYS B CA 1
ATOM 2281 C C . CYS B 1 82 ? -14.266 19.406 -5.711 1 98.56 82 CYS B C 1
ATOM 2283 O O . CYS B 1 82 ? -14.539 20.531 -5.277 1 98.56 82 CYS B O 1
ATOM 2285 N N . PRO B 1 83 ? -15.109 18.422 -5.578 1 98.19 83 PRO B N 1
ATOM 2286 C CA . PRO B 1 83 ? -16.328 18.578 -4.789 1 98.19 83 PRO B CA 1
ATOM 2287 C C . PRO B 1 83 ? -16.062 18.766 -3.297 1 98.19 83 PRO B C 1
ATOM 2289 O O . PRO B 1 83 ? -14.906 18.641 -2.863 1 98.19 83 PRO B O 1
ATOM 2292 N N . PRO B 1 84 ? -17.125 19.125 -2.525 1 98.12 84 PRO B N 1
ATOM 2293 C CA . PRO B 1 84 ? -16.922 19.125 -1.075 1 98.12 84 PRO B CA 1
ATOM 2294 C C . PRO B 1 84 ? -16.422 17.781 -0.55 1 98.12 84 PRO B C 1
ATOM 2296 O O . PRO B 1 84 ? -16.828 16.719 -1.052 1 98.12 84 PRO B O 1
ATOM 2299 N N . LEU B 1 85 ? -15.578 17.828 0.432 1 98.62 85 LEU B N 1
ATOM 2300 C CA . LEU B 1 85 ? -14.961 16.625 0.997 1 98.62 85 LEU B CA 1
ATOM 2301 C C . LEU B 1 85 ? -15.352 16.469 2.461 1 98.62 85 LEU B C 1
ATOM 2303 O O . LEU B 1 85 ? -15.562 17.453 3.17 1 98.62 85 LEU B O 1
ATOM 2307 N N . ASP B 1 86 ? -15.414 15.203 2.873 1 98.75 86 ASP B N 1
ATOM 2308 C CA . ASP B 1 86 ? -15.555 14.891 4.289 1 98.75 86 ASP B CA 1
ATOM 2309 C C . ASP B 1 86 ? -14.195 14.711 4.961 1 98.75 86 ASP B C 1
ATOM 2311 O O . ASP B 1 86 ? -14.023 15.047 6.133 1 98.75 86 ASP B O 1
ATOM 2315 N N . TYR B 1 87 ? -13.25 14.156 4.234 1 98.88 87 TYR B N 1
ATOM 2316 C CA . TYR B 1 87 ? -11.914 13.859 4.742 1 98.88 87 TYR B CA 1
ATOM 2317 C C . TYR B 1 87 ? -10.852 14.164 3.688 1 98.88 87 TYR B C 1
ATOM 2319 O O . TYR B 1 87 ? -11.141 14.156 2.488 1 98.88 87 TYR B O 1
ATOM 2327 N N . LEU B 1 88 ? -9.633 14.438 4.117 1 98.94 88 LEU B N 1
ATOM 2328 C CA . LEU B 1 88 ? -8.484 14.648 3.246 1 98.94 88 LEU B CA 1
ATOM 2329 C C . LEU B 1 88 ? -7.273 13.867 3.748 1 98.94 88 LEU B C 1
ATOM 2331 O O . LEU B 1 88 ? -6.953 13.914 4.938 1 98.94 88 LEU B O 1
ATOM 2335 N N . LEU B 1 89 ? -6.664 13.109 2.906 1 98.94 89 LEU B N 1
ATOM 2336 C CA . LEU B 1 89 ? -5.438 12.383 3.207 1 98.94 89 LEU B CA 1
ATOM 2337 C C . LEU B 1 89 ? -4.258 12.961 2.428 1 98.94 89 LEU B C 1
ATOM 2339 O O . LEU B 1 89 ? -4.355 13.172 1.216 1 98.94 89 LEU B O 1
ATOM 2343 N N . ILE B 1 90 ? -3.193 13.211 3.133 1 98.94 90 ILE B N 1
ATOM 2344 C CA . ILE B 1 90 ? -1.945 13.688 2.547 1 98.94 90 ILE B CA 1
ATOM 2345 C C . ILE B 1 90 ? -0.832 12.672 2.807 1 98.94 90 ILE B C 1
ATOM 2347 O O . ILE B 1 90 ? -0.356 12.539 3.936 1 98.94 90 ILE B O 1
ATOM 2351 N N . GLY B 1 91 ? -0.403 11.906 1.767 1 98.81 91 GLY B N 1
ATOM 2352 C CA . GLY B 1 91 ? 0.754 11.023 1.828 1 98.81 91 GLY B CA 1
ATOM 2353 C C . GLY B 1 91 ? 2.072 11.766 1.69 1 98.81 91 GLY B C 1
ATOM 2354 O O . GLY B 1 91 ? 2.096 12.938 1.321 1 98.81 91 GLY B O 1
ATOM 2355 N N . GLY B 1 92 ? 3.162 11.094 1.938 1 98 92 GLY B N 1
ATOM 2356 C CA . GLY B 1 92 ? 4.438 11.781 2.057 1 98 92 GLY B CA 1
ATOM 2357 C C . GLY B 1 92 ? 5.305 11.648 0.817 1 98 92 GLY B C 1
ATOM 2358 O O . GLY B 1 92 ? 5.582 10.539 0.363 1 98 92 GLY B O 1
ATOM 2359 N N . PRO B 1 93 ? 5.668 12.781 0.198 1 97.12 93 PRO B N 1
ATOM 2360 C CA . PRO B 1 93 ? 6.715 12.789 -0.827 1 97.12 93 PRO B CA 1
ATOM 2361 C C . PRO B 1 93 ? 8.117 12.836 -0.235 1 97.12 93 PRO B C 1
ATOM 2363 O O . PRO B 1 93 ? 8.305 12.555 0.952 1 97.12 93 PRO B O 1
ATOM 2366 N N . SER B 1 94 ? 9.141 13.102 -1.109 1 95 94 SER B N 1
ATOM 2367 C CA . SER B 1 94 ? 10.484 13.344 -0.598 1 95 94 SER B CA 1
ATOM 2368 C C . SER B 1 94 ? 10.484 14.453 0.45 1 95 94 SER B C 1
ATOM 2370 O O . SER B 1 94 ? 9.758 15.438 0.316 1 95 94 SER B O 1
ATOM 2372 N N . PRO B 1 95 ? 11.312 14.32 1.518 1 93.12 95 PRO B N 1
ATOM 2373 C CA . PRO B 1 95 ? 11.289 15.289 2.621 1 93.12 95 PRO B CA 1
ATOM 2374 C C . PRO B 1 95 ? 11.555 16.719 2.158 1 93.12 95 PRO B C 1
ATOM 2376 O O . PRO B 1 95 ? 11.172 17.672 2.84 1 93.12 95 PRO B O 1
ATOM 2379 N N . ASP B 1 96 ? 12.188 16.906 0.997 1 93.19 96 ASP B N 1
ATOM 2380 C CA . ASP B 1 96 ? 12.547 18.25 0.533 1 93.19 96 ASP B CA 1
ATOM 2381 C C . ASP B 1 96 ? 11.492 18.797 -0.417 1 93.19 96 ASP B C 1
ATOM 2383 O O . ASP B 1 96 ? 11.633 19.906 -0.941 1 93.19 96 ASP B O 1
ATOM 2387 N N . TYR B 1 97 ? 10.445 18.062 -0.626 1 96.5 97 TYR B N 1
ATOM 2388 C CA . TYR B 1 97 ? 9.383 18.5 -1.519 1 96.5 97 TYR B CA 1
ATOM 2389 C C . TYR B 1 97 ? 8.734 19.781 -1 1 96.5 97 TYR B C 1
ATOM 2391 O O . TYR B 1 97 ? 8.375 19.875 0.176 1 96.5 97 TYR B O 1
ATOM 2399 N N . GLN B 1 98 ? 8.641 20.781 -1.866 1 98.12 98 GLN B N 1
ATOM 2400 C CA . GLN B 1 98 ? 7.969 22.031 -1.542 1 98.12 98 GLN B CA 1
ATOM 2401 C C . GLN B 1 98 ? 6.539 22.031 -2.078 1 98.12 98 GLN B C 1
ATOM 2403 O O . GLN B 1 98 ? 6.32 21.859 -3.277 1 98.12 98 GLN B O 1
ATOM 2408 N N . LEU B 1 99 ? 5.668 22.25 -1.222 1 98.31 99 LEU B N 1
ATOM 2409 C CA . LEU B 1 99 ? 4.25 22.25 -1.573 1 98.31 99 LEU B CA 1
ATOM 2410 C C . LEU B 1 99 ? 3.918 23.422 -2.486 1 98.31 99 LEU B C 1
ATOM 2412 O O . LEU B 1 99 ? 4.098 24.578 -2.105 1 98.31 99 LEU B O 1
ATOM 2416 N N . PRO B 1 100 ? 3.451 23.141 -3.699 1 98.19 100 PRO B N 1
ATOM 2417 C CA . PRO B 1 100 ? 3.053 24.219 -4.594 1 98.19 100 PRO B CA 1
ATOM 2418 C C . PRO B 1 100 ? 1.93 25.078 -4.016 1 98.19 100 PRO B C 1
ATOM 2420 O O . PRO B 1 100 ? 1.087 24.578 -3.268 1 98.19 100 PRO B O 1
ATOM 2423 N N . GLY B 1 101 ? 1.893 26.344 -4.414 1 98.44 101 GLY B N 1
ATOM 2424 C CA . GLY B 1 101 ? 0.908 27.281 -3.912 1 98.44 101 GLY B CA 1
ATOM 2425 C C . GLY B 1 101 ? -0.522 26.812 -4.117 1 98.44 101 GLY B C 1
ATOM 2426 O O . GLY B 1 101 ? -1.375 27.016 -3.25 1 98.44 101 GLY B O 1
ATOM 2427 N N . VAL B 1 102 ? -0.808 26.188 -5.234 1 98.44 102 VAL B N 1
ATOM 2428 C CA . VAL B 1 102 ? -2.156 25.734 -5.559 1 98.44 102 VAL B CA 1
ATOM 2429 C C . VAL B 1 102 ? -2.621 24.703 -4.527 1 98.44 102 VAL B C 1
ATOM 2431 O O . VAL B 1 102 ? -3.793 24.688 -4.148 1 98.44 102 VAL B O 1
ATOM 2434 N N . PHE B 1 103 ? -1.7 23.844 -4.047 1 98.75 103 PHE B N 1
ATOM 2435 C CA . PHE B 1 103 ? -2.039 22.859 -3.031 1 98.75 103 PHE B CA 1
ATOM 2436 C C . PHE B 1 103 ? -2.191 23.516 -1.665 1 98.75 103 PHE B C 1
ATOM 2438 O O . PHE B 1 103 ? -3.088 23.156 -0.896 1 98.75 103 PHE B O 1
ATOM 2445 N N . THR B 1 104 ? -1.285 24.469 -1.377 1 98.69 104 THR B N 1
ATOM 2446 C CA . THR B 1 104 ? -1.393 25.203 -0.12 1 98.69 104 THR B CA 1
ATOM 2447 C C . THR B 1 104 ? -2.762 25.859 0.004 1 98.69 104 THR B C 1
ATOM 2449 O O . THR B 1 104 ? -3.434 25.719 1.028 1 98.69 104 THR B O 1
ATOM 2452 N N . SER B 1 105 ? -3.16 26.578 -1.051 1 98.62 105 SER B N 1
ATOM 2453 C CA . SER B 1 105 ? -4.449 27.25 -1.06 1 98.62 105 SER B CA 1
ATOM 2454 C C . SER B 1 105 ? -5.602 26.266 -0.928 1 98.62 105 SER B C 1
ATOM 2456 O O . SER B 1 105 ? -6.559 26.516 -0.195 1 98.62 105 SER B O 1
ATOM 2458 N N . PHE B 1 106 ? -5.5 25.172 -1.611 1 98.81 106 PHE B N 1
ATOM 2459 C CA . PHE B 1 106 ? -6.531 24.156 -1.572 1 98.81 106 PHE B CA 1
ATOM 2460 C C . PHE B 1 106 ? -6.703 23.609 -0.157 1 98.81 106 PHE B C 1
ATOM 2462 O O . PHE B 1 106 ? -7.816 23.578 0.369 1 98.81 106 PHE B O 1
ATOM 2469 N N . ILE B 1 107 ? -5.582 23.188 0.476 1 98.88 107 ILE B N 1
ATOM 2470 C CA . ILE B 1 107 ? -5.625 22.609 1.812 1 98.88 107 ILE B CA 1
ATOM 2471 C C . ILE B 1 107 ? -6.207 23.609 2.799 1 98.88 107 ILE B C 1
ATOM 2473 O O . ILE B 1 107 ? -7.09 23.281 3.59 1 98.88 107 ILE B O 1
ATOM 2477 N N . ARG B 1 108 ? -5.762 24.859 2.742 1 98.5 108 ARG B N 1
ATOM 2478 C CA . ARG B 1 108 ? -6.23 25.891 3.664 1 98.5 108 ARG B CA 1
ATOM 2479 C C . ARG B 1 108 ? -7.723 26.141 3.488 1 98.5 108 ARG B C 1
ATOM 2481 O O . ARG B 1 108 ? -8.445 26.344 4.469 1 98.5 108 ARG B O 1
ATOM 2488 N N . SER B 1 109 ? -8.133 26.141 2.258 1 97.88 109 SER B N 1
ATOM 2489 C CA . SER B 1 109 ? -9.539 26.422 1.975 1 97.88 109 SER B CA 1
ATOM 2490 C C . SER B 1 109 ? -10.43 25.266 2.438 1 97.88 109 SER B C 1
ATOM 2492 O O . SER B 1 109 ? -11.57 25.5 2.857 1 97.88 109 SER B O 1
ATOM 2494 N N . ARG B 1 110 ? -9.914 24.047 2.398 1 97.75 110 ARG B N 1
ATOM 2495 C CA . ARG B 1 110 ? -10.727 22.859 2.686 1 97.75 110 ARG B CA 1
ATOM 2496 C C . ARG B 1 110 ? -10.648 22.484 4.164 1 97.75 110 ARG B C 1
ATOM 2498 O O . ARG B 1 110 ? -11.516 21.781 4.68 1 97.75 110 ARG B O 1
ATOM 2505 N N . ALA B 1 111 ? -9.664 22.922 4.848 1 97.75 111 ALA B N 1
ATOM 2506 C CA . ALA B 1 111 ? -9.375 22.531 6.223 1 97.75 111 ALA B CA 1
ATOM 2507 C C . ALA B 1 111 ? -10.586 22.766 7.125 1 97.75 111 ALA B C 1
ATOM 2509 O O . ALA B 1 111 ? -10.938 21.906 7.93 1 97.75 111 ALA B O 1
ATOM 2510 N N . PRO B 1 112 ? -11.328 23.891 6.926 1 96 112 PRO B N 1
ATOM 2511 C CA . PRO B 1 112 ? -12.461 24.109 7.82 1 96 112 PRO B CA 1
ATOM 2512 C C . PRO B 1 112 ? -13.664 23.234 7.477 1 96 112 PRO B C 1
ATOM 2514 O O . PRO B 1 112 ? -14.594 23.109 8.281 1 96 112 PRO B O 1
ATOM 2517 N N . GLU B 1 113 ? -13.664 22.656 6.324 1 94.38 113 GLU B N 1
ATOM 2518 C CA . GLU B 1 113 ? -14.836 21.938 5.836 1 94.38 113 GLU B CA 1
ATOM 2519 C C . GLU B 1 113 ? -14.75 20.453 6.172 1 94.38 113 GLU B C 1
ATOM 2521 O O . GLU B 1 113 ? -15.773 19.797 6.41 1 94.38 113 GLU B O 1
ATOM 2526 N N . VAL B 1 114 ? -13.578 19.922 6.258 1 98.06 114 VAL B N 1
ATOM 2527 C CA . VAL B 1 114 ? -13.43 18.484 6.387 1 98.06 114 VAL B CA 1
ATOM 2528 C C . VAL B 1 114 ? -13.492 18.078 7.859 1 98.06 114 VAL B C 1
ATOM 2530 O O . VAL B 1 114 ? -13.133 18.875 8.742 1 98.06 114 VAL B O 1
ATOM 2533 N N . LYS B 1 115 ? -13.977 16.891 8.094 1 98.44 115 LYS B N 1
ATOM 2534 C CA . LYS B 1 115 ? -14.047 16.328 9.438 1 98.44 115 LYS B CA 1
ATOM 2535 C C . LYS B 1 115 ? -12.656 16.016 9.984 1 98.44 115 LYS B C 1
ATOM 2537 O O . LYS B 1 115 ? -12.422 16.109 11.188 1 98.44 115 LYS B O 1
ATOM 2542 N N . ALA B 1 116 ? -11.742 15.586 9.094 1 98.75 116 ALA B N 1
ATOM 2543 C CA . ALA B 1 116 ? -10.367 15.305 9.492 1 98.75 116 ALA B CA 1
ATOM 2544 C C . ALA B 1 116 ? -9.414 15.43 8.305 1 98.75 116 ALA B C 1
ATOM 2546 O O . ALA B 1 116 ? -9.805 15.18 7.16 1 98.75 116 ALA B O 1
ATOM 2547 N N . ILE B 1 117 ? -8.242 15.875 8.594 1 98.94 117 ILE B N 1
ATOM 2548 C CA . ILE B 1 117 ? -7.102 15.773 7.691 1 98.94 117 ILE B CA 1
ATOM 2549 C C . ILE B 1 117 ? -6.105 14.75 8.234 1 98.94 117 ILE B C 1
ATOM 2551 O O . ILE B 1 117 ? -5.621 14.883 9.359 1 98.94 117 ILE B O 1
ATOM 2555 N N . PHE B 1 118 ? -5.863 13.758 7.43 1 98.94 118 PHE B N 1
ATOM 2556 C CA . PHE B 1 118 ? -4.914 12.703 7.777 1 98.94 118 PHE B CA 1
ATOM 2557 C C . PHE B 1 118 ? -3.584 12.922 7.062 1 98.94 118 PHE B C 1
ATOM 2559 O O . PHE B 1 118 ? -3.559 13.305 5.891 1 98.94 118 PHE B O 1
ATOM 2566 N N . THR B 1 119 ? -2.506 12.703 7.789 1 98.94 119 THR B N 1
ATOM 2567 C CA . THR B 1 119 ? -1.199 12.656 7.141 1 98.94 119 THR B CA 1
ATOM 2568 C C . THR B 1 119 ? -0.48 11.352 7.457 1 98.94 119 THR B C 1
ATOM 2570 O O . THR B 1 119 ? -0.647 10.789 8.547 1 98.94 119 THR B O 1
ATOM 2573 N N . THR B 1 120 ? 0.223 10.852 6.508 1 98.88 120 THR B N 1
ATOM 2574 C CA . THR B 1 120 ? 1.09 9.688 6.641 1 98.88 120 THR B CA 1
ATOM 2575 C C . THR B 1 120 ? 2.529 10.039 6.281 1 98.88 120 THR B C 1
ATOM 2577 O O . THR B 1 120 ? 2.777 10.719 5.281 1 98.88 120 THR B O 1
ATOM 2580 N N . CYS B 1 121 ? 3.506 9.562 7.164 1 98.5 121 CYS B N 1
ATOM 2581 C CA . CYS B 1 121 ? 4.922 9.758 6.867 1 98.5 121 CYS B CA 1
ATOM 2582 C C . CYS B 1 121 ? 5.238 11.234 6.672 1 98.5 121 CYS B C 1
ATOM 2584 O O . CYS B 1 121 ? 4.91 12.062 7.52 1 98.5 121 CYS B O 1
ATOM 2586 N N . THR B 1 122 ? 5.883 11.672 5.578 1 98.12 122 THR B N 1
ATOM 2587 C CA . THR B 1 122 ? 6.312 13.055 5.398 1 98.12 122 THR B CA 1
ATOM 2588 C C . THR B 1 122 ? 5.133 13.945 5.012 1 98.12 122 THR B C 1
ATOM 2590 O O . THR B 1 122 ? 5.289 15.156 4.848 1 98.12 122 THR B O 1
ATOM 2593 N N . GLY B 1 123 ? 3.926 13.375 4.941 1 98.75 123 GLY B N 1
ATOM 2594 C CA . GLY B 1 123 ? 2.74 14.18 4.703 1 98.75 123 GLY B CA 1
ATOM 2595 C C . GLY B 1 123 ? 2.537 15.273 5.738 1 98.75 123 GLY B C 1
ATOM 2596 O O . GLY B 1 123 ? 2.006 16.344 5.43 1 98.75 123 GLY B O 1
ATOM 2597 N N . ALA B 1 124 ? 2.947 15.023 6.898 1 98.88 124 ALA B N 1
ATOM 2598 C CA . ALA B 1 124 ? 2.793 16 7.977 1 98.88 124 ALA B CA 1
ATOM 2599 C C . ALA B 1 124 ? 3.662 17.234 7.73 1 98.88 124 ALA B C 1
ATOM 2601 O O . ALA B 1 124 ? 3.328 18.328 8.164 1 98.88 124 ALA B O 1
ATOM 2602 N N . LEU B 1 125 ? 4.82 17.031 7.062 1 98.62 125 LEU B N 1
ATOM 2603 C CA . LEU B 1 125 ? 5.652 18.188 6.711 1 98.62 125 LEU B CA 1
ATOM 2604 C C . LEU B 1 125 ? 4.941 19.094 5.711 1 98.62 125 LEU B C 1
ATOM 2606 O O . LEU B 1 125 ? 5.082 20.312 5.766 1 98.62 125 LEU B O 1
ATOM 2610 N N . LEU B 1 126 ? 4.176 18.484 4.773 1 98.75 126 LEU B N 1
ATOM 2611 C CA . LEU B 1 126 ? 3.398 19.281 3.832 1 98.75 126 LEU B CA 1
ATOM 2612 C C . LEU B 1 126 ? 2.332 20.094 4.562 1 98.75 126 LEU B C 1
ATOM 2614 O O . LEU B 1 126 ? 2.154 21.281 4.285 1 98.75 126 LEU B O 1
ATOM 2618 N N . LEU B 1 127 ? 1.67 19.422 5.453 1 98.81 127 LEU B N 1
ATOM 2619 C CA . LEU B 1 127 ? 0.651 20.125 6.227 1 98.81 12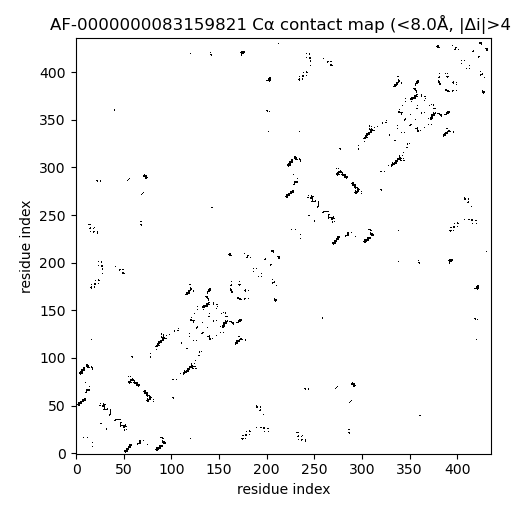7 LEU B CA 1
ATOM 2620 C C . LEU B 1 127 ? 1.274 21.234 7.059 1 98.81 127 LEU B C 1
ATOM 2622 O O . LEU B 1 127 ? 0.698 22.312 7.18 1 98.81 127 LEU B O 1
ATOM 2626 N N . ALA B 1 128 ? 2.445 21.016 7.598 1 98.81 128 ALA B N 1
ATOM 2627 C CA . ALA B 1 128 ? 3.158 22.031 8.367 1 98.81 128 ALA B CA 1
ATOM 2628 C C . ALA B 1 128 ? 3.51 23.234 7.504 1 98.81 128 ALA B C 1
ATOM 2630 O O . ALA B 1 128 ? 3.482 24.375 7.977 1 98.81 128 ALA B O 1
ATOM 2631 N N . GLN B 1 129 ? 3.826 23.016 6.23 1 98.69 129 GLN B N 1
ATOM 2632 C CA . GLN B 1 129 ? 4.16 24.094 5.301 1 98.69 129 GLN B CA 1
ATOM 2633 C C . GLN B 1 129 ? 2.996 25.062 5.152 1 98.69 129 GLN B C 1
ATOM 2635 O O . GLN B 1 129 ? 3.195 26.219 4.781 1 98.69 129 GLN B O 1
ATOM 2640 N N . THR B 1 130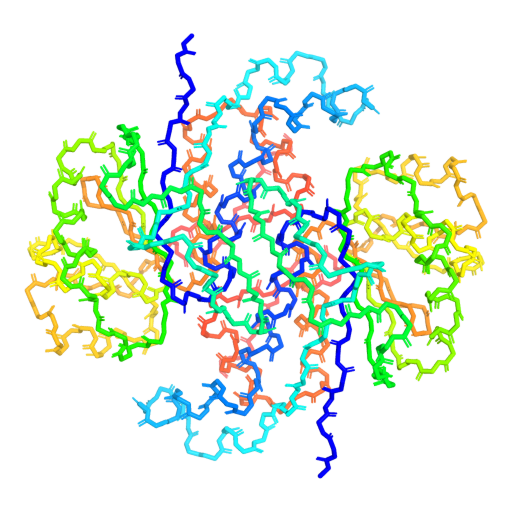 ? 1.771 24.641 5.414 1 98.62 130 THR B N 1
ATOM 2641 C CA . THR B 1 130 ? 0.591 25.484 5.266 1 98.62 130 THR B CA 1
ATOM 2642 C C . THR B 1 130 ? 0.395 26.359 6.504 1 98.62 130 THR B C 1
ATOM 2644 O O . THR B 1 130 ? -0.402 27.297 6.484 1 98.62 130 THR B O 1
ATOM 2647 N N . GLY B 1 131 ? 1.045 26 7.617 1 98.56 131 GLY B N 1
ATOM 2648 C CA . GLY B 1 131 ? 0.88 26.703 8.875 1 98.56 131 GLY B CA 1
ATOM 2649 C C . GLY B 1 131 ? -0.244 26.156 9.734 1 98.56 131 GLY B C 1
ATOM 2650 O O . GLY B 1 131 ? -0.413 26.547 10.883 1 98.56 131 GLY B O 1
ATOM 2651 N N . LEU B 1 132 ? -0.961 25.188 9.258 1 98.69 132 LEU B N 1
ATOM 2652 C CA . LEU B 1 132 ? -2.17 24.703 9.922 1 98.69 132 LEU B CA 1
ATOM 2653 C C . LEU B 1 132 ? -1.823 23.875 11.156 1 98.69 132 LEU B C 1
ATOM 2655 O O . LEU B 1 132 ? -2.666 23.688 12.031 1 98.69 132 LEU B O 1
ATOM 2659 N N . LEU B 1 133 ? -0.553 23.375 11.273 1 98.81 133 LEU B N 1
ATOM 2660 C CA . LEU B 1 133 ? -0.172 22.547 12.414 1 98.81 133 LEU B CA 1
ATOM 2661 C C . LEU B 1 133 ? 0.476 23.391 13.508 1 98.81 133 LEU B C 1
ATOM 2663 O O . LEU B 1 133 ? 0.837 22.875 14.562 1 98.81 133 LEU B O 1
ATOM 2667 N N . ASP B 1 134 ? 0.633 24.734 13.258 1 98.75 134 ASP B N 1
ATOM 2668 C CA . ASP B 1 134 ? 1.233 25.594 14.273 1 98.75 134 ASP B CA 1
ATOM 2669 C C . ASP B 1 134 ? 0.436 25.531 15.578 1 98.75 134 ASP B C 1
ATOM 2671 O O . ASP B 1 134 ? -0.784 25.719 15.57 1 98.75 134 ASP B O 1
ATOM 2675 N N . GLY B 1 135 ? 1.137 25.188 16.609 1 98.75 135 GLY B N 1
ATOM 2676 C CA . GLY B 1 135 ? 0.532 25.141 17.922 1 98.75 135 GLY B CA 1
ATOM 2677 C C . GLY B 1 135 ? -0.193 23.828 18.203 1 98.75 135 GLY B C 1
ATOM 2678 O O . GLY B 1 135 ? -0.806 23.656 19.25 1 98.75 135 GLY B O 1
ATOM 2679 N N . LYS B 1 136 ? -0.12 22.938 17.25 1 98.81 136 LYS B N 1
ATOM 2680 C CA . LYS B 1 136 ? -0.808 21.656 17.406 1 98.81 136 LYS B CA 1
ATOM 2681 C C . LYS B 1 136 ? 0.171 20.547 17.766 1 98.81 136 LYS B C 1
ATOM 2683 O O . LYS B 1 136 ? 1.361 20.641 17.453 1 98.81 136 LYS B O 1
ATOM 2688 N N . ASN B 1 137 ? -0.355 19.531 18.469 1 98.81 137 ASN B N 1
ATOM 2689 C CA . ASN B 1 137 ? 0.385 18.281 18.625 1 98.81 137 ASN B CA 1
ATOM 2690 C C . ASN B 1 137 ? 0.362 17.453 17.344 1 98.81 137 ASN B C 1
ATOM 2692 O O . ASN B 1 137 ? -0.692 17.297 16.719 1 98.81 137 ASN B O 1
ATOM 2696 N N . ALA B 1 138 ? 1.517 17.016 16.906 1 98.81 138 ALA B N 1
ATOM 2697 C CA . ALA B 1 138 ? 1.602 16.234 15.672 1 98.81 138 ALA B CA 1
ATOM 2698 C C . ALA B 1 138 ? 2.803 15.297 15.695 1 98.81 138 ALA B C 1
ATOM 2700 O O . ALA B 1 138 ? 3.658 15.398 16.578 1 98.81 138 ALA B O 1
ATOM 2701 N N . THR B 1 139 ? 2.812 14.352 14.891 1 98.75 139 THR B N 1
ATOM 2702 C CA . THR B 1 139 ? 3.992 13.539 14.625 1 98.75 139 THR B CA 1
ATOM 2703 C C . THR B 1 139 ? 4.242 13.438 13.117 1 98.75 139 THR B C 1
ATOM 2705 O O . THR B 1 139 ? 3.518 14.031 12.32 1 98.75 139 THR B O 1
ATOM 2708 N N . VAL B 1 140 ? 5.305 12.906 12.711 1 98.62 140 VAL B N 1
ATOM 2709 C CA . VAL B 1 140 ? 5.797 12.656 11.359 1 98.62 140 VAL B CA 1
ATOM 2710 C C . VAL B 1 140 ? 6.66 11.398 11.352 1 98.62 140 VAL B C 1
ATOM 2712 O O . VAL B 1 140 ? 6.938 10.812 12.406 1 98.62 140 VAL B O 1
ATOM 2715 N N . ASN B 1 141 ? 6.93 10.961 10.188 1 98.12 141 ASN B N 1
ATOM 2716 C CA . ASN B 1 141 ? 7.898 9.867 10.211 1 98.12 141 ASN B CA 1
ATOM 2717 C C . ASN B 1 141 ? 9.008 10.125 11.234 1 98.12 141 ASN B C 1
ATOM 2719 O O . ASN B 1 141 ? 9.703 11.141 11.164 1 98.12 141 ASN B O 1
ATOM 2723 N N . HIS B 1 142 ? 9.219 9.195 12.141 1 97.06 142 HIS B N 1
ATOM 2724 C CA . HIS B 1 142 ? 10.078 9.406 13.297 1 97.06 142 HIS B CA 1
ATOM 2725 C C . HIS B 1 142 ? 11.516 9.68 12.875 1 97.06 142 HIS B C 1
ATOM 2727 O O . HIS B 1 142 ? 12.242 10.391 13.57 1 97.06 142 HIS B O 1
ATOM 2733 N N . VAL B 1 143 ? 11.852 9.203 11.734 1 95.44 143 VAL B N 1
ATOM 2734 C CA . VAL B 1 143 ? 13.203 9.406 11.227 1 95.44 143 VAL B CA 1
ATOM 2735 C C . VAL B 1 143 ? 13.43 10.891 10.953 1 95.44 143 VAL B C 1
ATOM 2737 O O . VAL B 1 143 ? 14.57 11.367 11.008 1 95.44 143 VAL B O 1
ATOM 2740 N N . LEU B 1 144 ? 12.367 11.633 10.789 1 96.75 144 LEU B N 1
ATOM 2741 C CA . LEU B 1 144 ? 12.484 13.023 10.344 1 96.75 144 LEU B CA 1
ATOM 2742 C C . LEU B 1 144 ? 12.141 13.984 11.477 1 96.75 144 LEU B C 1
ATOM 2744 O O . LEU B 1 144 ? 12.055 15.195 11.258 1 96.75 144 LEU B O 1
ATOM 2748 N N . LEU B 1 145 ? 11.992 13.539 12.68 1 97.38 145 LEU B N 1
ATOM 2749 C CA . LEU B 1 145 ? 11.57 14.375 13.797 1 97.38 145 LEU B CA 1
ATOM 2750 C C . LEU B 1 145 ? 12.562 15.5 14.047 1 97.38 145 LEU B C 1
ATOM 2752 O O . LEU B 1 145 ? 12.172 16.656 14.219 1 97.38 145 LEU B O 1
ATOM 2756 N N . PRO B 1 146 ? 13.867 15.234 14.055 1 96.12 146 PRO B N 1
ATOM 2757 C CA . PRO B 1 146 ? 14.805 16.344 14.266 1 96.12 146 PRO B CA 1
ATOM 2758 C C . PRO B 1 146 ? 14.664 17.438 13.211 1 96.12 146 PRO B C 1
ATOM 2760 O O . PRO B 1 146 ? 14.648 18.625 13.555 1 96.12 146 PRO B O 1
ATOM 2763 N N . GLN B 1 147 ? 14.484 17.062 11.992 1 95.5 147 GLN B N 1
ATOM 2764 C CA . GLN B 1 147 ? 14.32 18.031 10.914 1 95.5 147 GLN B CA 1
ATOM 2765 C C . GLN B 1 147 ? 12.992 18.781 11.047 1 95.5 147 GLN B C 1
ATOM 2767 O O . GLN B 1 147 ? 12.93 20 10.805 1 95.5 147 GLN B O 1
ATOM 2772 N N . ALA B 1 148 ? 12.008 18.031 11.359 1 98 148 ALA B N 1
ATOM 2773 C CA . ALA B 1 148 ? 10.688 18.641 11.531 1 98 148 ALA B CA 1
ATOM 2774 C C . ALA B 1 148 ? 10.719 19.719 12.625 1 98 148 ALA B C 1
ATOM 2776 O O . ALA B 1 148 ? 10.18 20.812 12.445 1 98 148 ALA B O 1
ATOM 2777 N N . ARG B 1 149 ? 11.344 19.438 13.75 1 98.12 149 ARG B N 1
ATOM 2778 C CA . ARG B 1 149 ? 11.438 20.359 14.875 1 98.12 149 ARG B CA 1
ATOM 2779 C C . ARG B 1 149 ? 12.234 21.609 14.492 1 98.12 149 ARG B C 1
ATOM 2781 O O . ARG B 1 149 ? 11.914 22.719 14.922 1 98.12 149 ARG B O 1
ATOM 2788 N N . LYS B 1 150 ? 13.227 21.359 13.68 1 97.44 150 LYS B N 1
ATOM 2789 C CA . LYS B 1 150 ? 14.086 22.453 13.242 1 97.44 150 LYS B CA 1
ATOM 2790 C C . LYS B 1 150 ? 13.344 23.375 12.273 1 97.44 150 LYS B C 1
ATOM 2792 O O . LYS B 1 150 ? 13.398 24.594 12.406 1 97.44 150 LYS B O 1
ATOM 2797 N N . HIS B 1 151 ? 12.633 22.859 11.336 1 97.38 151 HIS B N 1
ATOM 2798 C CA . HIS B 1 151 ? 12.055 23.625 10.242 1 97.38 151 HIS B CA 1
ATOM 2799 C C . HIS B 1 151 ? 10.68 24.172 10.625 1 97.38 151 HIS B C 1
ATOM 2801 O O . HIS B 1 151 ? 10.242 25.203 10.094 1 97.38 151 HIS B O 1
ATOM 2807 N N . TYR B 1 152 ? 10.016 23.484 11.516 1 98.56 152 TYR B N 1
ATOM 2808 C CA . TYR B 1 152 ? 8.672 23.875 11.938 1 98.56 152 TYR B CA 1
ATOM 2809 C C . TYR B 1 152 ? 8.562 23.875 13.461 1 98.56 152 TYR B C 1
ATOM 2811 O O . TYR B 1 152 ? 7.77 23.109 14.023 1 98.56 152 TYR B O 1
ATOM 2819 N N . PRO B 1 153 ? 9.203 24.75 14.102 1 98.56 153 PRO B N 1
ATOM 2820 C CA . PRO B 1 153 ? 9.32 24.75 15.562 1 98.56 153 PRO B CA 1
ATOM 2821 C C . PRO B 1 153 ? 8.016 25.109 16.266 1 98.56 153 PRO B C 1
ATOM 2823 O O . PRO B 1 153 ? 7.883 24.922 17.469 1 98.56 153 PRO B O 1
ATOM 2826 N N . SER B 1 154 ? 7.062 25.672 15.547 1 98.69 154 SER B N 1
ATOM 2827 C CA . SER B 1 154 ? 5.797 26.078 16.156 1 98.69 154 SER B CA 1
ATOM 2828 C C . SER B 1 154 ? 4.867 24.875 16.328 1 98.69 154 SER B C 1
ATOM 2830 O O . SER B 1 154 ? 3.816 24.984 16.969 1 98.69 154 SER B O 1
ATOM 2832 N N . VAL B 1 155 ? 5.203 23.75 15.727 1 98.88 155 VAL B N 1
ATOM 2833 C CA . VAL B 1 155 ? 4.434 22.516 15.875 1 98.88 155 VAL B CA 1
ATOM 2834 C C . VAL B 1 155 ? 4.957 21.719 17.062 1 98.88 155 VAL B C 1
ATOM 2836 O O . VAL B 1 155 ? 6.168 21.625 17.266 1 98.88 155 VAL B O 1
ATOM 2839 N N . HIS B 1 156 ? 4.066 21.109 17.875 1 98.81 156 HIS B N 1
ATOM 2840 C CA . HIS B 1 156 ? 4.469 20.25 18.984 1 98.81 156 HIS B CA 1
ATOM 2841 C C . HIS B 1 156 ? 4.691 18.812 18.531 1 98.81 156 HIS B C 1
ATOM 2843 O O . HIS B 1 156 ? 3.846 17.953 18.766 1 98.81 156 HIS B O 1
ATOM 2849 N N . TRP B 1 157 ? 5.867 18.625 18.016 1 98.69 157 TRP B N 1
ATOM 2850 C CA . TRP B 1 157 ? 6.215 17.328 17.469 1 98.69 157 TRP B CA 1
ATOM 2851 C C . TRP B 1 157 ? 6.477 16.312 18.578 1 98.69 157 TRP B C 1
ATOM 2853 O O . TRP B 1 157 ? 7.117 16.641 19.578 1 98.69 157 TRP B O 1
ATOM 2863 N N . THR B 1 158 ? 5.984 15.117 18.406 1 97.19 158 THR B N 1
ATOM 2864 C CA . THR B 1 158 ? 6.309 14.078 19.375 1 97.19 158 THR B CA 1
ATOM 2865 C C . THR B 1 158 ? 6.699 12.781 18.672 1 97.19 158 THR B C 1
ATOM 2867 O O . THR B 1 158 ? 6.215 12.492 17.578 1 97.19 158 THR B O 1
ATOM 2870 N N . GLY B 1 159 ? 7.609 12.016 19.25 1 96.12 159 GLY B N 1
ATOM 2871 C CA . GLY B 1 159 ? 8.023 10.711 18.766 1 96.12 159 GLY B CA 1
ATOM 2872 C C . GLY B 1 159 ? 7.602 9.57 19.672 1 96.12 159 GLY B C 1
ATOM 2873 O O . GLY B 1 159 ? 8 8.422 19.453 1 96.12 159 GLY B O 1
ATOM 2874 N N . SER B 1 160 ? 6.758 9.82 20.609 1 93.62 160 SER B N 1
ATOM 2875 C CA . SER B 1 160 ? 6.367 8.828 21.609 1 93.62 160 SER B CA 1
ATOM 2876 C C . SER B 1 160 ? 5.184 8 21.125 1 93.62 160 SER B C 1
ATOM 2878 O O . SER B 1 160 ? 4.883 6.949 21.703 1 93.62 160 SER B O 1
ATOM 2880 N N . GLN B 1 161 ? 4.504 8.531 20.094 1 96 161 GLN B N 1
ATOM 2881 C CA . GLN B 1 161 ? 3.314 7.887 19.547 1 96 161 GLN B CA 1
ATOM 2882 C C . GLN B 1 161 ? 3.438 7.672 18.047 1 96 161 GLN B C 1
ATOM 2884 O O . GLN B 1 161 ? 4.004 8.508 17.344 1 96 161 GLN B O 1
ATOM 2889 N N . GLN B 1 162 ? 2.861 6.566 17.562 1 96.56 162 GLN B N 1
ATOM 2890 C CA . GLN B 1 162 ? 2.926 6.258 16.141 1 96.56 162 GLN B CA 1
ATOM 2891 C C . GLN B 1 162 ? 1.974 7.141 15.336 1 96.56 162 GLN B C 1
ATOM 2893 O O . GLN B 1 162 ? 2.133 7.297 14.117 1 96.56 162 GLN B O 1
ATOM 2898 N N . TRP B 1 163 ? 0.949 7.625 15.977 1 98.12 163 TRP B N 1
ATOM 2899 C CA . TRP B 1 163 ? 0.086 8.648 15.406 1 98.12 163 TRP B CA 1
ATOM 2900 C C . TRP B 1 163 ? -0.476 9.562 16.5 1 98.12 163 TRP B C 1
ATOM 2902 O O . TRP B 1 163 ? -0.471 9.203 17.672 1 98.12 163 TRP B O 1
ATOM 2912 N N . VAL B 1 164 ? -0.833 10.758 16.141 1 98.44 164 VAL B N 1
ATOM 2913 C CA . VAL B 1 164 ? -1.317 11.781 17.062 1 98.44 164 VAL B CA 1
ATOM 2914 C C . VAL B 1 164 ? -2.609 12.391 16.516 1 98.44 164 VAL B C 1
ATOM 2916 O O . VAL B 1 164 ? -2.723 12.656 15.32 1 98.44 164 VAL B O 1
ATOM 2919 N N . ILE B 1 165 ? -3.578 12.562 17.391 1 98.25 165 ILE B N 1
ATOM 2920 C CA . ILE B 1 165 ? -4.82 13.258 17.062 1 98.25 165 ILE B CA 1
ATOM 2921 C C . ILE B 1 165 ? -4.895 14.57 17.844 1 98.25 165 ILE B C 1
ATOM 2923 O O . ILE B 1 165 ? -4.812 14.586 19.062 1 98.25 165 ILE B O 1
ATOM 2927 N N . ASP B 1 166 ? -4.961 15.609 17.125 1 98.5 166 ASP B N 1
ATOM 2928 C CA . ASP B 1 166 ? -5.211 16.938 17.688 1 98.5 166 ASP B CA 1
ATOM 2929 C C . ASP B 1 166 ? -6.336 17.641 16.953 1 98.5 166 ASP B C 1
ATOM 2931 O O . ASP B 1 166 ? -6.113 18.234 15.883 1 98.5 166 ASP B O 1
ATOM 2935 N N . GLY B 1 167 ? -7.57 17.594 17.562 1 96.75 167 GLY B N 1
ATOM 2936 C CA . GLY B 1 167 ? -8.734 18.078 16.844 1 96.75 167 GLY B CA 1
ATOM 2937 C C . GLY B 1 167 ? -9.016 17.281 15.578 1 96.75 167 GLY B C 1
ATOM 2938 O O . GLY B 1 167 ? -9.148 16.047 15.633 1 96.75 167 GLY B O 1
ATOM 2939 N N . HIS B 1 168 ? -9.008 18.016 14.477 1 96.75 168 HIS B N 1
ATOM 2940 C CA . HIS B 1 168 ? -9.328 17.266 13.258 1 96.75 168 HIS B CA 1
ATOM 2941 C C . HIS B 1 168 ? -8.062 16.922 12.484 1 96.75 168 HIS B C 1
ATOM 2943 O O . HIS B 1 168 ? -8.133 16.484 11.328 1 96.75 168 HIS B O 1
ATOM 2949 N N . PHE B 1 169 ? -6.895 17.078 13.086 1 98.69 169 PHE B N 1
ATOM 2950 C CA . PHE B 1 169 ? -5.645 16.672 12.453 1 98.69 169 PHE B CA 1
ATOM 2951 C C . PHE B 1 169 ? -5.195 15.312 12.984 1 98.69 169 PHE B C 1
ATOM 2953 O O . PHE B 1 169 ? -5.004 15.141 14.195 1 98.69 169 PHE B O 1
ATOM 2960 N N . TRP B 1 170 ? -5.09 14.375 12.117 1 98.88 170 TRP B N 1
ATOM 2961 C CA . TRP B 1 170 ? -4.531 13.047 12.391 1 98.88 170 TRP B CA 1
ATOM 2962 C C . TRP B 1 170 ? -3.191 12.867 11.68 1 98.88 170 TRP B C 1
ATOM 2964 O O . TRP B 1 170 ? -3.133 12.812 10.453 1 98.88 170 TRP B O 1
ATOM 2974 N N . THR B 1 171 ? -2.113 12.789 12.438 1 98.88 171 THR B N 1
ATOM 2975 C CA . THR B 1 171 ? -0.793 12.648 11.836 1 98.88 171 THR B CA 1
ATOM 2976 C C . THR B 1 171 ? -0.14 11.336 12.258 1 98.88 171 THR B C 1
ATOM 2978 O O . THR B 1 171 ? -0.204 10.961 13.43 1 98.88 171 THR B O 1
ATOM 2981 N N . ALA B 1 172 ? 0.437 10.656 11.305 1 98.88 172 ALA B N 1
ATOM 2982 C CA . ALA B 1 172 ? 1.054 9.359 11.594 1 98.88 172 ALA B CA 1
ATOM 2983 C C . ALA B 1 172 ? 2.537 9.367 11.242 1 98.88 172 ALA B C 1
ATOM 2985 O O . ALA B 1 172 ? 2.971 10.141 10.375 1 98.88 172 ALA B O 1
ATOM 2986 N N . S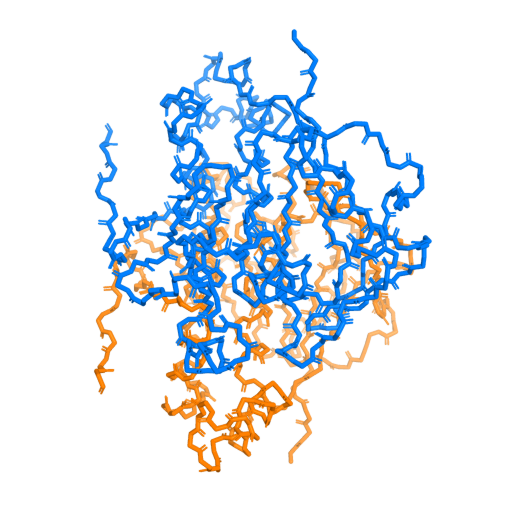ER B 1 173 ? 3.291 8.523 11.93 1 98.25 173 SER B N 1
ATOM 2987 C CA . SER B 1 173 ? 4.688 8.273 11.594 1 98.25 173 SER B CA 1
ATOM 2988 C C . SER B 1 173 ? 4.824 7.656 10.203 1 98.25 173 SER B C 1
ATOM 2990 O O . SER B 1 173 ? 4.199 8.125 9.25 1 98.25 173 SER B O 1
ATOM 2992 N N . GLY B 1 174 ? 5.594 6.582 10.016 1 98 174 GLY B N 1
ATOM 2993 C CA . GLY B 1 174 ? 5.801 5.977 8.711 1 98 174 GLY B CA 1
ATOM 2994 C C . GLY B 1 174 ? 4.547 5.352 8.141 1 98 174 GLY B C 1
ATOM 2995 O O . GLY B 1 174 ? 3.475 5.426 8.742 1 98 174 GLY B O 1
ATOM 2996 N N . ALA B 1 175 ? 4.672 4.84 6.973 1 98.56 175 ALA B N 1
ATOM 2997 C CA . ALA B 1 175 ? 3.555 4.328 6.184 1 98.56 175 ALA B CA 1
ATOM 2998 C C . ALA B 1 175 ? 2.725 3.334 6.992 1 98.56 175 ALA B C 1
ATOM 3000 O O . ALA B 1 175 ? 1.492 3.389 6.98 1 98.56 175 ALA B O 1
ATOM 3001 N N . CYS B 1 176 ? 3.381 2.426 7.695 1 98.06 176 CYS B N 1
ATOM 3002 C CA . CYS B 1 176 ? 2.662 1.391 8.43 1 98.06 176 CYS B CA 1
ATOM 3003 C C . CYS B 1 176 ? 1.957 1.978 9.648 1 98.06 176 CYS B C 1
ATOM 3005 O O . CYS B 1 176 ? 0.887 1.506 10.039 1 98.06 176 CYS B O 1
ATOM 3007 N N . ALA B 1 177 ? 2.529 3.004 10.242 1 98.19 177 ALA B N 1
ATOM 3008 C CA . ALA B 1 177 ? 1.813 3.736 11.281 1 98.19 177 ALA B CA 1
ATOM 3009 C C . ALA B 1 177 ? 0.549 4.387 10.727 1 98.19 177 ALA B C 1
ATOM 3011 O O . ALA B 1 177 ? -0.47 4.465 11.414 1 98.19 177 ALA B O 1
ATOM 3012 N N . GLY B 1 178 ? 0.668 4.914 9.5 1 98.75 178 GLY B N 1
ATOM 3013 C CA . GLY B 1 178 ? -0.521 5.41 8.828 1 98.75 178 GLY B CA 1
ATOM 3014 C C . GLY B 1 178 ? -1.616 4.367 8.703 1 98.75 178 GLY B C 1
ATOM 3015 O O . GLY B 1 178 ? -2.795 4.672 8.891 1 98.75 178 GLY B O 1
ATOM 3016 N N . MET B 1 179 ? -1.231 3.178 8.406 1 98.56 179 MET B N 1
ATOM 3017 C CA . MET B 1 179 ? -2.195 2.084 8.328 1 98.56 179 MET B CA 1
ATOM 3018 C C . MET B 1 179 ? -2.82 1.811 9.688 1 98.56 179 MET B C 1
ATOM 3020 O O . MET B 1 179 ? -4.031 1.61 9.797 1 98.56 179 MET B O 1
ATOM 3024 N N . ASP B 1 180 ? -1.999 1.811 10.742 1 98.12 180 ASP B N 1
ATOM 3025 C CA . ASP B 1 180 ? -2.5 1.626 12.102 1 98.12 180 ASP B CA 1
ATOM 3026 C C . ASP B 1 180 ? -3.49 2.725 12.477 1 98.12 180 ASP B C 1
ATOM 3028 O O . ASP B 1 180 ? -4.512 2.457 13.109 1 98.12 180 ASP B O 1
ATOM 3032 N N . MET B 1 181 ? -3.182 3.914 12.086 1 98.5 181 MET B N 1
ATOM 3033 C CA . MET B 1 181 ? -4.051 5.062 12.328 1 98.5 181 MET B CA 1
ATOM 3034 C C . MET B 1 181 ? -5.422 4.848 11.695 1 98.5 181 MET B C 1
ATOM 3036 O O . MET B 1 181 ? -6.449 5.078 12.336 1 98.5 181 MET B O 1
ATOM 3040 N N . PHE B 1 182 ? -5.469 4.348 10.523 1 98.75 182 PHE B N 1
ATOM 3041 C CA . PHE B 1 182 ? -6.738 4.129 9.836 1 98.75 182 PHE B CA 1
ATOM 3042 C C . PHE B 1 182 ? -7.441 2.891 10.383 1 98.75 182 PHE B C 1
ATOM 3044 O O . PHE B 1 182 ? -8.672 2.82 10.391 1 98.75 182 PHE B O 1
ATOM 3051 N N . ALA B 1 183 ? -6.629 1.892 10.812 1 97.94 183 ALA B N 1
ATOM 3052 C CA . ALA B 1 183 ? -7.25 0.785 11.531 1 97.94 183 ALA B CA 1
ATOM 3053 C C . ALA B 1 183 ? -8.023 1.287 12.75 1 97.94 183 ALA B C 1
ATOM 3055 O O . ALA B 1 183 ? -9.164 0.873 12.984 1 97.94 183 ALA B O 1
ATOM 3056 N N . ARG B 1 184 ? -7.465 2.174 13.422 1 96.75 184 ARG B N 1
ATOM 3057 C CA . ARG B 1 184 ? -8.133 2.785 14.57 1 96.75 184 ARG B CA 1
ATOM 3058 C C . ARG B 1 184 ? -9.391 3.531 14.133 1 96.75 184 ARG B C 1
ATOM 3060 O O . ARG B 1 184 ? -10.438 3.418 14.773 1 96.75 184 ARG B O 1
ATOM 3067 N N . TRP B 1 185 ? -9.297 4.27 13.125 1 98 185 TRP B N 1
ATOM 3068 C CA . TRP B 1 185 ? -10.438 5.035 12.633 1 98 185 TRP B CA 1
ATOM 3069 C C . TRP B 1 185 ? -11.602 4.113 12.289 1 98 185 TRP B C 1
ATOM 3071 O O . TRP B 1 185 ? -12.742 4.379 12.656 1 98 185 TRP B O 1
ATOM 3081 N N . VAL B 1 186 ? -11.336 2.986 11.594 1 98.06 186 VAL B N 1
ATOM 3082 C CA . VAL B 1 186 ? -12.43 2.117 11.188 1 98.06 186 VAL B CA 1
ATOM 3083 C C . VAL B 1 186 ? -13.008 1.41 12.414 1 98.06 186 VAL B C 1
ATOM 3085 O O . VAL B 1 186 ? -14.211 1.143 12.477 1 98.06 186 VAL B O 1
ATOM 3088 N N . MET B 1 187 ? -12.195 1.075 13.406 1 97.06 187 MET B N 1
ATOM 3089 C CA . MET B 1 187 ? -12.688 0.461 14.633 1 97.06 187 MET B CA 1
ATOM 3090 C C . MET B 1 187 ? -13.672 1.379 15.344 1 97.06 187 MET B C 1
ATOM 3092 O O . MET B 1 187 ? -14.609 0.908 15.992 1 97.06 187 MET B O 1
ATOM 3096 N N . GLU B 1 188 ? -13.523 2.674 15.141 1 96.25 188 GLU B N 1
ATOM 3097 C CA . GLU B 1 188 ? -14.367 3.658 15.812 1 96.25 188 GLU B CA 1
ATOM 3098 C C . GLU B 1 188 ? -15.594 4.004 14.969 1 96.25 188 GLU B C 1
ATOM 3100 O O . GLU B 1 188 ? -16.609 4.441 15.5 1 96.25 188 GLU B O 1
ATOM 3105 N N . ASN B 1 189 ? -15.547 3.768 13.641 1 97.38 189 ASN B N 1
ATOM 3106 C CA . ASN B 1 189 ? -16.562 4.344 12.766 1 97.38 189 ASN B CA 1
ATOM 3107 C C . ASN B 1 189 ? -17.344 3.26 12.023 1 97.38 189 ASN B C 1
ATOM 3109 O O . ASN B 1 189 ? -18.266 3.561 11.273 1 97.38 189 ASN B O 1
ATOM 3113 N N . CYS B 1 190 ? -16.953 1.974 12.219 1 97.88 190 CYS B N 1
ATOM 3114 C CA . CYS B 1 190 ? -17.625 0.857 11.562 1 97.88 190 CYS B CA 1
ATOM 3115 C C . CYS B 1 190 ? -18.062 -0.191 12.586 1 97.88 190 CYS B C 1
ATOM 3117 O O . CYS B 1 190 ? -17.469 -0.301 13.656 1 97.88 190 CYS B O 1
ATOM 3119 N N . PRO B 1 191 ? -19.125 -0.964 12.242 1 97.5 191 PRO B N 1
ATOM 3120 C CA . PRO B 1 191 ? -19.5 -2.084 13.109 1 97.5 191 PRO B CA 1
ATOM 3121 C C . PRO B 1 191 ? -18.406 -3.145 13.211 1 97.5 191 PRO B C 1
ATOM 3123 O O . PRO B 1 191 ? -17.609 -3.312 12.281 1 97.5 191 PRO B O 1
ATOM 3126 N N . SER B 1 192 ? -18.453 -3.889 14.297 1 96 192 SER B N 1
ATOM 3127 C CA . SER B 1 192 ? -17.422 -4.867 14.617 1 96 192 SER B CA 1
ATOM 3128 C C . SER B 1 192 ? -17.297 -5.914 13.516 1 96 192 SER B C 1
ATOM 3130 O O . SER B 1 192 ? -16.188 -6.34 13.18 1 96 192 SER B O 1
ATOM 3132 N N . GLU B 1 193 ? -18.375 -6.348 12.938 1 96.06 193 GLU B N 1
ATOM 3133 C CA . GLU B 1 193 ? -18.328 -7.363 11.891 1 96.06 193 GLU B CA 1
ATOM 3134 C C . GLU B 1 193 ? -17.625 -6.848 10.648 1 96.06 193 GLU B C 1
ATOM 3136 O O . GLU B 1 193 ? -16.922 -7.602 9.969 1 96.06 193 GLU B O 1
ATOM 3141 N N . VAL B 1 194 ? -17.781 -5.547 10.336 1 97.94 194 VAL B N 1
ATOM 3142 C CA . VAL B 1 194 ? -17.141 -4.906 9.195 1 97.94 194 VAL B CA 1
ATOM 3143 C C . VAL B 1 194 ? -15.633 -4.797 9.461 1 97.94 194 VAL B C 1
ATOM 3145 O O . VAL B 1 194 ? -14.82 -5.117 8.586 1 97.94 194 VAL B O 1
ATOM 3148 N N . VAL B 1 195 ? -15.305 -4.434 10.672 1 97.75 195 VAL B N 1
ATOM 3149 C CA . VAL B 1 195 ? -13.906 -4.289 11.062 1 97.75 195 VAL B CA 1
ATOM 3150 C C . VAL B 1 195 ? -13.211 -5.645 10.977 1 97.75 195 VAL B C 1
ATOM 3152 O O . VAL B 1 195 ? -12.117 -5.754 10.414 1 97.75 195 VAL B O 1
ATOM 3155 N N . LYS B 1 196 ? -13.82 -6.637 11.508 1 96 196 LYS B N 1
ATOM 3156 C CA . LYS B 1 196 ? -13.258 -7.984 11.484 1 96 196 LYS B CA 1
ATOM 3157 C C . LYS B 1 196 ? -13.039 -8.461 10.047 1 96 196 LYS B C 1
ATOM 3159 O O . LYS B 1 196 ? -11.992 -9.031 9.727 1 96 196 LYS B O 1
ATOM 3164 N N . ALA B 1 197 ? -14.016 -8.242 9.211 1 96.38 197 ALA B N 1
ATOM 3165 C CA . ALA B 1 197 ? -13.898 -8.617 7.805 1 96.38 197 ALA B CA 1
ATOM 3166 C C . ALA B 1 197 ? -12.727 -7.906 7.141 1 96.38 197 ALA B C 1
ATOM 3168 O O . ALA B 1 197 ? -11.914 -8.539 6.453 1 96.38 197 ALA B O 1
ATOM 3169 N N . CYS B 1 198 ? -12.656 -6.617 7.371 1 97.38 198 CYS B N 1
ATOM 3170 C CA . CYS B 1 198 ? -11.586 -5.797 6.82 1 97.38 198 CYS B CA 1
ATOM 3171 C C . CYS B 1 198 ? -10.219 -6.348 7.211 1 97.38 198 CYS B C 1
ATOM 3173 O O . CYS B 1 198 ? -9.359 -6.566 6.348 1 97.38 198 CYS B O 1
ATOM 3175 N N . PHE B 1 199 ? -10.023 -6.605 8.5 1 97.06 199 PHE B N 1
ATOM 3176 C CA . PHE B 1 199 ? -8.734 -7.066 9.008 1 97.06 199 PHE B CA 1
ATOM 3177 C C . PHE B 1 199 ? -8.406 -8.453 8.461 1 97.06 199 PHE B C 1
ATOM 3179 O O . PHE B 1 199 ? -7.266 -8.719 8.078 1 97.06 199 PHE B O 1
ATOM 3186 N N . MET B 1 200 ? -9.391 -9.297 8.336 1 94.88 200 MET B N 1
ATOM 3187 C CA . MET B 1 200 ? -9.203 -10.641 7.809 1 94.88 200 MET B CA 1
ATOM 3188 C C . MET B 1 200 ? -8.812 -10.602 6.336 1 94.88 200 MET B C 1
ATOM 3190 O O . MET B 1 200 ? -7.852 -11.25 5.922 1 94.88 200 MET B O 1
ATOM 3194 N N . ILE B 1 201 ? -9.5 -9.789 5.605 1 95.25 201 ILE B N 1
ATOM 3195 C CA . ILE B 1 201 ? -9.297 -9.688 4.164 1 95.25 201 ILE B CA 1
ATOM 3196 C C . ILE B 1 201 ? -7.883 -9.211 3.869 1 95.25 201 ILE B C 1
ATOM 3198 O O . ILE B 1 201 ? -7.219 -9.734 2.969 1 95.25 201 ILE B O 1
ATOM 3202 N N . LEU B 1 202 ? -7.387 -8.32 4.637 1 97.5 202 LEU B N 1
ATOM 3203 C CA . LEU B 1 202 ? -6.078 -7.727 4.402 1 97.5 202 LEU B CA 1
ATOM 3204 C C . LEU B 1 202 ? -4.984 -8.516 5.117 1 97.5 202 LEU B C 1
ATOM 3206 O O . LEU B 1 202 ? -3.795 -8.266 4.914 1 97.5 202 LEU B O 1
ATOM 3210 N N . ASP B 1 203 ? -5.391 -9.422 5.969 1 96.88 203 ASP B N 1
ATOM 3211 C CA . ASP B 1 203 ? -4.453 -10.07 6.887 1 96.88 203 ASP B CA 1
ATOM 3212 C C . ASP B 1 203 ? -3.738 -9.031 7.754 1 96.88 203 ASP B C 1
ATOM 3214 O O . ASP B 1 203 ? -2.518 -9.094 7.922 1 96.88 203 ASP B O 1
ATOM 3218 N N . LEU B 1 204 ? -4.508 -8.039 8.133 1 96.19 204 LEU B N 1
ATOM 3219 C CA . LEU B 1 204 ? -3.973 -6.93 8.914 1 96.19 204 LEU B CA 1
ATOM 3220 C C . LEU B 1 204 ? -3.99 -7.254 10.406 1 96.19 204 LEU B C 1
ATOM 3222 O O . LEU B 1 204 ? -5.02 -7.668 10.945 1 96.19 204 LEU B O 1
ATOM 3226 N N . ALA B 1 205 ? -2.859 -7.137 11.055 1 92.62 205 ALA B N 1
ATOM 3227 C CA . ALA B 1 205 ? -2.701 -7.16 12.5 1 92.62 205 ALA B CA 1
ATOM 3228 C C . ALA B 1 205 ? -2.281 -5.789 13.031 1 92.62 205 ALA B C 1
ATOM 3230 O O . ALA B 1 205 ? -1.092 -5.535 13.242 1 92.62 205 ALA B O 1
ATOM 3231 N N . PRO B 1 206 ? -3.248 -4.988 13.281 1 92.44 206 PRO B N 1
ATOM 3232 C CA . PRO B 1 206 ? -2.92 -3.6 13.602 1 92.44 206 PRO B CA 1
ATOM 3233 C C . PRO B 1 206 ? -2.188 -3.463 14.938 1 92.44 206 PRO B C 1
ATOM 3235 O O . PRO B 1 206 ? -2.309 -4.332 15.805 1 92.44 206 PRO B O 1
ATOM 3238 N N . ARG B 1 207 ? -1.534 -2.35 15.031 1 91.19 207 ARG B N 1
ATOM 3239 C CA . ARG B 1 207 ? -0.837 -1.978 16.266 1 91.19 207 ARG B CA 1
ATOM 3240 C C . ARG B 1 207 ? -1.559 -0.841 16.984 1 91.19 207 ARG B C 1
ATOM 3242 O O . ARG B 1 207 ? -2.379 -0.143 16.375 1 91.19 207 ARG B O 1
ATOM 3249 N N . ASP B 1 208 ? -1.22 -0.729 18.266 1 87.88 208 ASP B N 1
ATOM 3250 C CA . ASP B 1 208 ? -1.766 0.395 19.016 1 87.88 208 ASP B CA 1
ATOM 3251 C C . ASP B 1 208 ? -0.889 1.636 18.859 1 87.88 208 ASP B C 1
ATOM 3253 O O . ASP B 1 208 ? 0.043 1.649 18.062 1 87.88 208 ASP B O 1
ATOM 3257 N N . ILE B 1 209 ? -1.235 2.613 19.578 1 88.88 209 ILE B N 1
ATOM 3258 C CA . ILE B 1 209 ? -0.644 3.938 19.422 1 88.88 209 ILE B CA 1
ATOM 3259 C C . ILE B 1 209 ? 0.824 3.898 19.844 1 88.88 209 ILE B C 1
ATOM 3261 O O . ILE B 1 209 ? 1.597 4.801 19.516 1 88.88 209 ILE B O 1
ATOM 3265 N N . CYS B 1 210 ? 1.204 2.885 20.594 1 83.94 210 CYS B N 1
ATOM 3266 C CA . CYS B 1 210 ? 2.582 2.736 21.047 1 83.94 210 CYS B CA 1
ATOM 3267 C C . CYS B 1 210 ? 3.348 1.762 20.172 1 83.94 210 CYS B C 1
ATOM 3269 O O . CYS B 1 210 ? 4.516 1.468 20.422 1 83.94 210 CYS B O 1
ATOM 3271 N N . GLY B 1 211 ? 2.676 1.192 19.172 1 82.75 211 GLY B N 1
ATOM 3272 C CA . GLY B 1 211 ? 3.338 0.318 18.203 1 82.75 211 GLY B CA 1
ATOM 3273 C C . GLY B 1 211 ? 3.27 -1.147 18.594 1 82.75 211 GLY B C 1
ATOM 3274 O O . GLY B 1 211 ? 3.924 -1.989 17.984 1 82.75 211 GLY B O 1
ATOM 3275 N N . LYS B 1 212 ? 2.461 -1.36 19.562 1 83.75 212 LYS B N 1
ATOM 3276 C CA . LYS B 1 212 ? 2.293 -2.746 20 1 83.75 212 LYS B CA 1
ATOM 3277 C C . LYS B 1 212 ? 1.1 -3.395 19.297 1 83.75 212 LYS B C 1
ATOM 3279 O O . LYS B 1 212 ? 0.054 -2.764 19.125 1 83.75 212 LYS B O 1
ATOM 3284 N N . HIS B 1 213 ? 1.228 -4.672 18.922 1 84.06 213 HIS B N 1
ATOM 3285 C CA . HIS B 1 213 ? 0.157 -5.371 18.234 1 84.06 213 HIS B CA 1
ATOM 3286 C C . HIS B 1 213 ? -1.097 -5.465 19.094 1 84.06 213 HIS B C 1
ATOM 3288 O O . HIS B 1 213 ? -1.012 -5.746 20.297 1 84.06 213 HIS B O 1
ATOM 3294 N N . LEU B 1 214 ? -2.221 -5.246 18.375 1 82.44 214 LEU B N 1
ATOM 3295 C CA . LEU B 1 214 ? -3.508 -5.367 19.047 1 82.44 214 LEU B CA 1
ATOM 3296 C C . LEU B 1 214 ? -3.967 -6.824 19.094 1 82.44 214 LEU B C 1
ATOM 3298 O O . LEU B 1 214 ? -3.768 -7.566 18.125 1 82.44 214 LEU B O 1
ATOM 3302 N N . GLU B 1 215 ? -4.328 -7.285 20.219 1 71.12 215 GLU B N 1
ATOM 3303 C CA . GLU B 1 215 ? -5.023 -8.562 20.266 1 71.12 215 GLU B CA 1
ATOM 3304 C C . GLU B 1 215 ? -6.496 -8.406 19.906 1 71.12 215 GLU B C 1
ATOM 3306 O O . GLU B 1 215 ? -7.246 -7.73 20.609 1 71.12 215 GLU B O 1
ATOM 3311 N N . LEU B 1 216 ? -6.809 -8.742 18.703 1 67.25 216 LEU B N 1
ATOM 3312 C CA . LEU B 1 216 ? -8.203 -8.586 18.297 1 67.25 216 LEU B CA 1
ATOM 3313 C C . LEU B 1 216 ? -9.047 -9.758 18.766 1 67.25 216 LEU B C 1
ATOM 3315 O O . LEU B 1 216 ? -8.562 -10.898 18.812 1 67.25 216 LEU B O 1
ATOM 3319 N N . PRO B 1 217 ? -10.125 -9.375 19.453 1 52.66 217 PRO B N 1
ATOM 3320 C CA . PRO B 1 217 ? -10.992 -10.438 19.953 1 52.66 217 PRO B CA 1
ATOM 3321 C C . PRO B 1 217 ? -11.445 -11.406 18.875 1 52.66 217 PRO B C 1
ATOM 3323 O O . PRO B 1 217 ? -11.609 -11.008 17.719 1 52.66 217 PRO B O 1
ATOM 3326 N N . GLU B 1 218 ? -11.32 -12.742 19.125 1 49.69 218 GLU B N 1
ATOM 3327 C CA . GLU B 1 218 ? -11.867 -13.797 18.281 1 49.69 218 GLU B CA 1
ATOM 3328 C C . GLU B 1 218 ? -13.352 -13.562 18 1 49.69 218 GLU B C 1
ATOM 3330 O O . GLU B 1 218 ? -14.07 -13.047 18.844 1 49.69 218 GLU B O 1
#

Organism: NCBI:txid41062

pLDDT: mean 96.29, std 6.17, range [49.25, 98.94]

InterPro domains:
  IPR002818 DJ-1/PfpI [PF01965] (51-182)
  IPR029062 Class I glutamine amidotransferase-like [G3DSA:3.40.50.880] (1-213)
  IPR029062 Class I glutamine amidotransferase-like [SSF52317] (13-202)
  IPR052158 Isonitrile Hydratase and Quaternary Amine Regulator [PTHR43130] (2-206)

Secondary structure (DSSP, 8-state):
-PPEEEEEE-SS--HHHHHHHHHHHHHTBHHHHHHHHHTTSS-TTTGGGSB-EEEEEEESSSS-EE-GGG-EEE-SEETTTPPP-SEEEE----TTPPPPHHHHHHHHHHTTTSSEEEE-TTHHHHHHHTTTTTTSEE---GGGHHHHHHH-TTSEE-SSSSEEEETTEEEESSHHHHHHHHHHHHHHHS-HHHHHHHHHHHT---B-TTSPBP----/-PPEEEEEE-SS--HHHHHHHHHHHHHTBHHHHHHHHHTTSS-TTTGGGSB-EEEEEEESSSS-EE-GGG-EEE-SEETTTPPP-SEEEE----TTPPPPHHHHHHHHHHTTTSSEEEE-TTHHHHHHHTTTTTTSEE---GGGHHHHHHH-TTSEE-SSSSEEEETTEEEESSHHHHHHHHHHHHHHHS-HHHHHHHHHHHT---B-TTSPBP----

Nearest PDB structures (foldseek):
  3mgk-assembly1_A  TM=8.225E-01  e=1.067E-15  Clostridium acetobutylicum
  3gra-assembly1_A  TM=8.159E-01  e=9.940E-12  Pseudomonas putida KT2440
  3er6-assembly3_E  TM=7.826E-01  e=1.073E-10  Vibrio parahaemolyticus
  3er6-assembly1_B  TM=7.948E-01  e=1.312E-09  Vibrio parahaemolyticus
  3f5d-assembly1_A  TM=7.623E-01  e=7.015E-10  Bacillus subtilis